Protein AF-A0A1Q9CPT0-F1 (afdb_monomer_lite)

pLDDT: mean 72.09, std 21.33, range [22.47, 97.44]

Structure (mmCIF, N/CA/C/O backbone):
data_AF-A0A1Q9CPT0-F1
#
_entry.id   AF-A0A1Q9CPT0-F1
#
loop_
_atom_site.group_PDB
_atom_site.id
_atom_site.type_symbol
_atom_site.label_atom_id
_atom_site.label_alt_id
_atom_site.label_comp_id
_atom_site.label_asym_id
_atom_site.label_entity_id
_atom_site.label_seq_id
_atom_site.pdbx_PDB_ins_code
_atom_site.Cartn_x
_atom_site.Cartn_y
_atom_site.Cartn_z
_atom_site.occupancy
_atom_site.B_iso_or_equiv
_atom_site.auth_seq_id
_atom_site.auth_comp_id
_atom_site.auth_asym_id
_atom_site.auth_atom_id
_atom_site.pdbx_PDB_model_num
ATOM 1 N N . MET A 1 1 ? -4.185 -35.567 -14.868 1.00 27.16 1 MET A N 1
ATOM 2 C CA . MET A 1 1 ? -4.113 -34.155 -14.440 1.00 27.16 1 MET A CA 1
ATOM 3 C C . MET A 1 1 ? -2.666 -33.713 -14.598 1.00 27.16 1 MET A C 1
ATOM 5 O O . MET A 1 1 ? -1.833 -34.245 -13.874 1.00 27.16 1 MET A O 1
ATOM 9 N N . PRO A 1 2 ? -2.328 -32.899 -15.611 1.00 28.52 2 PRO A N 1
ATOM 10 C CA . PRO A 1 2 ? -0.946 -32.533 -15.889 1.00 28.52 2 PRO A CA 1
ATOM 11 C C . PRO A 1 2 ? -0.516 -31.358 -15.002 1.00 28.52 2 PRO A C 1
ATOM 13 O O . PRO A 1 2 ? -1.177 -30.325 -14.951 1.00 28.52 2 PRO A O 1
ATOM 16 N N . THR A 1 3 ? 0.600 -31.542 -14.306 1.00 27.66 3 THR A N 1
ATOM 17 C CA . THR A 1 3 ? 1.335 -30.514 -13.568 1.00 27.66 3 THR A CA 1
ATOM 18 C C . THR A 1 3 ? 2.055 -29.577 -14.537 1.00 27.66 3 THR A C 1
ATOM 20 O O . THR A 1 3 ? 2.611 -30.021 -15.542 1.00 27.66 3 THR A O 1
ATOM 23 N N . SER A 1 4 ? 2.050 -28.283 -14.220 1.00 29.59 4 SER A N 1
ATOM 24 C CA . SER A 1 4 ? 2.656 -27.193 -14.988 1.00 29.59 4 SER A CA 1
ATOM 25 C C . SER A 1 4 ? 4.121 -27.468 -15.352 1.00 29.59 4 SER A C 1
ATOM 27 O O . SER A 1 4 ? 5.016 -27.388 -14.508 1.00 29.59 4 SER A O 1
ATOM 29 N N . GLY A 1 5 ? 4.372 -27.765 -16.625 1.00 26.81 5 GLY A N 1
ATOM 30 C CA . GLY A 1 5 ? 5.715 -27.867 -17.179 1.00 26.81 5 GLY A CA 1
ATOM 31 C C . GLY A 1 5 ? 6.321 -26.481 -17.368 1.00 26.81 5 GLY A C 1
ATOM 32 O O . GLY A 1 5 ? 6.001 -25.787 -18.329 1.00 26.81 5 GLY A O 1
ATOM 33 N N . LYS A 1 6 ? 7.235 -26.088 -16.477 1.00 31.56 6 LYS A N 1
ATOM 34 C CA . LYS A 1 6 ? 8.261 -25.101 -16.823 1.00 31.56 6 LYS A CA 1
ATOM 35 C C . LYS A 1 6 ? 9.221 -25.793 -17.790 1.00 31.56 6 LYS A C 1
ATOM 37 O O . LYS A 1 6 ? 9.979 -26.666 -17.383 1.00 31.56 6 LYS A O 1
ATOM 42 N N . PHE A 1 7 ? 9.169 -25.429 -19.068 1.00 25.88 7 PHE A N 1
ATOM 43 C CA . PHE A 1 7 ? 10.221 -25.766 -20.024 1.00 25.88 7 PHE A CA 1
ATOM 44 C C . PHE A 1 7 ? 11.470 -24.950 -19.664 1.00 25.88 7 PHE A C 1
ATOM 46 O O . PHE A 1 7 ? 11.696 -23.864 -20.191 1.00 25.88 7 PHE A O 1
ATOM 53 N N . THR A 1 8 ? 12.279 -25.445 -18.730 1.00 36.47 8 THR A N 1
ATOM 54 C CA . THR A 1 8 ? 13.684 -25.051 -18.657 1.00 36.47 8 THR A CA 1
ATOM 55 C C . THR A 1 8 ? 14.396 -25.755 -19.805 1.00 36.47 8 THR A C 1
ATOM 57 O O . THR A 1 8 ? 14.388 -26.982 -19.911 1.00 36.47 8 THR A O 1
ATOM 60 N N . ARG A 1 9 ? 14.973 -24.973 -20.723 1.00 35.19 9 ARG A N 1
ATOM 61 C CA . ARG A 1 9 ? 15.916 -25.495 -21.717 1.00 35.19 9 ARG A CA 1
ATOM 62 C C . ARG A 1 9 ? 16.984 -26.276 -20.931 1.00 35.19 9 ARG A C 1
ATOM 64 O O . ARG A 1 9 ? 17.459 -25.738 -19.930 1.00 35.19 9 ARG A O 1
ATOM 71 N N . PRO A 1 10 ? 17.343 -27.516 -21.300 1.00 41.50 10 PRO A N 1
ATOM 72 C CA . PRO A 1 10 ? 18.444 -28.187 -20.627 1.00 41.50 10 PRO A CA 1
ATOM 73 C C . PRO A 1 10 ? 19.688 -27.303 -20.796 1.00 41.50 10 PRO A C 1
ATOM 75 O O . PRO A 1 10 ? 20.105 -27.038 -21.922 1.00 41.50 10 PRO A O 1
ATOM 78 N N . GLU A 1 11 ? 20.232 -26.789 -19.685 1.00 54.81 11 GLU A N 1
ATOM 79 C CA . GLU A 1 11 ? 21.433 -25.930 -19.600 1.00 54.81 11 GLU A CA 1
ATOM 80 C C . GLU A 1 11 ? 22.717 -26.710 -19.988 1.00 54.81 11 GLU A C 1
ATOM 82 O O . GLU A 1 11 ? 23.755 -26.663 -19.321 1.00 54.81 11 GLU A O 1
ATOM 87 N N . THR A 1 12 ? 22.645 -27.549 -21.023 1.00 63.09 12 THR A N 1
ATOM 88 C CA . THR A 1 12 ? 23.663 -28.553 -21.349 1.00 63.09 12 THR A CA 1
ATOM 89 C C . THR A 1 12 ? 24.504 -28.225 -22.570 1.00 63.09 12 THR A C 1
ATOM 91 O O . THR A 1 12 ? 25.543 -28.854 -22.739 1.00 63.09 12 THR A O 1
ATOM 94 N N . CYS A 1 13 ? 24.114 -27.250 -23.392 1.00 81.88 13 CYS A N 1
ATOM 95 C CA . CYS A 1 13 ? 24.814 -26.946 -24.638 1.00 81.88 13 CYS A CA 1
ATOM 96 C C . CYS A 1 13 ? 25.164 -25.460 -24.723 1.00 81.88 13 CYS A C 1
ATOM 98 O O . CYS A 1 13 ? 24.288 -24.614 -24.561 1.00 81.88 13 CYS A O 1
ATOM 100 N N . LEU A 1 14 ? 26.444 -25.189 -24.974 1.00 92.50 14 LEU A N 1
ATOM 101 C CA . LEU A 1 14 ? 26.967 -23.885 -25.367 1.00 92.50 14 LEU A CA 1
ATOM 102 C C . LEU A 1 14 ? 26.504 -23.577 -26.804 1.00 92.50 14 LEU A C 1
ATOM 104 O O . LEU A 1 14 ? 26.480 -24.498 -27.627 1.00 92.50 14 LEU A O 1
ATOM 108 N N . SER A 1 15 ? 26.134 -22.331 -27.110 1.00 92.56 15 SER A N 1
ATOM 109 C CA . SER A 1 15 ? 25.840 -21.916 -28.491 1.00 92.56 15 SER A CA 1
ATOM 110 C C . SER A 1 15 ? 27.042 -22.134 -29.429 1.00 92.56 15 SER A C 1
ATOM 112 O O . SER A 1 15 ? 28.196 -22.234 -28.995 1.00 92.56 15 SER A O 1
ATOM 114 N N . GLU A 1 16 ? 26.788 -22.287 -30.735 1.00 91.00 16 GLU A N 1
ATOM 115 C CA . GLU A 1 16 ? 27.861 -22.572 -31.702 1.00 91.00 16 GLU A CA 1
ATOM 116 C C . GLU A 1 16 ? 28.850 -21.405 -31.848 1.00 91.00 16 GLU A C 1
ATOM 118 O O . GLU A 1 16 ? 30.031 -21.620 -32.135 1.00 91.00 16 GLU A O 1
ATOM 123 N N . ASP A 1 17 ? 28.365 -20.195 -31.598 1.00 93.81 17 ASP A N 1
ATOM 124 C CA . ASP A 1 17 ? 29.035 -18.909 -31.731 1.00 93.81 17 ASP A CA 1
ATOM 125 C C . ASP A 1 17 ? 29.450 -18.286 -30.388 1.00 93.81 17 ASP A C 1
ATOM 127 O O . ASP A 1 17 ? 30.008 -17.190 -30.382 1.00 93.81 17 ASP A O 1
ATOM 131 N N . ALA A 1 18 ? 29.256 -18.979 -29.259 1.00 95.38 18 ALA A N 1
ATOM 132 C CA . ALA A 1 18 ? 29.684 -18.477 -27.957 1.00 95.38 18 ALA A CA 1
ATOM 133 C C . ALA A 1 18 ? 31.189 -18.193 -27.924 1.00 95.38 18 ALA A C 1
ATOM 135 O O . ALA A 1 18 ? 32.018 -19.078 -28.155 1.00 95.38 18 ALA A O 1
ATOM 136 N N . THR A 1 19 ? 31.549 -16.988 -27.502 1.00 97.12 19 THR A N 1
ATOM 137 C CA . THR A 1 19 ? 32.931 -16.586 -27.230 1.00 97.12 19 THR A CA 1
ATOM 138 C C . THR A 1 19 ? 33.157 -16.234 -25.766 1.00 97.12 19 THR A C 1
ATOM 140 O O . THR A 1 19 ? 34.298 -16.062 -25.363 1.00 97.12 19 THR A O 1
ATOM 143 N N . THR A 1 20 ? 32.115 -16.124 -24.941 1.00 97.44 20 THR A N 1
ATOM 144 C CA . THR A 1 20 ? 32.230 -15.647 -23.559 1.00 97.44 20 THR A CA 1
ATOM 145 C C . THR A 1 20 ? 31.647 -16.638 -22.559 1.00 97.44 20 THR A C 1
ATOM 147 O O . THR A 1 20 ? 30.478 -17.032 -22.649 1.00 97.44 20 THR A O 1
ATOM 150 N N . LEU A 1 21 ? 32.453 -16.983 -21.550 1.00 97.00 21 LEU A N 1
ATOM 151 C CA . LEU A 1 21 ? 32.067 -17.854 -20.441 1.00 97.00 21 LEU A CA 1
ATOM 152 C C . LEU A 1 21 ? 32.048 -17.111 -19.106 1.00 97.00 21 LEU A C 1
ATOM 154 O O . LEU A 1 21 ? 32.857 -16.219 -18.844 1.00 97.00 21 LEU A O 1
ATOM 158 N N . LEU A 1 22 ? 31.141 -17.552 -18.241 1.00 95.75 22 LEU A N 1
ATOM 159 C CA . LEU A 1 22 ? 30.986 -17.134 -16.859 1.00 95.75 22 LEU A CA 1
ATOM 160 C C . LEU A 1 22 ? 31.341 -18.304 -15.938 1.00 95.75 22 LEU A C 1
ATOM 162 O O . LEU A 1 22 ? 30.733 -19.372 -16.005 1.00 95.75 22 LEU A O 1
ATOM 166 N N . PHE A 1 23 ? 32.318 -18.089 -15.062 1.00 95.06 23 PHE A N 1
ATOM 167 C CA . PHE A 1 23 ? 32.838 -19.074 -14.120 1.00 95.06 23 PHE A CA 1
ATOM 168 C C . PHE A 1 23 ? 32.430 -18.710 -12.699 1.00 95.06 23 PHE A C 1
ATOM 170 O O . PHE A 1 23 ? 32.749 -17.623 -12.212 1.00 95.06 23 PHE A O 1
ATOM 177 N N . LYS A 1 24 ? 31.784 -19.644 -12.004 1.00 93.12 24 LYS A N 1
ATOM 178 C CA . LYS A 1 24 ? 31.477 -19.526 -10.579 1.00 93.12 24 LYS A CA 1
ATOM 179 C C . LYS A 1 24 ? 32.579 -20.203 -9.770 1.00 93.12 24 LYS A C 1
ATOM 181 O O . LYS A 1 24 ? 32.852 -21.389 -9.960 1.00 93.12 24 LYS A O 1
ATOM 186 N N . LEU A 1 25 ? 33.194 -19.477 -8.845 1.00 93.25 25 LEU A N 1
ATOM 187 C CA . LEU A 1 25 ? 34.338 -19.952 -8.063 1.00 93.25 25 LEU A CA 1
ATOM 188 C C . LEU A 1 25 ? 33.903 -20.382 -6.654 1.00 93.25 25 LEU A C 1
ATOM 190 O O . LEU A 1 25 ? 33.003 -19.790 -6.056 1.00 93.25 25 LEU A O 1
ATOM 194 N N . THR A 1 26 ? 34.538 -21.414 -6.099 1.00 89.19 26 THR A N 1
ATOM 195 C CA . THR A 1 26 ? 34.273 -21.864 -4.717 1.00 89.19 26 THR A CA 1
ATOM 196 C C . THR A 1 26 ? 35.011 -21.015 -3.687 1.00 89.19 26 THR A C 1
ATOM 198 O O . THR A 1 26 ? 34.505 -20.782 -2.585 1.00 89.19 26 THR A O 1
ATOM 201 N N . GLU A 1 27 ? 36.191 -20.524 -4.060 1.00 89.50 27 GLU A N 1
ATOM 202 C CA . GLU A 1 27 ? 37.119 -19.760 -3.228 1.00 89.50 27 GLU A CA 1
ATOM 203 C C . GLU A 1 27 ? 37.471 -18.419 -3.880 1.00 89.50 27 GLU A C 1
ATOM 205 O O . GLU A 1 27 ? 37.218 -18.208 -5.066 1.00 89.50 27 GLU A O 1
ATOM 210 N N . LYS A 1 28 ? 38.047 -17.505 -3.092 1.00 87.94 28 LYS A N 1
ATOM 211 C CA . LYS A 1 28 ? 38.556 -16.240 -3.624 1.00 87.94 28 LYS A CA 1
ATOM 212 C C . LYS A 1 28 ? 39.856 -16.527 -4.364 1.00 87.94 28 LYS A C 1
ATOM 214 O O . LYS A 1 28 ? 40.831 -16.921 -3.731 1.00 87.94 28 LYS A O 1
ATOM 219 N N . LEU A 1 29 ? 39.863 -16.336 -5.678 1.00 87.44 29 LEU A N 1
ATOM 220 C CA . LEU A 1 29 ? 41.064 -16.473 -6.497 1.00 87.44 29 LEU A CA 1
ATOM 221 C C . LEU A 1 29 ? 41.546 -15.097 -6.934 1.00 87.44 29 LEU A C 1
ATOM 223 O O . LEU A 1 29 ? 40.738 -14.249 -7.315 1.00 87.44 29 LEU A O 1
ATOM 227 N N . SER A 1 30 ? 42.863 -14.887 -6.893 1.00 87.62 30 SER A N 1
ATOM 228 C CA . SER A 1 30 ? 43.447 -13.783 -7.644 1.00 87.62 30 SER A CA 1
ATOM 229 C C . SER A 1 30 ? 43.279 -14.056 -9.139 1.00 87.62 30 SER A C 1
ATOM 231 O O . SER A 1 30 ? 43.151 -15.207 -9.564 1.00 87.62 30 SER A O 1
ATOM 233 N N . GLU A 1 31 ? 43.299 -13.007 -9.951 1.00 84.06 31 GLU A N 1
ATOM 234 C CA . GLU A 1 31 ? 43.251 -13.153 -11.405 1.00 84.06 31 GLU A CA 1
ATOM 235 C C . GLU A 1 31 ? 44.376 -14.058 -11.917 1.00 84.06 31 GLU A C 1
ATOM 237 O O . GLU A 1 31 ? 44.130 -14.976 -12.695 1.00 84.06 31 GLU A O 1
ATOM 242 N N . HIS A 1 32 ? 45.600 -13.857 -11.421 1.00 87.31 32 HIS A N 1
ATOM 243 C CA . HIS A 1 32 ? 46.746 -14.676 -11.800 1.00 87.31 32 HIS A CA 1
ATOM 244 C C . HIS A 1 32 ? 46.518 -16.159 -11.473 1.00 87.31 32 HIS A C 1
ATOM 246 O O . HIS A 1 32 ? 46.779 -17.025 -12.310 1.00 87.31 32 HIS A O 1
ATOM 252 N N . ASP A 1 33 ? 45.975 -16.459 -10.291 1.00 90.25 33 ASP A N 1
ATOM 253 C CA . ASP A 1 33 ? 45.676 -17.834 -9.885 1.00 90.25 33 ASP A CA 1
ATOM 254 C C . ASP A 1 33 ? 44.553 -18.444 -10.725 1.00 90.25 33 ASP A C 1
ATOM 256 O O . ASP A 1 33 ? 44.635 -19.608 -11.118 1.00 90.25 33 ASP A O 1
ATOM 260 N N . PHE A 1 34 ? 43.519 -17.662 -11.035 1.00 92.12 34 PHE A N 1
ATOM 261 C CA . PHE A 1 34 ? 42.418 -18.089 -11.891 1.00 92.12 34 PHE A CA 1
ATOM 262 C C . PHE A 1 34 ? 42.893 -18.402 -13.318 1.00 92.12 34 PHE A C 1
ATOM 264 O O . PHE A 1 34 ? 42.584 -19.472 -13.848 1.00 92.12 34 PHE A O 1
ATOM 271 N N . LEU A 1 35 ? 43.704 -17.527 -13.920 1.00 90.19 35 LEU A N 1
ATOM 272 C CA . LEU A 1 35 ? 44.246 -17.730 -15.265 1.00 90.19 35 LEU A CA 1
ATOM 273 C C . LEU A 1 35 ? 45.215 -18.910 -15.324 1.00 90.19 35 LEU A C 1
ATOM 275 O O . LEU A 1 35 ? 45.109 -19.737 -16.231 1.00 90.19 35 LEU A O 1
ATOM 279 N N . ASN A 1 36 ? 46.100 -19.047 -14.333 1.00 90.00 36 ASN A N 1
ATOM 280 C CA . ASN A 1 36 ? 46.970 -20.217 -14.221 1.00 90.00 36 ASN A CA 1
ATOM 281 C C . ASN A 1 36 ? 46.149 -21.507 -14.139 1.00 90.00 36 ASN A C 1
ATOM 283 O O . ASN A 1 36 ? 46.484 -22.480 -14.813 1.00 90.00 36 ASN A O 1
ATOM 287 N N . LYS A 1 37 ? 45.053 -21.512 -13.366 1.00 91.38 37 LYS A N 1
ATOM 288 C CA . LYS A 1 37 ? 44.151 -22.665 -13.252 1.00 91.38 37 LYS A CA 1
ATOM 289 C C . LYS A 1 37 ? 43.483 -22.990 -14.586 1.00 91.38 37 LYS A C 1
ATOM 291 O O . LYS A 1 37 ? 43.570 -24.134 -15.018 1.00 91.38 37 LYS A O 1
ATOM 296 N N . ILE A 1 38 ? 42.878 -22.022 -15.279 1.00 93.12 38 ILE A N 1
ATOM 297 C CA . ILE A 1 38 ? 42.246 -22.280 -16.586 1.00 93.12 38 ILE A CA 1
ATOM 298 C C . ILE A 1 38 ? 43.262 -22.782 -17.617 1.00 93.12 38 ILE A C 1
ATOM 300 O O . ILE A 1 38 ? 42.965 -23.733 -18.341 1.00 93.12 38 ILE A O 1
ATOM 304 N N . GLN A 1 39 ? 44.468 -22.209 -17.656 1.00 92.12 39 GLN A N 1
ATOM 305 C CA . GLN A 1 39 ? 45.536 -22.678 -18.543 1.00 92.12 39 GLN A CA 1
ATOM 306 C C . GLN A 1 39 ? 45.923 -24.128 -18.252 1.00 92.12 39 GLN A C 1
ATOM 308 O O . GLN A 1 39 ? 46.028 -24.930 -19.181 1.00 92.12 39 GLN A O 1
ATOM 313 N N . GLN A 1 40 ? 46.099 -24.474 -16.972 1.00 91.56 40 GLN A N 1
ATOM 314 C CA . GLN A 1 40 ? 46.447 -25.830 -16.552 1.00 91.56 40 GLN A CA 1
ATOM 315 C C . GLN A 1 40 ? 45.345 -26.831 -16.897 1.00 91.56 40 GLN A C 1
ATOM 317 O O . GLN A 1 40 ? 45.643 -27.924 -17.370 1.00 91.56 40 GLN A O 1
ATOM 322 N N . LEU A 1 41 ? 44.084 -26.448 -16.679 1.00 91.25 41 LEU A N 1
ATOM 323 C CA . LEU A 1 41 ? 42.929 -27.299 -16.946 1.00 91.25 41 LEU A CA 1
ATOM 324 C C . LEU A 1 41 ? 42.746 -27.546 -18.445 1.00 91.25 41 LEU A C 1
ATOM 326 O O . LEU A 1 41 ? 42.576 -28.687 -18.861 1.00 91.25 41 LEU A O 1
ATOM 330 N N . CYS A 1 42 ? 42.817 -26.498 -19.265 1.00 92.69 42 CYS A N 1
ATOM 331 C CA . CYS A 1 42 ? 42.493 -26.590 -20.692 1.00 92.69 42 CYS A CA 1
ATOM 332 C C . CYS A 1 42 ? 43.696 -26.966 -21.576 1.00 92.69 42 CYS A C 1
ATOM 334 O O . CYS A 1 42 ? 43.535 -27.239 -22.772 1.00 92.69 42 CYS A O 1
ATOM 336 N N . GLY A 1 43 ? 44.902 -26.993 -20.999 1.00 92.62 43 GLY A N 1
ATOM 337 C CA . GLY A 1 43 ? 46.149 -27.245 -21.718 1.00 92.62 43 GLY A CA 1
ATOM 338 C C . GLY A 1 43 ? 46.526 -26.104 -22.663 1.00 92.62 43 GLY A C 1
ATOM 339 O O . GLY A 1 43 ? 47.056 -26.357 -23.744 1.00 92.62 43 GLY A O 1
ATOM 340 N N . PHE A 1 44 ? 46.213 -24.860 -22.292 1.00 91.62 44 PHE A N 1
ATOM 341 C CA . PHE A 1 44 ? 46.585 -23.689 -23.083 1.00 91.62 44 PHE A CA 1
ATOM 342 C C . PHE A 1 44 ? 48.076 -23.379 -22.916 1.00 91.62 44 PHE A C 1
ATOM 344 O O . PHE A 1 44 ? 48.631 -23.483 -21.820 1.00 91.62 44 PHE A O 1
ATOM 351 N N . SER A 1 45 ? 48.743 -23.004 -24.010 1.00 87.31 45 SER A N 1
ATOM 352 C CA . SER A 1 45 ? 50.162 -22.650 -23.962 1.00 87.31 45 SER A CA 1
ATOM 353 C C . SER A 1 45 ? 50.355 -21.293 -23.288 1.00 87.31 45 SER A C 1
ATOM 355 O O . SER A 1 45 ? 49.637 -20.339 -23.577 1.00 87.31 45 SER A O 1
ATOM 357 N N . ARG A 1 46 ? 51.406 -21.159 -22.471 1.00 79.62 46 ARG A N 1
ATOM 358 C CA . ARG A 1 46 ? 51.798 -19.863 -21.885 1.00 79.62 46 ARG A CA 1
ATOM 359 C C . ARG A 1 46 ? 52.158 -18.810 -22.935 1.00 79.62 46 ARG A C 1
ATOM 361 O O . ARG A 1 46 ? 52.107 -17.626 -22.635 1.00 79.62 46 ARG A O 1
ATOM 368 N N . SER A 1 47 ? 52.547 -19.236 -24.138 1.00 80.50 47 SER A N 1
ATOM 369 C CA . SER A 1 47 ? 52.940 -18.336 -25.227 1.00 80.50 47 SER A CA 1
ATOM 370 C C . SER A 1 47 ? 51.763 -17.771 -26.022 1.00 80.50 47 SER A C 1
ATOM 372 O O . SER A 1 47 ? 51.954 -16.823 -26.768 1.00 80.50 47 SER A O 1
ATOM 374 N N . THR A 1 48 ? 50.572 -18.366 -25.915 1.00 81.44 48 THR A N 1
ATOM 375 C CA . THR A 1 48 ? 49.391 -17.990 -26.708 1.00 81.44 48 THR A CA 1
ATOM 376 C C . THR A 1 48 ? 48.149 -18.146 -25.844 1.00 81.44 48 THR A C 1
ATOM 378 O O . THR A 1 48 ? 47.591 -19.231 -25.702 1.00 81.44 48 THR A O 1
ATOM 381 N N . LEU A 1 49 ? 47.732 -17.047 -25.217 1.00 85.00 49 LEU A N 1
ATOM 382 C CA . LEU A 1 49 ? 46.499 -17.031 -24.436 1.00 85.00 49 LEU A CA 1
ATOM 383 C C . LEU A 1 49 ? 45.302 -17.022 -25.399 1.00 85.00 49 LEU A C 1
ATOM 385 O O . LEU A 1 49 ? 45.272 -16.186 -26.300 1.00 85.00 49 LEU A O 1
ATOM 389 N N . PRO A 1 50 ? 44.313 -17.912 -25.257 1.00 90.00 50 PRO A N 1
ATOM 390 C CA . PRO A 1 50 ? 43.171 -17.956 -26.171 1.00 90.00 50 PRO A CA 1
ATOM 391 C C . PRO A 1 50 ? 42.062 -16.961 -25.800 1.00 90.00 50 PRO A C 1
ATOM 393 O O . PRO A 1 50 ? 40.948 -17.069 -26.305 1.00 90.00 50 PRO A O 1
ATOM 396 N N . TYR A 1 51 ? 42.332 -16.005 -24.910 1.00 91.62 51 TYR A N 1
ATOM 397 C CA . TYR A 1 51 ? 41.372 -15.021 -24.416 1.00 91.62 51 TYR A CA 1
ATOM 398 C C . TYR A 1 51 ? 41.916 -13.597 -24.532 1.00 91.62 51 TYR A C 1
ATOM 400 O O . TYR A 1 51 ? 43.125 -13.369 -24.444 1.00 91.62 51 TYR A O 1
ATOM 408 N N . ASP A 1 52 ? 41.010 -12.650 -24.758 1.00 88.62 52 ASP A N 1
ATOM 409 C CA . ASP A 1 52 ? 41.297 -11.229 -24.973 1.00 88.62 52 ASP A CA 1
ATOM 410 C C . ASP A 1 52 ? 40.643 -10.312 -23.930 1.00 88.62 52 ASP A C 1
ATOM 412 O O . ASP A 1 52 ? 40.983 -9.133 -23.874 1.00 88.62 52 ASP A O 1
ATOM 416 N N . PHE A 1 53 ? 39.777 -10.840 -23.061 1.00 89.75 53 PHE A N 1
ATOM 417 C CA . PHE A 1 53 ? 39.199 -10.101 -21.941 1.00 89.75 53 PHE A CA 1
ATOM 418 C C . PHE A 1 53 ? 38.957 -10.998 -20.733 1.00 89.75 53 PHE A C 1
ATOM 420 O O . PHE A 1 53 ? 38.419 -12.101 -20.858 1.00 89.75 53 PHE A O 1
ATOM 427 N N . VAL A 1 54 ? 39.340 -10.501 -19.557 1.00 88.56 54 VAL A N 1
ATOM 428 C CA . VAL A 1 54 ? 39.159 -11.177 -18.270 1.00 88.56 54 VAL A CA 1
ATOM 429 C C . VAL A 1 54 ? 38.665 -10.157 -17.251 1.00 88.56 54 VAL A C 1
ATOM 431 O O . VAL A 1 54 ? 39.285 -9.111 -17.046 1.00 88.56 54 VAL A O 1
ATOM 434 N N . HIS A 1 55 ? 37.553 -10.471 -16.590 1.00 87.94 55 HIS A N 1
ATOM 435 C CA . HIS A 1 55 ? 36.974 -9.623 -15.555 1.00 87.94 55 HIS A CA 1
ATOM 436 C C . HIS A 1 55 ? 36.515 -10.450 -14.356 1.00 87.94 55 HIS A C 1
ATOM 438 O O . HIS A 1 55 ? 35.773 -11.418 -14.514 1.00 87.94 55 HIS A O 1
ATOM 444 N N . LEU A 1 56 ? 36.939 -10.067 -13.149 1.00 87.12 56 LEU A N 1
ATOM 445 C CA . LEU A 1 56 ? 36.530 -10.700 -11.894 1.00 87.12 56 LEU A CA 1
ATOM 446 C C . LEU A 1 56 ? 35.659 -9.712 -11.098 1.00 87.12 56 LEU A C 1
ATOM 448 O O . LEU A 1 56 ? 36.135 -9.124 -10.122 1.00 87.12 56 LEU A O 1
ATOM 452 N N . PRO A 1 57 ? 34.392 -9.489 -11.507 1.00 77.12 57 PRO A N 1
ATOM 453 C CA . PRO A 1 57 ? 33.537 -8.462 -10.902 1.00 77.12 57 PRO A CA 1
ATOM 454 C C . PRO A 1 57 ? 33.320 -8.700 -9.405 1.00 77.12 57 PRO A C 1
ATOM 456 O O . PRO A 1 57 ? 33.149 -7.758 -8.634 1.00 77.12 57 PRO A O 1
ATOM 459 N N . TRP A 1 58 ? 33.352 -9.970 -8.988 1.00 79.25 58 TRP A N 1
ATOM 460 C CA . TRP A 1 58 ? 33.162 -10.399 -7.610 1.00 79.25 58 TRP A CA 1
ATOM 461 C C . TRP A 1 58 ? 34.197 -11.448 -7.227 1.00 79.25 58 TRP A C 1
ATOM 463 O O . TRP A 1 58 ? 34.714 -12.181 -8.064 1.00 79.25 58 TRP A O 1
ATOM 473 N N . GLN A 1 59 ? 34.420 -11.609 -5.924 1.00 77.19 59 GLN A N 1
ATOM 474 C CA . GLN A 1 59 ? 35.409 -12.548 -5.381 1.00 77.19 59 GLN A CA 1
ATOM 475 C C . GLN A 1 59 ? 35.156 -14.023 -5.747 1.00 77.19 59 GLN A C 1
ATOM 477 O O . GLN A 1 59 ? 36.022 -14.858 -5.508 1.00 77.19 59 GLN A O 1
ATOM 482 N N . LYS A 1 60 ? 33.976 -14.357 -6.285 1.00 88.12 60 LYS A N 1
ATOM 483 C CA . LYS A 1 60 ? 33.587 -15.717 -6.682 1.00 88.12 60 LYS A CA 1
ATOM 484 C C . LYS A 1 60 ? 33.016 -15.809 -8.101 1.00 88.12 60 LYS A C 1
ATOM 486 O O . LYS A 1 60 ? 32.336 -16.784 -8.419 1.00 88.12 60 LYS A O 1
ATOM 491 N N . LEU A 1 61 ? 33.263 -14.804 -8.940 1.00 91.00 61 LEU A N 1
ATOM 492 C CA . LEU A 1 61 ? 32.799 -14.787 -10.323 1.00 91.00 61 LEU A CA 1
ATOM 493 C C . LEU A 1 61 ? 33.910 -14.307 -11.253 1.00 91.00 61 LEU A C 1
ATOM 495 O O . LEU A 1 61 ? 34.523 -13.279 -10.981 1.00 91.00 61 LEU A O 1
ATOM 499 N N . ALA A 1 62 ? 34.114 -15.012 -12.361 1.00 92.81 62 ALA A N 1
ATOM 500 C CA . ALA A 1 62 ? 34.975 -14.563 -13.447 1.00 92.81 62 ALA A CA 1
ATOM 501 C C . ALA A 1 62 ? 34.231 -14.612 -14.787 1.00 92.81 62 ALA A C 1
ATOM 503 O O . ALA A 1 62 ? 33.484 -15.551 -15.055 1.00 92.81 62 ALA A O 1
ATOM 504 N N . VAL A 1 63 ? 34.452 -13.606 -15.624 1.00 94.00 63 VAL A N 1
ATOM 505 C CA . VAL A 1 63 ? 33.961 -13.510 -17.001 1.00 94.00 63 VAL A CA 1
ATOM 506 C C . VAL A 1 63 ? 35.175 -13.516 -17.920 1.00 94.00 63 VAL A C 1
ATOM 508 O O . VAL A 1 63 ? 36.102 -12.732 -17.714 1.00 94.00 63 VAL A O 1
ATOM 511 N N . VAL A 1 64 ? 35.185 -14.407 -18.909 1.00 95.75 64 VAL A N 1
ATOM 512 C CA . VAL A 1 64 ? 36.303 -14.560 -19.850 1.00 95.75 64 VAL A CA 1
ATOM 513 C C . VAL A 1 64 ? 35.767 -14.547 -21.272 1.00 95.75 64 VAL A C 1
ATOM 515 O O . VAL A 1 64 ? 34.923 -15.379 -21.607 1.00 95.75 64 VAL A O 1
ATOM 518 N N . ASN A 1 65 ? 36.274 -13.636 -22.104 1.00 96.00 65 ASN A N 1
ATOM 519 C CA . ASN A 1 65 ? 36.050 -13.672 -23.546 1.00 96.00 65 ASN A CA 1
ATOM 520 C C . ASN A 1 65 ? 37.236 -14.348 -24.241 1.00 96.00 65 ASN A C 1
ATOM 522 O O . ASN A 1 65 ? 38.390 -13.950 -24.076 1.00 96.00 65 ASN A O 1
ATOM 526 N N . PHE A 1 66 ? 36.931 -15.382 -25.011 1.00 96.06 66 PHE A N 1
ATOM 527 C CA . PHE A 1 66 ? 37.853 -16.127 -25.845 1.00 96.06 66 PHE A CA 1
ATOM 528 C C . PHE A 1 66 ? 37.943 -15.491 -27.233 1.00 96.06 66 PHE A C 1
ATOM 530 O O . PHE A 1 66 ? 36.968 -14.969 -27.768 1.00 96.06 66 PHE A O 1
ATOM 537 N N . THR A 1 67 ? 39.123 -15.591 -27.837 1.00 93.62 67 THR A N 1
ATOM 538 C CA . THR A 1 67 ? 39.389 -15.113 -29.203 1.00 93.62 67 THR A CA 1
ATOM 539 C C . THR A 1 67 ? 38.752 -15.978 -30.289 1.00 93.62 67 THR A C 1
ATOM 541 O O . THR A 1 67 ? 38.623 -15.534 -31.428 1.00 93.62 67 THR A O 1
ATOM 544 N N . SER A 1 68 ? 38.340 -17.204 -29.951 1.00 95.50 68 SER A N 1
ATOM 545 C CA . SER A 1 68 ? 37.648 -18.123 -30.850 1.00 95.50 68 SER A CA 1
ATOM 546 C C . SER A 1 68 ? 36.546 -18.886 -30.106 1.00 95.50 68 SER A C 1
ATOM 548 O O . SER A 1 68 ? 36.673 -19.194 -28.916 1.00 95.50 68 SER A O 1
ATOM 550 N N . SER A 1 69 ? 35.459 -19.221 -30.808 1.00 94.94 69 SER A N 1
ATOM 551 C CA . SER A 1 69 ? 34.393 -20.068 -30.255 1.00 94.94 69 SER A CA 1
ATOM 552 C C . SER A 1 69 ? 34.851 -21.514 -30.030 1.00 94.94 69 SER A C 1
ATOM 554 O O . SER A 1 69 ? 34.324 -22.207 -29.159 1.00 94.94 69 SER A O 1
ATOM 556 N N . GLU A 1 70 ? 35.877 -21.966 -30.757 1.00 95.56 70 GLU A N 1
ATOM 557 C CA . GLU A 1 70 ? 36.500 -23.278 -30.572 1.00 95.56 70 GLU A CA 1
ATOM 558 C C . GLU A 1 70 ? 37.204 -23.380 -29.210 1.00 95.56 70 GLU A C 1
ATOM 560 O O . GLU A 1 70 ? 36.951 -24.322 -28.455 1.00 95.56 70 GLU A O 1
ATOM 565 N N . ASP A 1 71 ? 38.014 -22.381 -28.844 1.00 95.31 71 ASP A N 1
ATOM 566 C CA . ASP A 1 71 ? 38.689 -22.340 -27.541 1.00 95.31 71 ASP A CA 1
ATOM 567 C C . ASP A 1 71 ? 37.698 -22.171 -26.385 1.00 95.31 71 ASP A C 1
ATOM 569 O O . ASP A 1 71 ? 37.850 -22.807 -25.336 1.00 95.31 71 ASP A O 1
ATOM 573 N N . CYS A 1 72 ? 36.656 -21.358 -26.595 1.00 96.62 72 CYS A N 1
ATOM 574 C CA . CYS A 1 72 ? 35.540 -21.194 -25.666 1.00 96.62 72 CYS A CA 1
ATOM 575 C C . CYS A 1 72 ? 34.869 -22.545 -25.375 1.00 96.62 72 CYS A C 1
ATOM 577 O O . CYS A 1 72 ? 34.778 -22.974 -24.221 1.00 96.62 72 CYS A O 1
ATOM 579 N N . ARG A 1 73 ? 34.474 -23.275 -26.427 1.00 96.31 73 ARG A N 1
ATOM 580 C CA . ARG A 1 73 ? 33.838 -24.594 -26.316 1.00 96.31 73 ARG A CA 1
ATOM 581 C C . ARG A 1 73 ? 34.748 -25.612 -25.647 1.00 96.31 73 ARG A C 1
ATOM 583 O O . ARG A 1 73 ? 34.316 -26.299 -24.723 1.00 96.31 73 ARG A O 1
ATOM 590 N N . ARG A 1 74 ? 36.018 -25.662 -26.050 1.00 95.50 74 ARG A N 1
ATOM 591 C CA . ARG A 1 74 ? 37.017 -26.543 -25.439 1.00 95.50 74 ARG A CA 1
ATOM 592 C C . ARG A 1 74 ? 37.158 -26.273 -23.941 1.00 95.50 74 ARG A C 1
ATOM 594 O O . ARG A 1 74 ? 37.189 -27.218 -23.154 1.00 95.50 74 ARG A O 1
ATOM 601 N N . CYS A 1 75 ? 37.220 -25.006 -23.530 1.00 95.88 75 CYS A N 1
ATOM 602 C CA . CYS A 1 75 ? 37.283 -24.640 -22.116 1.00 95.88 75 CYS A CA 1
ATOM 603 C C . CYS A 1 75 ? 36.027 -25.092 -21.355 1.00 95.88 75 CYS A C 1
ATOM 605 O O . CYS A 1 75 ? 36.135 -25.722 -20.300 1.00 95.88 75 CYS A O 1
ATOM 607 N N . PHE A 1 76 ? 34.844 -24.826 -21.916 1.00 95.94 76 PHE A N 1
ATOM 608 C CA . PHE A 1 76 ? 33.562 -25.215 -21.333 1.00 95.94 76 PHE A CA 1
ATOM 609 C C . PHE A 1 76 ? 33.464 -26.729 -21.101 1.00 95.94 76 PHE A C 1
ATOM 611 O O . PHE A 1 76 ? 33.121 -27.167 -20.002 1.00 95.94 76 PHE A O 1
ATOM 618 N N . GLU A 1 77 ? 33.809 -27.533 -22.109 1.00 94.88 77 GLU A N 1
ATOM 619 C CA . GLU A 1 77 ? 33.763 -28.998 -22.040 1.00 94.88 77 GLU A CA 1
ATOM 620 C C . GLU A 1 77 ? 34.716 -29.553 -20.978 1.00 94.88 77 GLU A C 1
ATOM 622 O O . GLU A 1 77 ? 34.316 -30.382 -20.155 1.00 94.88 77 GLU A O 1
ATOM 627 N N . VAL A 1 78 ? 35.955 -29.054 -20.944 1.00 94.12 78 VAL A N 1
ATOM 628 C CA . VAL A 1 78 ? 36.958 -29.462 -19.955 1.00 94.12 78 VAL A CA 1
ATOM 629 C C . VAL A 1 78 ? 36.473 -29.156 -18.541 1.00 94.12 78 VAL A C 1
ATOM 631 O O . VAL A 1 78 ? 36.408 -30.057 -17.704 1.00 94.12 78 VAL A O 1
ATOM 634 N N . VAL A 1 79 ? 36.072 -27.913 -18.270 1.00 93.19 79 VAL A N 1
ATOM 635 C CA . VAL A 1 79 ? 35.664 -27.489 -16.922 1.00 93.19 79 VAL A CA 1
ATOM 636 C C . VAL A 1 79 ? 34.400 -28.223 -16.464 1.00 93.19 79 VAL A C 1
ATOM 638 O O . VAL A 1 79 ? 34.315 -28.657 -15.313 1.00 93.19 79 VAL A O 1
ATOM 641 N N . ARG A 1 80 ? 33.446 -28.458 -17.370 1.00 92.12 80 ARG A N 1
ATOM 642 C CA . ARG A 1 80 ? 32.218 -29.207 -17.071 1.00 92.12 80 ARG A CA 1
ATOM 643 C C . ARG A 1 80 ? 32.474 -30.695 -16.814 1.00 92.12 80 ARG A C 1
ATOM 645 O O . ARG A 1 80 ? 31.860 -31.278 -15.913 1.00 92.12 80 ARG A O 1
ATOM 652 N N . SER A 1 81 ? 33.377 -31.313 -17.578 1.00 90.44 81 SER A N 1
ATOM 653 C CA . SER A 1 81 ? 33.750 -32.721 -17.384 1.00 90.44 81 SER A CA 1
ATOM 654 C C . SER A 1 81 ? 34.360 -32.957 -15.998 1.00 90.44 81 SER A C 1
ATOM 656 O O . SER A 1 81 ? 34.032 -33.942 -15.338 1.00 90.44 81 SER A O 1
ATOM 658 N N . LEU A 1 82 ? 35.146 -31.995 -15.505 1.00 86.06 82 LEU A N 1
ATOM 659 C CA . LEU A 1 82 ? 35.744 -32.029 -14.172 1.00 86.06 82 LEU A CA 1
ATOM 660 C C . LEU A 1 82 ? 34.691 -31.866 -13.071 1.00 86.06 82 LEU A C 1
ATOM 662 O O . LEU A 1 82 ? 34.687 -32.646 -12.119 1.00 86.06 82 LEU A O 1
ATOM 666 N N . GLY A 1 83 ? 33.746 -30.932 -13.228 1.00 82.12 83 GLY A N 1
ATOM 667 C CA . GLY A 1 83 ? 32.655 -30.727 -12.263 1.00 82.12 83 GLY A CA 1
ATOM 668 C C . GLY A 1 83 ? 31.750 -31.953 -12.082 1.00 82.12 83 GLY A C 1
ATOM 669 O O . GLY A 1 83 ? 31.242 -32.201 -10.990 1.00 82.12 83 GLY A O 1
ATOM 670 N N . SER A 1 84 ? 31.610 -32.780 -13.122 1.00 81.50 84 SER A N 1
ATOM 671 C CA . SER A 1 84 ? 30.788 -33.999 -13.080 1.00 81.50 84 SER A CA 1
ATOM 672 C C . SER A 1 84 ? 31.420 -35.134 -12.260 1.00 81.50 84 SER A C 1
ATOM 674 O O . SER A 1 84 ? 30.725 -36.067 -11.866 1.00 81.50 84 SER A O 1
ATOM 676 N N . THR A 1 85 ? 32.723 -35.060 -11.966 1.00 78.25 85 THR A N 1
ATOM 677 C CA . THR A 1 85 ? 33.449 -36.100 -11.209 1.00 78.25 85 THR A CA 1
ATOM 678 C C . THR A 1 85 ? 33.394 -35.928 -9.685 1.00 78.25 85 THR A C 1
ATOM 680 O O . THR A 1 85 ? 34.025 -36.689 -8.957 1.00 78.25 85 THR A O 1
ATOM 683 N N . GLY A 1 86 ? 32.612 -34.966 -9.176 1.00 65.31 86 GLY A N 1
ATOM 684 C CA . GLY A 1 86 ? 32.333 -34.812 -7.740 1.00 65.31 86 GLY A CA 1
ATOM 685 C C . GLY A 1 86 ? 33.496 -34.272 -6.897 1.00 65.31 86 GLY A C 1
ATOM 686 O O . GLY A 1 86 ? 33.373 -34.180 -5.677 1.00 65.31 86 GLY A O 1
ATOM 687 N N . GLY A 1 87 ? 34.614 -33.891 -7.520 1.00 61.75 87 GLY A N 1
ATOM 688 C CA . GLY A 1 87 ? 35.740 -33.242 -6.856 1.00 61.75 87 GLY A CA 1
ATOM 689 C C . GLY A 1 87 ? 35.716 -31.731 -7.062 1.00 61.75 87 GLY A C 1
ATOM 690 O O . GLY A 1 87 ? 36.055 -31.248 -8.138 1.00 61.75 87 GLY A O 1
ATOM 691 N N . SER A 1 88 ? 35.413 -30.957 -6.018 1.00 60.91 88 SER A N 1
ATOM 692 C CA . SER A 1 88 ? 35.549 -29.485 -5.997 1.00 60.91 88 SER A CA 1
ATOM 693 C C . SER A 1 88 ? 37.017 -29.008 -6.019 1.00 60.91 88 SER A C 1
ATOM 695 O O . SER A 1 88 ? 37.344 -27.942 -5.500 1.00 60.91 88 SER A O 1
ATOM 697 N N . THR A 1 89 ? 37.940 -29.803 -6.561 1.00 56.22 89 THR A N 1
ATOM 698 C CA . THR A 1 89 ? 39.387 -29.715 -6.309 1.00 56.22 89 THR A CA 1
ATOM 699 C C . THR A 1 89 ? 40.090 -28.563 -7.023 1.00 56.22 89 THR A C 1
ATOM 701 O O . THR A 1 89 ? 41.272 -28.338 -6.778 1.00 56.22 89 THR A O 1
ATOM 704 N N . HIS A 1 90 ? 39.398 -27.804 -7.878 1.00 75.50 90 HIS A N 1
ATOM 705 C CA . HIS A 1 90 ? 40.036 -26.788 -8.725 1.00 75.50 90 HIS A CA 1
ATOM 706 C C . HIS A 1 90 ? 39.564 -25.351 -8.492 1.00 75.50 90 HIS A C 1
ATOM 708 O O . HIS A 1 90 ? 40.019 -24.447 -9.188 1.00 75.50 90 HIS A O 1
ATOM 714 N N . GLY A 1 91 ? 38.723 -25.091 -7.490 1.00 86.50 91 GLY A N 1
ATOM 715 C CA . GLY A 1 91 ? 38.293 -23.724 -7.174 1.00 86.50 91 GLY A CA 1
ATOM 716 C C . GLY A 1 91 ? 37.185 -23.170 -8.083 1.00 86.50 91 GLY A C 1
ATOM 717 O O . GLY A 1 91 ? 36.733 -22.051 -7.862 1.00 86.50 91 GLY A O 1
ATOM 718 N N . ILE A 1 92 ? 36.732 -23.938 -9.082 1.00 91.62 92 ILE A N 1
ATOM 719 C CA . ILE A 1 92 ? 35.639 -23.608 -10.011 1.00 91.62 92 ILE A CA 1
ATOM 720 C C . ILE A 1 92 ? 34.502 -24.604 -9.755 1.00 91.62 92 ILE A C 1
ATOM 722 O O . ILE A 1 92 ? 34.731 -25.810 -9.804 1.00 91.62 92 ILE A O 1
ATOM 726 N N . CYS A 1 93 ? 33.297 -24.115 -9.457 1.00 89.19 93 CYS A N 1
ATOM 727 C CA . CYS A 1 93 ? 32.120 -24.958 -9.200 1.00 89.19 93 CYS A CA 1
ATOM 728 C C . CYS A 1 93 ? 31.138 -25.032 -10.363 1.00 89.19 93 CYS A C 1
ATOM 730 O O . CYS A 1 93 ? 30.399 -26.007 -10.450 1.00 89.19 93 CYS A O 1
ATOM 732 N N . ASP A 1 94 ? 31.101 -24.017 -11.224 1.00 91.56 94 ASP A N 1
ATOM 733 C CA . ASP A 1 94 ? 30.178 -23.985 -12.355 1.00 91.56 94 ASP A CA 1
ATOM 734 C C . ASP A 1 94 ? 30.756 -23.142 -13.494 1.00 91.56 94 ASP A C 1
ATOM 736 O O . ASP A 1 94 ? 31.530 -22.207 -13.254 1.00 91.56 94 ASP A O 1
ATOM 740 N N . VAL A 1 95 ? 30.367 -23.470 -14.722 1.00 94.69 95 VAL A N 1
ATOM 741 C CA . VAL A 1 95 ? 30.711 -22.721 -15.933 1.00 94.69 95 VAL A CA 1
ATOM 742 C C . VAL A 1 95 ? 29.488 -22.637 -16.838 1.00 94.69 95 VAL A C 1
ATOM 744 O O . VAL A 1 95 ? 28.814 -23.637 -17.087 1.00 94.69 95 VAL A O 1
ATOM 747 N N . ARG A 1 96 ? 29.181 -21.434 -17.325 1.00 95.56 96 ARG A N 1
ATOM 748 C CA . ARG A 1 96 ? 28.014 -21.162 -18.174 1.00 95.56 96 ARG A CA 1
ATOM 749 C C . ARG A 1 96 ? 28.360 -20.194 -19.294 1.00 95.56 96 ARG A C 1
ATOM 751 O O . ARG A 1 96 ? 29.324 -19.442 -19.197 1.00 95.56 96 ARG A O 1
ATOM 758 N N . GLU A 1 97 ? 27.542 -20.200 -20.336 1.00 96.00 97 GLU A N 1
ATOM 759 C CA . GLU A 1 97 ? 27.549 -19.155 -21.357 1.00 96.00 97 GLU A CA 1
ATOM 760 C C . GLU A 1 97 ? 27.165 -17.805 -20.729 1.00 96.00 97 GLU A C 1
ATOM 762 O O . GLU A 1 97 ? 26.208 -17.732 -19.952 1.00 96.00 97 GLU A O 1
ATOM 767 N N . ALA A 1 98 ? 27.916 -16.741 -21.022 1.00 93.19 98 ALA A N 1
ATOM 768 C CA . ALA A 1 98 ? 27.563 -15.397 -20.570 1.00 93.19 98 ALA A CA 1
ATOM 769 C C . ALA A 1 98 ? 26.381 -14.825 -21.378 1.00 93.19 98 ALA A C 1
ATOM 771 O O . ALA A 1 98 ? 26.173 -15.172 -22.536 1.00 93.19 98 ALA A O 1
ATOM 772 N N . ALA A 1 99 ? 25.612 -13.904 -20.793 1.00 89.25 99 ALA A N 1
ATOM 773 C CA . ALA A 1 99 ? 24.520 -13.242 -21.517 1.00 89.25 99 ALA A CA 1
ATOM 774 C C . ALA A 1 99 ? 25.028 -12.296 -22.623 1.00 89.25 99 ALA A C 1
ATOM 776 O O . ALA A 1 99 ? 24.344 -12.099 -23.623 1.00 89.25 99 ALA A O 1
ATOM 777 N N . GLN A 1 100 ? 26.216 -11.713 -22.431 1.00 92.12 100 GLN A N 1
ATOM 778 C CA . GLN A 1 100 ? 26.899 -10.875 -23.414 1.00 92.12 100 GLN A CA 1
ATOM 779 C C . GLN A 1 100 ? 28.005 -11.695 -24.079 1.00 92.12 100 GLN A C 1
ATOM 781 O O . GLN A 1 100 ? 28.855 -12.259 -23.390 1.00 92.12 100 GLN A O 1
ATOM 786 N N . GLN A 1 101 ? 27.976 -11.767 -25.408 1.00 95.38 101 GLN A N 1
ATOM 787 C CA . GLN A 1 101 ? 28.937 -12.512 -26.220 1.00 95.38 101 GLN A CA 1
ATOM 788 C C . GLN A 1 101 ? 29.808 -11.540 -27.024 1.00 95.38 101 GLN A C 1
ATOM 790 O O . GLN A 1 101 ? 29.323 -10.527 -27.528 1.00 95.38 101 GLN A O 1
ATOM 795 N N . GLY A 1 102 ? 31.097 -11.850 -27.148 1.00 91.62 102 GLY A N 1
ATOM 796 C CA . GLY A 1 102 ? 32.075 -11.050 -27.886 1.00 91.62 102 GLY A CA 1
ATOM 797 C C . GLY A 1 102 ? 32.715 -9.921 -27.073 1.00 91.62 102 GLY A C 1
ATOM 798 O O . GLY A 1 102 ? 32.152 -9.401 -26.108 1.00 91.62 102 GLY A O 1
ATOM 799 N N . LEU A 1 103 ? 33.919 -9.514 -27.481 1.00 88.00 103 LEU A N 1
ATOM 800 C CA . LEU A 1 103 ? 34.727 -8.522 -26.767 1.00 88.00 103 LEU A CA 1
ATOM 801 C C . LEU A 1 103 ? 34.013 -7.167 -26.636 1.00 88.00 103 LEU A C 1
ATOM 803 O O . LEU A 1 103 ? 33.910 -6.630 -25.537 1.00 88.00 103 LEU A O 1
ATOM 807 N N . ALA A 1 104 ? 33.474 -6.633 -27.737 1.00 85.69 104 ALA A N 1
ATOM 808 C CA . ALA A 1 104 ? 32.848 -5.309 -27.755 1.00 85.69 104 ALA A CA 1
ATOM 809 C C . ALA A 1 104 ? 31.644 -5.206 -26.801 1.00 85.69 104 ALA A C 1
ATOM 811 O O . ALA A 1 104 ? 31.549 -4.246 -26.038 1.00 85.69 104 ALA A O 1
ATOM 812 N N . ALA A 1 105 ? 30.766 -6.216 -26.794 1.00 85.19 105 ALA A N 1
ATOM 813 C CA . ALA A 1 105 ? 29.591 -6.247 -25.922 1.00 85.19 105 ALA A CA 1
ATOM 814 C C . ALA A 1 105 ? 29.980 -6.334 -24.437 1.00 85.19 105 ALA A C 1
ATOM 816 O O . ALA A 1 105 ? 29.404 -5.641 -23.599 1.00 85.19 105 ALA A O 1
ATOM 817 N N . ASN A 1 106 ? 30.997 -7.139 -24.112 1.00 86.75 106 ASN A N 1
ATOM 818 C CA . ASN A 1 106 ? 31.497 -7.264 -22.743 1.00 86.75 106 ASN A CA 1
ATOM 819 C C . ASN A 1 106 ? 32.179 -5.982 -22.245 1.00 86.75 106 ASN A C 1
ATOM 821 O O . ASN A 1 106 ? 31.972 -5.593 -21.095 1.00 86.75 106 ASN A O 1
ATOM 825 N N . LEU A 1 107 ? 32.940 -5.294 -23.104 1.00 84.88 107 LEU A N 1
ATOM 826 C CA . LEU A 1 107 ? 33.512 -3.987 -22.777 1.00 84.88 107 LEU A CA 1
ATOM 827 C C . LEU A 1 107 ? 32.393 -2.959 -22.554 1.00 84.88 107 LEU A C 1
ATOM 829 O O . LEU A 1 107 ? 32.349 -2.337 -21.499 1.00 84.88 107 LEU A O 1
ATOM 833 N N . ALA A 1 108 ? 31.433 -2.829 -23.473 1.00 81.62 108 ALA A N 1
ATOM 834 C CA . ALA A 1 108 ? 30.317 -1.891 -23.314 1.00 81.62 108 ALA A CA 1
ATOM 835 C C . ALA A 1 108 ? 29.561 -2.107 -21.988 1.00 81.62 108 ALA A C 1
ATOM 837 O O . ALA A 1 108 ? 29.358 -1.161 -21.225 1.00 81.62 108 ALA A O 1
ATOM 838 N N . PHE A 1 109 ? 29.244 -3.365 -21.667 1.00 84.31 109 PHE A N 1
ATOM 839 C CA . PHE A 1 109 ? 28.606 -3.733 -20.404 1.00 84.31 109 PHE A CA 1
ATOM 840 C C . PHE A 1 109 ? 29.462 -3.358 -19.185 1.00 84.31 109 PHE A C 1
ATOM 842 O O . PHE A 1 109 ? 28.950 -2.814 -18.204 1.00 84.31 109 PHE A O 1
ATOM 849 N N . PHE A 1 110 ? 30.774 -3.606 -19.235 1.00 84.38 110 PHE A N 1
ATOM 850 C CA . PHE A 1 110 ? 31.685 -3.221 -18.160 1.00 84.38 110 PHE A CA 1
ATOM 851 C C . PHE A 1 110 ? 31.708 -1.701 -17.935 1.00 84.38 110 PHE A C 1
ATOM 853 O O . PHE A 1 110 ? 31.628 -1.261 -16.787 1.00 84.38 110 PHE A O 1
ATOM 860 N N . TRP A 1 111 ? 31.784 -0.886 -18.990 1.00 80.88 111 TRP A N 1
ATOM 861 C CA . TRP A 1 111 ? 31.801 0.578 -18.856 1.00 80.88 111 TRP A CA 1
ATOM 862 C C . TRP A 1 111 ? 30.486 1.133 -18.303 1.00 80.88 111 TRP A C 1
ATOM 864 O O . TRP A 1 111 ? 30.508 2.027 -17.451 1.00 80.88 111 TRP A O 1
ATOM 874 N N . GLU A 1 112 ? 29.350 0.575 -18.732 1.00 81.31 112 GLU A N 1
ATOM 875 C CA . GLU A 1 112 ? 28.031 0.932 -18.203 1.00 81.31 112 GLU A CA 1
ATOM 876 C C . GLU A 1 112 ? 27.960 0.679 -16.689 1.00 81.31 112 GLU A C 1
ATOM 878 O O . GLU A 1 112 ? 27.523 1.540 -15.924 1.00 81.31 112 GLU A O 1
ATOM 883 N N . LYS A 1 113 ? 28.450 -0.483 -16.236 1.00 79.25 113 LYS A N 1
ATOM 884 C CA . LYS A 1 113 ? 28.441 -0.863 -14.815 1.00 79.25 113 LYS A CA 1
ATOM 885 C C . LYS A 1 113 ? 29.469 -0.113 -13.977 1.00 79.25 113 LYS A C 1
ATOM 887 O O . LYS A 1 113 ? 29.178 0.251 -12.843 1.00 79.25 113 LYS A O 1
ATOM 892 N N . SER A 1 114 ? 30.638 0.178 -14.536 1.00 75.44 114 SER A N 1
ATOM 893 C CA . SER A 1 114 ? 31.716 0.896 -13.837 1.00 75.44 114 SER A CA 1
ATOM 894 C C . SER A 1 114 ? 31.404 2.369 -13.597 1.00 75.44 114 SER A C 1
ATOM 896 O O . SER A 1 114 ? 32.001 2.992 -12.724 1.00 75.44 114 SER A O 1
ATOM 898 N N . SER A 1 115 ? 30.461 2.926 -14.359 1.00 71.12 115 SER A N 1
ATOM 899 C CA . SER A 1 115 ? 29.985 4.302 -14.200 1.00 71.12 115 SER A CA 1
ATOM 900 C C . SER A 1 115 ? 29.004 4.464 -13.028 1.00 71.12 115 SER A C 1
ATOM 902 O O . SER A 1 115 ? 28.632 5.588 -12.692 1.00 71.12 115 SER A O 1
ATOM 904 N N . GLN A 1 116 ? 28.578 3.365 -12.389 1.00 73.44 116 GLN A N 1
ATOM 905 C CA . GLN A 1 116 ? 27.659 3.392 -11.250 1.00 73.44 116 GLN A CA 1
ATOM 906 C C . GLN A 1 116 ? 28.435 3.518 -9.920 1.00 73.44 116 GLN A C 1
ATOM 908 O O . GLN A 1 116 ? 29.353 2.733 -9.664 1.00 73.44 116 GLN A O 1
ATOM 913 N N . PRO A 1 117 ? 28.094 4.485 -9.042 1.00 64.50 117 PRO A N 1
ATOM 914 C CA . PRO A 1 117 ? 28.766 4.648 -7.754 1.00 64.50 117 PRO A CA 1
ATOM 915 C C . PRO A 1 117 ? 28.554 3.414 -6.860 1.00 64.50 117 PRO A C 1
ATOM 917 O O . PRO A 1 117 ? 27.432 2.941 -6.703 1.00 64.50 117 PRO A O 1
ATOM 920 N N . GLY A 1 118 ? 29.640 2.893 -6.274 1.00 66.25 118 GLY A N 1
ATOM 921 C CA . GLY A 1 118 ? 29.617 1.733 -5.366 1.00 66.25 118 GLY A CA 1
ATOM 922 C C . GLY A 1 118 ? 30.176 0.424 -5.940 1.00 66.25 118 GLY A C 1
ATOM 923 O O . GLY A 1 118 ? 30.244 -0.568 -5.222 1.00 66.25 118 GLY A O 1
ATOM 924 N N . HIS A 1 119 ? 30.616 0.395 -7.203 1.00 60.25 119 HIS A N 1
ATOM 925 C CA . HIS A 1 119 ? 31.327 -0.758 -7.769 1.00 60.25 119 HIS A CA 1
ATOM 926 C C . HIS A 1 119 ? 32.844 -0.685 -7.481 1.00 60.25 119 HIS A C 1
ATOM 928 O O . HIS A 1 119 ? 33.543 0.209 -7.946 1.00 60.25 119 HIS A O 1
ATOM 934 N N . SER A 1 120 ? 33.363 -1.644 -6.711 1.00 53.53 120 SER A N 1
ATOM 935 C CA . SER A 1 120 ? 34.794 -1.948 -6.509 1.00 53.53 120 SER A CA 1
ATOM 936 C C . SER A 1 120 ? 34.878 -3.463 -6.227 1.00 53.53 120 SER A C 1
ATOM 938 O O . SER A 1 120 ? 34.001 -3.983 -5.546 1.00 53.53 120 SER A O 1
ATOM 940 N N . ALA A 1 121 ? 35.810 -4.286 -6.728 1.00 54.69 121 ALA A N 1
ATOM 941 C CA . ALA A 1 121 ? 37.250 -4.075 -6.817 1.00 54.69 121 ALA A CA 1
ATOM 942 C C . ALA A 1 121 ? 37.947 -5.123 -7.731 1.00 54.69 121 ALA A C 1
ATOM 944 O O . ALA A 1 121 ? 38.542 -6.060 -7.212 1.00 54.69 121 ALA A O 1
ATOM 945 N N . THR A 1 122 ? 37.919 -4.990 -9.061 1.00 65.12 122 THR A N 1
ATOM 946 C CA . THR A 1 122 ? 39.050 -5.375 -9.939 1.00 65.12 122 THR A CA 1
ATOM 947 C C . THR A 1 122 ? 38.937 -4.620 -11.262 1.00 65.12 122 THR A C 1
ATOM 949 O O . THR A 1 122 ? 37.871 -4.550 -11.875 1.00 65.12 122 THR A O 1
ATOM 952 N N . THR A 1 123 ? 40.040 -4.025 -11.700 1.00 77.31 123 THR A N 1
ATOM 953 C CA . THR A 1 123 ? 40.154 -3.452 -13.040 1.00 77.31 123 THR A CA 1
ATOM 954 C C . THR A 1 123 ? 40.158 -4.616 -14.036 1.00 77.31 123 THR A C 1
ATOM 956 O O . THR A 1 123 ? 41.015 -5.482 -13.887 1.00 77.31 123 THR A O 1
ATOM 959 N N . PRO A 1 124 ? 39.228 -4.716 -15.006 1.00 81.06 124 PRO A N 1
ATOM 960 C CA . PRO A 1 124 ? 39.323 -5.750 -16.024 1.00 81.06 124 PRO A CA 1
ATOM 961 C C . PRO A 1 124 ? 40.572 -5.544 -16.855 1.00 81.06 124 PRO A C 1
ATOM 963 O O . PRO A 1 124 ? 41.059 -4.421 -17.010 1.00 81.06 124 PRO A O 1
ATOM 966 N N . PHE A 1 125 ? 41.031 -6.631 -17.449 1.00 78.94 125 PHE A N 1
ATOM 967 C CA . PHE A 1 125 ? 42.149 -6.602 -18.364 1.00 78.94 125 PHE A CA 1
ATOM 968 C C . PHE A 1 125 ? 41.666 -6.959 -19.758 1.00 78.94 125 PHE A C 1
ATOM 970 O O . PHE A 1 125 ? 40.879 -7.890 -19.946 1.00 78.94 125 PHE A O 1
ATOM 977 N N . VAL A 1 126 ? 42.165 -6.213 -20.735 1.00 87.88 126 VAL A N 1
ATOM 978 C CA . VAL A 1 126 ? 41.992 -6.503 -22.154 1.00 87.88 126 VAL A CA 1
ATOM 979 C C . VAL A 1 126 ? 43.354 -6.780 -22.761 1.00 87.88 126 VAL A C 1
ATOM 981 O O . VAL A 1 126 ? 44.341 -6.126 -22.420 1.00 87.88 126 VAL A O 1
ATOM 984 N N . ARG A 1 127 ? 43.430 -7.765 -23.648 1.00 78.88 127 ARG A N 1
ATOM 985 C CA . ARG A 1 127 ? 44.673 -8.087 -24.333 1.00 78.88 127 ARG A CA 1
ATOM 986 C C . ARG A 1 127 ? 44.872 -7.159 -25.524 1.00 78.88 127 ARG A C 1
ATOM 988 O O . ARG A 1 127 ? 44.050 -7.132 -26.436 1.00 78.88 127 ARG A O 1
ATOM 995 N N . ILE A 1 128 ? 45.991 -6.445 -25.540 1.00 75.62 128 ILE A N 1
ATOM 996 C CA . ILE A 1 128 ? 46.409 -5.561 -26.628 1.00 75.62 128 ILE A CA 1
ATOM 997 C C . ILE A 1 128 ? 47.837 -5.954 -27.013 1.00 75.62 128 ILE A C 1
ATOM 999 O O . ILE A 1 128 ? 48.735 -5.874 -26.184 1.00 75.62 128 ILE A O 1
ATOM 1003 N N . ASN A 1 129 ? 48.056 -6.386 -28.260 1.00 73.69 129 ASN A N 1
ATOM 1004 C CA . ASN A 1 129 ? 49.364 -6.845 -28.767 1.00 73.69 129 ASN A CA 1
ATOM 1005 C C . ASN A 1 129 ? 50.059 -7.877 -27.854 1.00 73.69 129 ASN A C 1
ATOM 1007 O O . ASN A 1 129 ? 51.219 -7.706 -27.494 1.00 73.69 129 ASN A O 1
ATOM 1011 N N . ASP A 1 130 ? 49.333 -8.926 -27.461 1.00 72.75 130 ASP A N 1
ATOM 1012 C CA . ASP A 1 130 ? 49.800 -9.997 -26.563 1.00 72.75 130 ASP A CA 1
ATOM 1013 C C . ASP A 1 130 ? 50.127 -9.584 -25.114 1.00 72.75 130 ASP A C 1
ATOM 1015 O O . ASP A 1 130 ? 50.511 -10.432 -24.309 1.00 72.75 130 ASP A O 1
ATOM 1019 N N . GLU A 1 131 ? 49.873 -8.331 -24.731 1.00 74.38 131 GLU A N 1
ATOM 1020 C CA . GLU A 1 131 ? 49.987 -7.857 -23.350 1.00 74.38 131 GLU A CA 1
ATOM 1021 C C . GLU A 1 131 ? 48.605 -7.639 -22.721 1.00 74.38 131 GLU A C 1
ATOM 1023 O O . GLU A 1 131 ? 47.692 -7.106 -23.352 1.00 74.38 131 GLU A O 1
ATOM 1028 N N . MET A 1 132 ? 48.431 -8.053 -21.462 1.00 76.12 132 MET A N 1
ATOM 1029 C CA . MET A 1 132 ? 47.208 -7.778 -20.698 1.00 76.12 132 MET A CA 1
ATOM 1030 C C . MET A 1 132 ? 47.280 -6.361 -20.128 1.00 76.12 132 MET A C 1
ATOM 1032 O O . MET A 1 132 ? 48.118 -6.071 -19.274 1.00 76.12 132 MET A O 1
ATOM 1036 N N . VAL A 1 133 ? 46.390 -5.485 -20.586 1.00 80.38 133 VAL A N 1
ATOM 1037 C CA . VAL A 1 133 ? 46.343 -4.075 -20.191 1.00 80.38 133 VAL A CA 1
ATOM 1038 C C . VAL A 1 133 ? 45.140 -3.836 -19.272 1.00 80.38 133 VAL A C 1
ATOM 1040 O O . VAL A 1 133 ? 44.014 -4.155 -19.663 1.00 80.38 133 VAL A O 1
ATOM 1043 N N . PRO A 1 134 ? 45.334 -3.270 -18.064 1.00 81.75 134 PRO A N 1
ATOM 1044 C CA . PRO A 1 134 ? 44.230 -2.921 -17.176 1.00 81.75 134 PRO A CA 1
ATOM 1045 C C . PRO A 1 134 ? 43.410 -1.759 -17.750 1.00 81.75 134 PRO A C 1
ATOM 1047 O O . PRO A 1 134 ? 43.948 -0.711 -18.109 1.00 81.75 134 PRO A O 1
ATOM 1050 N N . LEU A 1 135 ? 42.090 -1.913 -17.782 1.00 81.94 135 LEU A N 1
ATOM 1051 C CA . LEU A 1 135 ? 41.141 -0.897 -18.228 1.00 81.94 135 LEU A CA 1
ATOM 1052 C C . LEU A 1 135 ? 40.782 0.061 -17.093 1.00 81.94 135 LEU A C 1
ATOM 1054 O O . LEU A 1 135 ? 39.883 -0.217 -16.306 1.00 81.94 135 LEU A O 1
ATOM 1058 N N . ASN A 1 136 ? 41.471 1.198 -16.996 1.00 77.19 136 ASN A N 1
ATOM 1059 C CA . ASN A 1 136 ? 41.184 2.193 -15.963 1.00 77.19 136 ASN A CA 1
ATOM 1060 C C . ASN A 1 136 ? 40.008 3.112 -16.370 1.00 77.19 136 ASN A C 1
ATOM 1062 O O . ASN A 1 136 ? 40.194 3.954 -17.253 1.00 77.19 136 ASN A O 1
ATOM 1066 N N . PRO A 1 137 ? 38.832 3.033 -15.712 1.00 65.44 137 PRO A N 1
ATOM 1067 C CA . PRO A 1 137 ? 37.684 3.880 -16.041 1.00 65.44 137 PRO A CA 1
ATOM 1068 C C . PRO A 1 137 ? 37.898 5.369 -15.702 1.00 65.44 137 PRO A C 1
ATOM 1070 O O . PRO A 1 137 ? 37.139 6.208 -16.174 1.00 65.44 137 PRO A O 1
ATOM 1073 N N . ALA A 1 138 ? 38.929 5.720 -14.919 1.00 54.53 138 ALA A N 1
ATOM 1074 C CA . ALA A 1 138 ? 39.239 7.100 -14.528 1.00 54.53 138 ALA A CA 1
ATOM 1075 C C . ALA A 1 138 ? 40.241 7.823 -15.459 1.00 54.53 138 ALA A C 1
ATOM 1077 O O . ALA A 1 138 ? 40.611 8.968 -15.189 1.00 54.53 138 ALA A O 1
ATOM 1078 N N . GLY A 1 139 ? 40.722 7.177 -16.529 1.00 50.06 139 GLY A N 1
ATOM 1079 C CA . GLY A 1 139 ? 41.621 7.804 -17.506 1.00 50.06 139 GLY A CA 1
ATOM 1080 C C . GLY A 1 139 ? 40.879 8.722 -18.493 1.00 50.06 139 GLY A C 1
ATOM 1081 O O . GLY A 1 139 ? 39.733 8.435 -18.838 1.00 50.06 139 GLY A O 1
ATOM 1082 N N . PRO A 1 140 ? 41.492 9.819 -18.982 1.00 37.09 140 PRO A N 1
ATOM 1083 C CA . PRO A 1 140 ? 40.859 10.678 -19.979 1.00 37.09 140 PRO A CA 1
ATOM 1084 C C . PRO A 1 140 ? 40.631 9.910 -21.291 1.00 37.09 140 PRO A C 1
ATOM 1086 O O . PRO A 1 140 ? 41.582 9.440 -21.914 1.00 37.09 140 PRO A O 1
ATOM 1089 N N . LEU A 1 141 ? 39.372 9.825 -21.731 1.00 34.91 141 LEU A N 1
ATOM 1090 C CA . LEU A 1 141 ? 39.007 9.432 -23.095 1.00 34.91 141 LEU A CA 1
ATOM 1091 C C . LEU A 1 141 ? 39.592 10.464 -24.076 1.00 34.91 141 LEU A C 1
ATOM 1093 O O . LEU A 1 141 ? 39.052 11.559 -24.227 1.00 34.91 141 LEU A O 1
ATOM 1097 N N . GLN A 1 142 ? 40.706 10.145 -24.739 1.00 33.12 142 GLN A N 1
ATOM 1098 C CA . GLN A 1 142 ? 41.189 10.941 -25.870 1.00 33.12 142 GLN A CA 1
ATOM 1099 C C . GLN A 1 142 ? 40.393 10.569 -27.123 1.00 33.12 142 GLN A C 1
ATOM 1101 O O . GLN A 1 142 ? 40.715 9.619 -27.833 1.00 33.12 142 GLN A O 1
ATOM 1106 N N . VAL A 1 143 ? 39.332 11.330 -27.383 1.00 32.12 143 VAL A N 1
ATOM 1107 C CA . VAL A 1 143 ? 38.584 11.278 -28.643 1.00 32.12 143 VAL A CA 1
ATOM 1108 C C . VAL A 1 143 ? 39.344 12.119 -29.672 1.00 32.12 143 VAL A C 1
ATOM 1110 O O . VAL A 1 143 ? 39.447 13.336 -29.521 1.00 32.12 143 VAL A O 1
ATOM 1113 N N . TYR A 1 144 ? 39.901 11.490 -30.708 1.00 30.25 144 TYR A N 1
ATOM 1114 C CA . TYR A 1 144 ? 40.520 12.208 -31.824 1.00 30.25 144 TYR A CA 1
ATOM 1115 C C . TYR A 1 144 ? 39.475 12.483 -32.914 1.00 30.25 144 TYR A C 1
ATOM 1117 O O . TYR A 1 144 ? 38.916 11.529 -33.459 1.00 30.25 144 TYR A O 1
ATOM 1125 N N . PRO A 1 145 ? 39.213 13.748 -33.285 1.00 31.42 145 PRO A N 1
ATOM 1126 C CA . PRO A 1 145 ? 38.441 14.041 -34.481 1.00 31.42 145 PRO A CA 1
ATOM 1127 C C . PRO A 1 145 ? 39.257 13.653 -35.720 1.00 31.42 145 PRO A C 1
ATOM 1129 O O . PRO A 1 145 ? 40.451 13.944 -35.821 1.00 31.42 145 PRO A O 1
ATOM 1132 N N . HIS A 1 146 ? 38.605 12.972 -36.660 1.00 29.00 146 HIS A N 1
ATOM 1133 C CA . HIS A 1 146 ? 39.190 12.562 -37.932 1.00 29.00 146 HIS A CA 1
ATOM 1134 C C . HIS A 1 146 ? 39.732 13.794 -38.680 1.00 29.00 146 HIS A C 1
ATOM 1136 O O . HIS A 1 146 ? 38.966 14.671 -39.074 1.00 29.00 146 HIS A O 1
ATOM 1142 N N . MET A 1 147 ? 41.048 13.861 -38.903 1.00 29.50 147 MET A N 1
ATOM 1143 C CA . MET A 1 147 ? 41.620 14.773 -39.892 1.00 29.50 147 MET A CA 1
ATOM 1144 C C . MET A 1 147 ? 41.291 14.233 -41.283 1.00 29.50 147 MET A C 1
ATOM 1146 O O . MET A 1 147 ? 41.909 13.278 -41.751 1.00 29.50 147 MET A O 1
ATOM 1150 N N . ALA A 1 148 ? 40.300 14.832 -41.930 1.00 33.16 148 ALA A N 1
ATOM 1151 C CA . ALA A 1 148 ? 40.200 14.831 -43.377 1.00 33.16 148 ALA A CA 1
ATOM 1152 C C . ALA A 1 148 ? 40.791 16.158 -43.854 1.00 33.16 148 ALA A C 1
ATOM 1154 O O . ALA A 1 148 ? 40.224 17.200 -43.559 1.00 33.16 148 ALA A O 1
ATOM 1155 N N . ASP A 1 149 ? 41.942 16.120 -44.526 1.00 31.28 149 ASP A N 1
ATOM 1156 C CA . ASP A 1 149 ? 42.169 16.994 -45.676 1.00 31.28 149 ASP A CA 1
ATOM 1157 C C . ASP A 1 149 ? 43.410 16.585 -46.471 1.00 31.28 149 ASP A C 1
ATOM 1159 O O . ASP A 1 149 ? 44.546 16.593 -45.994 1.00 31.28 149 ASP A O 1
ATOM 1163 N N . GLY A 1 150 ? 43.156 16.270 -47.738 1.00 29.52 150 GLY A N 1
ATOM 1164 C CA . GLY A 1 150 ? 44.132 16.197 -48.809 1.00 29.52 150 GLY A CA 1
ATOM 1165 C C . GLY A 1 150 ? 43.628 16.988 -50.017 1.00 29.52 150 GLY A C 1
ATOM 1166 O O . GLY A 1 150 ? 43.089 16.368 -50.917 1.00 29.52 150 GLY A O 1
ATOM 1167 N N . ALA A 1 151 ? 43.839 18.317 -49.990 1.00 25.64 151 ALA A N 1
ATOM 1168 C CA . ALA A 1 151 ? 44.137 19.285 -51.080 1.00 25.64 151 ALA A CA 1
ATOM 1169 C C . ALA A 1 151 ? 43.271 19.336 -52.386 1.00 25.64 151 ALA A C 1
ATOM 1171 O O . ALA A 1 151 ? 42.597 18.364 -52.702 1.00 25.64 151 ALA A O 1
ATOM 1172 N N . PRO A 1 152 ? 43.341 20.398 -53.249 1.00 41.16 152 PRO A N 1
ATOM 1173 C CA . PRO A 1 152 ? 44.116 21.654 -53.176 1.00 41.16 152 PRO A CA 1
ATOM 1174 C C . PRO A 1 152 ? 43.369 22.993 -53.495 1.00 41.16 152 PRO A C 1
ATOM 1176 O O . PRO A 1 152 ? 42.409 23.048 -54.252 1.00 41.16 152 PRO A O 1
ATOM 1179 N N . ALA A 1 153 ? 43.945 24.084 -52.959 1.00 29.62 153 ALA A N 1
ATOM 1180 C CA . ALA A 1 153 ? 44.129 25.470 -53.455 1.00 29.62 153 ALA A CA 1
ATOM 1181 C C . ALA A 1 153 ? 43.063 26.238 -54.291 1.00 29.62 153 ALA A C 1
ATOM 1183 O O . ALA A 1 153 ? 42.841 25.910 -55.451 1.00 29.62 153 ALA A O 1
ATOM 1184 N N . ALA A 1 154 ? 42.660 27.433 -53.800 1.00 27.73 154 ALA A N 1
ATOM 1185 C CA . ALA A 1 154 ? 42.710 28.713 -54.547 1.00 27.73 154 ALA A CA 1
ATOM 1186 C C . ALA A 1 154 ? 42.488 29.988 -53.675 1.00 27.73 154 ALA A C 1
ATOM 1188 O O . ALA A 1 154 ? 41.502 30.111 -52.962 1.00 27.73 154 ALA A O 1
ATOM 1189 N N . SER A 1 155 ? 43.428 30.937 -53.822 1.00 28.83 155 SER A N 1
ATOM 1190 C CA . SER A 1 155 ? 43.359 32.422 -53.777 1.00 28.83 155 SER A CA 1
ATOM 1191 C C . SER A 1 155 ? 42.747 33.241 -52.610 1.00 28.83 155 SER A C 1
ATOM 1193 O O . SER A 1 155 ? 41.539 33.379 -52.494 1.00 28.83 155 SER A O 1
ATOM 1195 N N . GLN A 1 156 ? 43.662 33.965 -51.937 1.00 29.80 156 GLN A N 1
ATOM 1196 C CA . GLN A 1 156 ? 43.720 35.423 -51.653 1.00 29.80 156 GLN A CA 1
ATOM 1197 C C . GLN A 1 156 ? 42.594 36.166 -50.897 1.00 29.80 156 GLN A C 1
ATOM 1199 O O . GLN A 1 156 ? 41.464 36.265 -51.357 1.00 29.80 156 GLN A O 1
ATOM 1204 N N . GLY A 1 157 ? 42.999 36.897 -49.845 1.00 26.41 157 GLY A N 1
ATOM 1205 C CA . GLY A 1 157 ? 42.253 38.043 -49.305 1.00 26.41 157 GLY A CA 1
ATOM 1206 C C . GLY A 1 157 ? 42.744 38.533 -47.936 1.00 26.41 157 GLY A C 1
ATOM 1207 O O . GLY A 1 157 ? 42.381 37.980 -46.912 1.00 26.41 157 GLY A O 1
ATOM 1208 N N . SER A 1 158 ? 43.588 39.561 -47.931 1.00 28.97 158 SER A N 1
ATOM 1209 C CA . SER A 1 158 ? 44.274 40.219 -46.805 1.00 28.97 158 SER A CA 1
ATOM 1210 C C . SER A 1 158 ? 43.396 41.086 -45.883 1.00 28.97 158 SER A C 1
ATOM 1212 O O . SER A 1 158 ? 42.447 41.681 -46.374 1.00 28.97 158 SER A O 1
ATOM 1214 N N . HIS A 1 159 ? 43.796 41.263 -44.607 1.00 29.17 159 HIS A N 1
ATOM 1215 C CA . HIS A 1 159 ? 44.048 42.553 -43.897 1.00 29.17 159 HIS A CA 1
ATOM 1216 C C . HIS A 1 159 ? 44.176 42.329 -42.366 1.00 29.17 159 HIS A C 1
ATOM 1218 O O . HIS A 1 159 ? 43.268 41.823 -41.728 1.00 29.17 159 HIS A O 1
ATOM 1224 N N . GLN A 1 160 ? 45.387 42.464 -41.807 1.00 24.86 160 GLN A N 1
ATOM 1225 C CA . GLN A 1 160 ? 45.906 43.588 -40.988 1.00 24.86 160 GLN A CA 1
ATOM 1226 C C . GLN A 1 160 ? 45.692 43.491 -39.452 1.00 24.86 160 GLN A C 1
ATOM 1228 O O . GLN A 1 160 ? 44.603 43.663 -38.924 1.00 24.86 160 GLN A O 1
ATOM 1233 N N . TYR A 1 161 ? 46.828 43.275 -38.773 1.00 26.11 161 TYR A N 1
ATOM 1234 C CA . TYR A 1 161 ? 47.204 43.524 -37.363 1.00 26.11 161 TYR A CA 1
ATOM 1235 C C . TYR A 1 161 ? 47.065 45.025 -36.958 1.00 26.11 161 TYR A C 1
ATOM 1237 O O . TYR A 1 161 ? 46.972 45.835 -37.883 1.00 26.11 161 TYR A O 1
ATOM 1245 N N . PRO A 1 162 ? 47.158 45.463 -35.664 1.00 43.31 162 PRO A N 1
ATOM 1246 C CA . PRO A 1 162 ? 48.146 44.965 -34.692 1.00 43.31 162 PRO A CA 1
ATOM 1247 C C . PRO A 1 162 ? 47.823 44.936 -33.180 1.00 43.31 162 PRO A C 1
ATOM 1249 O O . PRO A 1 162 ? 46.888 45.530 -32.657 1.00 43.31 162 PRO A O 1
ATOM 1252 N N . LEU A 1 163 ? 48.732 44.231 -32.502 1.00 31.03 163 LEU A N 1
ATOM 1253 C CA . LEU A 1 163 ? 48.986 44.111 -31.065 1.00 31.03 163 LEU A CA 1
ATOM 1254 C C . LEU A 1 163 ? 49.294 45.453 -30.369 1.00 31.03 163 LEU A C 1
ATOM 1256 O O . LEU A 1 163 ? 49.988 46.288 -30.953 1.00 31.03 163 LEU A O 1
ATOM 1260 N N . ARG A 1 164 ? 48.990 45.556 -29.061 1.00 27.72 164 ARG A N 1
ATOM 1261 C CA . ARG A 1 164 ? 49.964 46.012 -28.041 1.00 27.72 164 ARG A CA 1
ATOM 1262 C C . ARG A 1 164 ? 49.617 45.562 -26.596 1.00 27.72 164 ARG A C 1
ATOM 1264 O O . ARG A 1 164 ? 48.433 45.408 -26.313 1.00 27.72 164 ARG A O 1
ATOM 1271 N N . PRO A 1 165 ? 50.624 45.362 -25.708 1.00 30.56 165 PRO A N 1
ATOM 1272 C CA . PRO A 1 165 ? 50.495 44.801 -24.348 1.00 30.56 165 PRO A CA 1
ATOM 1273 C C . PRO A 1 165 ? 50.873 45.774 -23.192 1.00 30.56 165 PRO A C 1
ATOM 1275 O O . PRO A 1 165 ? 51.516 46.791 -23.444 1.00 30.56 165 PRO A O 1
ATOM 1278 N N . GLY A 1 166 ? 50.569 45.388 -21.937 1.00 30.08 166 GLY A N 1
ATOM 1279 C CA . GLY A 1 166 ? 50.985 46.027 -20.656 1.00 30.08 166 GLY A CA 1
ATOM 1280 C C . GLY A 1 166 ? 49.829 46.780 -19.973 1.00 30.08 166 GLY A C 1
ATOM 1281 O O . GLY A 1 166 ? 49.124 47.503 -20.660 1.00 30.08 166 GLY A O 1
ATOM 1282 N N . ASP A 1 167 ? 49.475 46.609 -18.691 1.00 26.12 167 ASP A N 1
ATOM 1283 C CA . ASP A 1 167 ? 50.316 46.621 -17.483 1.00 26.12 167 ASP A CA 1
ATOM 1284 C C . ASP A 1 167 ? 49.751 45.801 -16.290 1.00 26.12 167 ASP A C 1
ATOM 1286 O O . ASP A 1 167 ? 48.612 45.337 -16.279 1.00 26.12 167 ASP A O 1
ATOM 1290 N N . LEU A 1 168 ? 50.618 45.628 -15.286 1.00 30.36 168 LEU A N 1
ATOM 1291 C CA . LEU A 1 168 ? 50.564 44.798 -14.074 1.00 30.36 168 LEU A CA 1
ATOM 1292 C C . LEU A 1 168 ? 49.679 45.342 -12.917 1.00 30.36 168 LEU A C 1
ATOM 1294 O O . LEU A 1 168 ? 49.850 46.493 -12.540 1.00 30.36 168 LEU A O 1
ATOM 1298 N N . ASN A 1 169 ? 48.877 44.438 -12.308 1.00 28.94 169 ASN A N 1
ATOM 1299 C CA . ASN A 1 169 ? 48.582 44.152 -10.868 1.00 28.94 169 ASN A CA 1
ATOM 1300 C C . ASN A 1 169 ? 48.307 45.276 -9.822 1.00 28.94 169 ASN A C 1
ATOM 1302 O O . ASN A 1 169 ? 48.812 46.382 -9.952 1.00 28.94 169 ASN A O 1
ATOM 1306 N N . PRO A 1 170 ? 47.768 44.957 -8.614 1.00 47.31 170 PRO A N 1
ATOM 1307 C CA . PRO A 1 170 ? 46.765 43.956 -8.193 1.00 47.31 170 PRO A CA 1
ATOM 1308 C C . PRO A 1 170 ? 45.692 44.571 -7.240 1.00 47.31 170 PRO A C 1
ATOM 1310 O O . PRO A 1 170 ? 45.855 45.698 -6.788 1.00 47.31 170 PRO A O 1
ATOM 1313 N N . LEU A 1 171 ? 44.633 43.822 -6.884 1.00 25.47 171 LEU A N 1
ATOM 1314 C CA . LEU A 1 171 ? 44.080 43.652 -5.514 1.00 25.47 171 LEU A CA 1
ATOM 1315 C C . LEU A 1 171 ? 42.588 43.249 -5.501 1.00 25.47 171 LEU A C 1
ATOM 1317 O O . LEU A 1 171 ? 41.734 43.899 -6.090 1.00 25.47 171 LEU A O 1
ATOM 1321 N N . THR A 1 172 ? 42.331 42.219 -4.685 1.00 28.81 172 THR A N 1
ATOM 1322 C CA . THR A 1 172 ? 41.122 41.928 -3.887 1.00 28.81 172 THR A CA 1
ATOM 1323 C C . THR A 1 172 ? 39.802 41.587 -4.581 1.00 28.81 172 THR A C 1
ATOM 1325 O O . THR A 1 172 ? 39.160 42.443 -5.173 1.00 28.81 172 THR A O 1
ATOM 1328 N N . GLY A 1 173 ? 39.304 40.375 -4.300 1.00 25.70 173 GLY A N 1
ATOM 1329 C CA . GLY A 1 173 ? 37.863 40.137 -4.168 1.00 25.70 173 GLY A CA 1
ATOM 1330 C C . GLY A 1 173 ? 37.349 38.839 -4.787 1.00 25.70 173 GLY A C 1
ATOM 1331 O O . GLY A 1 173 ? 37.279 38.734 -5.998 1.00 25.70 173 GLY A O 1
ATOM 1332 N N . GLY A 1 174 ? 36.979 37.894 -3.914 1.00 28.03 174 GLY A N 1
ATOM 1333 C CA . GLY A 1 174 ? 35.810 37.002 -3.983 1.00 28.03 174 GLY A CA 1
ATOM 1334 C C . GLY A 1 174 ? 35.349 36.382 -5.311 1.00 28.03 174 GLY A C 1
ATOM 1335 O O . GLY A 1 174 ? 34.987 37.079 -6.248 1.00 28.03 174 GLY A O 1
ATOM 1336 N N . GLY A 1 175 ? 35.163 35.058 -5.298 1.00 27.78 175 GLY A N 1
ATOM 1337 C CA . GLY A 1 175 ? 34.245 34.377 -6.216 1.00 27.78 175 GLY A CA 1
ATOM 1338 C C . GLY A 1 175 ? 34.701 32.974 -6.588 1.00 27.78 175 GLY A C 1
ATOM 1339 O O . GLY A 1 175 ? 35.510 32.804 -7.493 1.00 27.78 175 GLY A O 1
ATOM 1340 N N . GLN A 1 176 ? 34.175 31.964 -5.893 1.00 28.73 176 GLN A N 1
ATOM 1341 C CA . GLN A 1 176 ? 34.230 30.576 -6.347 1.00 28.73 176 GLN A CA 1
ATOM 1342 C C . GLN A 1 176 ? 33.421 30.467 -7.649 1.00 28.73 176 GLN A C 1
ATOM 1344 O O . GLN A 1 176 ? 32.226 30.753 -7.660 1.00 28.73 176 GLN A O 1
ATOM 1349 N N . SER A 1 177 ? 34.093 30.104 -8.742 1.00 27.11 177 SER A N 1
ATOM 1350 C CA . SER A 1 177 ? 33.477 29.807 -10.035 1.00 27.11 177 SER A CA 1
ATOM 1351 C C . SER A 1 177 ? 32.878 28.407 -9.993 1.00 27.11 177 SER A C 1
ATOM 1353 O O . SER A 1 177 ? 33.568 27.443 -9.671 1.00 27.11 177 SER A O 1
ATOM 1355 N N . SER A 1 178 ? 31.600 28.322 -10.335 1.00 29.22 178 SER A N 1
ATOM 1356 C CA . SER A 1 178 ? 30.852 27.100 -10.582 1.00 29.22 178 SER A CA 1
ATOM 1357 C C . SER A 1 178 ? 31.343 26.389 -11.845 1.00 29.22 178 SER A C 1
ATOM 1359 O O . SER A 1 178 ? 31.638 27.013 -12.866 1.00 29.22 178 SER A O 1
ATOM 1361 N N . ASP A 1 179 ? 31.406 25.063 -11.745 1.00 28.67 179 ASP A N 1
ATOM 1362 C CA . ASP A 1 179 ? 31.614 24.120 -12.836 1.00 28.67 179 ASP A CA 1
ATOM 1363 C C . ASP A 1 179 ? 30.460 24.189 -13.850 1.00 28.67 179 ASP A C 1
ATOM 1365 O O . ASP A 1 179 ? 29.299 23.960 -13.511 1.00 28.67 179 ASP A O 1
ATOM 1369 N N . LEU A 1 180 ? 30.787 24.437 -15.119 1.00 26.78 180 LEU A N 1
ATOM 1370 C CA . LEU A 1 180 ? 29.918 24.140 -16.257 1.00 26.78 180 LEU A CA 1
ATOM 1371 C C . LEU A 1 180 ? 30.330 22.775 -16.822 1.00 26.78 180 LEU A C 1
ATOM 1373 O O . LEU A 1 180 ? 31.227 22.686 -17.660 1.00 26.78 180 LEU A O 1
ATOM 1377 N N . ARG A 1 181 ? 29.678 21.698 -16.369 1.00 29.52 181 ARG A N 1
ATOM 1378 C CA . ARG A 1 181 ? 29.651 20.422 -17.101 1.00 29.52 181 ARG A CA 1
ATOM 1379 C C . ARG A 1 181 ? 28.371 20.376 -17.929 1.00 29.52 181 ARG A C 1
ATOM 1381 O O . ARG A 1 181 ? 27.283 20.270 -17.375 1.00 29.52 181 ARG A O 1
ATOM 1388 N N . GLY A 1 182 ? 28.513 20.490 -19.248 1.00 28.08 182 GLY A N 1
ATOM 1389 C CA . GLY A 1 182 ? 27.440 20.174 -20.193 1.00 28.08 182 GLY A CA 1
ATOM 1390 C C . GLY A 1 182 ? 27.162 18.661 -20.252 1.00 28.08 182 GLY A C 1
ATOM 1391 O O . GLY A 1 182 ? 27.982 17.873 -19.772 1.00 28.08 182 GLY A O 1
ATOM 1392 N N . PRO A 1 183 ? 26.015 18.246 -20.817 1.00 29.09 183 PRO A N 1
ATOM 1393 C CA . PRO A 1 183 ? 25.610 16.845 -20.871 1.00 29.09 183 PRO A CA 1
ATOM 1394 C C . PRO A 1 183 ? 26.526 16.014 -21.782 1.00 29.09 183 PRO A C 1
ATOM 1396 O O . PRO A 1 183 ? 26.970 16.462 -22.839 1.00 29.09 183 PRO A O 1
ATOM 1399 N N . VAL A 1 184 ? 26.800 14.785 -21.344 1.00 30.78 184 VAL A N 1
ATOM 1400 C CA . VAL A 1 184 ? 27.566 13.761 -22.070 1.00 30.78 184 VAL A CA 1
ATOM 1401 C C . VAL A 1 184 ? 26.673 13.145 -23.169 1.00 30.78 184 VAL A C 1
ATOM 1403 O O . VAL A 1 184 ? 25.508 12.870 -22.878 1.00 30.78 184 VAL A O 1
ATOM 1406 N N . PRO A 1 185 ? 27.151 12.911 -24.411 1.00 30.08 185 PRO A N 1
ATOM 1407 C CA . PRO A 1 185 ? 26.333 12.333 -25.486 1.00 30.08 185 PRO A CA 1
ATOM 1408 C C . PRO A 1 185 ? 26.043 10.829 -25.305 1.00 30.08 185 PRO A C 1
ATOM 1410 O O . PRO A 1 185 ? 26.790 10.117 -24.636 1.00 30.08 185 PRO A O 1
ATOM 1413 N N . ASN A 1 186 ? 24.978 10.345 -25.960 1.00 31.67 186 ASN A N 1
ATOM 1414 C CA . ASN A 1 186 ? 24.533 8.943 -25.983 1.00 31.67 186 ASN A CA 1
ATOM 1415 C C . ASN A 1 186 ? 25.571 7.974 -26.597 1.00 31.67 186 ASN A C 1
ATOM 1417 O O . ASN A 1 186 ? 26.186 8.265 -27.617 1.00 31.67 186 ASN A O 1
ATOM 1421 N N . LEU A 1 187 ? 25.706 6.792 -25.981 1.00 34.16 187 LEU A N 1
ATOM 1422 C CA . LEU A 1 187 ? 26.803 5.818 -26.147 1.00 34.16 187 LEU A CA 1
ATOM 1423 C C . LEU A 1 187 ? 26.561 4.692 -27.181 1.00 34.16 187 LEU A C 1
ATOM 1425 O O . LEU A 1 187 ? 27.328 3.733 -27.221 1.00 34.16 187 LEU A O 1
ATOM 1429 N N . TRP A 1 188 ? 25.507 4.769 -27.997 1.00 30.08 188 TRP A N 1
ATOM 1430 C CA . TRP A 1 188 ? 25.073 3.640 -28.841 1.00 30.08 188 TRP A CA 1
ATOM 1431 C C . TRP A 1 188 ? 25.878 3.444 -30.140 1.00 30.08 188 TRP A C 1
ATOM 1433 O O . TRP A 1 188 ? 25.797 2.369 -30.725 1.00 30.08 188 TRP A O 1
ATOM 1443 N N . ASP A 1 189 ? 26.720 4.409 -30.527 1.00 32.50 189 ASP A N 1
ATOM 1444 C CA . ASP A 1 189 ? 27.530 4.370 -31.758 1.00 32.50 189 ASP A CA 1
ATOM 1445 C C . ASP A 1 189 ? 29.040 4.395 -31.463 1.00 32.50 189 ASP A C 1
ATOM 1447 O O . ASP A 1 189 ? 29.791 5.219 -31.993 1.00 32.50 189 ASP A O 1
ATOM 1451 N N . LEU A 1 190 ? 29.493 3.518 -30.562 1.00 35.53 190 LEU A N 1
ATOM 1452 C CA . LEU A 1 190 ? 30.902 3.404 -30.187 1.00 35.53 190 LEU A CA 1
ATOM 1453 C C . LEU A 1 190 ? 31.630 2.429 -31.129 1.00 35.53 190 LEU A C 1
ATOM 1455 O O . LEU A 1 190 ? 31.491 1.212 -31.006 1.00 35.53 190 LEU A O 1
ATOM 1459 N N . VAL A 1 191 ? 32.446 2.947 -32.049 1.00 39.75 191 VAL A N 1
ATOM 1460 C CA . VAL A 1 191 ? 33.400 2.113 -32.800 1.00 39.75 191 VAL A CA 1
ATOM 1461 C C . VAL A 1 191 ? 34.682 2.009 -31.980 1.00 39.75 191 VAL A C 1
ATOM 1463 O O . VAL A 1 191 ? 35.326 3.020 -31.693 1.00 39.75 191 VAL A O 1
ATOM 1466 N N . VAL A 1 192 ? 35.034 0.786 -31.581 1.00 39.78 192 VAL A N 1
ATOM 1467 C CA . VAL A 1 192 ? 36.257 0.486 -30.825 1.00 39.78 192 VAL A CA 1
ATOM 1468 C C . VAL A 1 192 ? 37.331 0.021 -31.802 1.00 39.78 192 VAL A C 1
ATOM 1470 O O . VAL A 1 192 ? 37.233 -1.071 -32.358 1.00 39.78 192 VAL A O 1
ATOM 1473 N N . GLU A 1 193 ? 38.360 0.837 -32.012 1.00 41.34 193 GLU A N 1
ATOM 1474 C CA . GLU A 1 193 ? 39.510 0.487 -32.847 1.00 41.34 193 GLU A CA 1
ATOM 1475 C C . GLU A 1 193 ? 40.767 0.364 -31.978 1.00 41.34 193 GLU A C 1
ATOM 1477 O O . GLU A 1 193 ? 41.154 1.299 -31.277 1.00 41.34 193 GLU A O 1
ATOM 1482 N N . VAL A 1 194 ? 41.430 -0.792 -32.020 1.00 41.25 194 VAL A N 1
ATOM 1483 C CA . VAL A 1 194 ? 42.711 -1.000 -31.331 1.00 41.25 194 VAL A CA 1
ATOM 1484 C C . VAL A 1 194 ? 43.843 -0.626 -32.287 1.00 41.25 194 VAL A C 1
ATOM 1486 O O . VAL A 1 194 ? 44.056 -1.298 -33.295 1.00 41.25 194 VAL A O 1
ATOM 1489 N N . ARG A 1 195 ? 44.584 0.444 -31.976 1.00 38.50 195 ARG A N 1
ATOM 1490 C CA . ARG A 1 195 ? 45.755 0.896 -32.744 1.00 38.50 195 ARG A CA 1
ATOM 1491 C C . ARG A 1 195 ? 47.001 0.881 -31.869 1.00 38.50 195 ARG A C 1
ATOM 1493 O O . ARG A 1 195 ? 47.203 1.766 -31.040 1.00 38.50 195 ARG A O 1
ATOM 1500 N N . GLY A 1 196 ? 47.872 -0.107 -32.070 1.00 52.28 196 GLY A N 1
ATOM 1501 C CA . GLY A 1 196 ? 49.067 -0.253 -31.236 1.00 52.28 196 GLY A CA 1
ATOM 1502 C C . GLY A 1 196 ? 48.672 -0.456 -29.771 1.00 52.28 196 GLY A C 1
ATOM 1503 O O . GLY A 1 196 ? 47.843 -1.313 -29.493 1.00 52.28 196 GLY A O 1
ATOM 1504 N N . SER A 1 197 ? 49.238 0.311 -28.837 1.00 34.62 197 SER A N 1
ATOM 1505 C CA . SER A 1 197 ? 48.911 0.255 -27.400 1.00 34.62 197 SER A CA 1
ATOM 1506 C C . SER A 1 197 ? 47.702 1.116 -26.996 1.00 34.62 197 SER A C 1
ATOM 1508 O O . SER A 1 197 ? 47.481 1.349 -25.810 1.00 34.62 197 SER A O 1
ATOM 1510 N N . THR A 1 198 ? 46.934 1.642 -27.956 1.00 35.69 198 THR A N 1
ATOM 1511 C CA . THR A 1 198 ? 45.829 2.579 -27.705 1.00 35.69 198 THR A CA 1
ATOM 1512 C C . THR A 1 198 ? 44.499 2.004 -28.188 1.00 35.69 198 THR A C 1
ATOM 1514 O O . THR A 1 198 ? 44.380 1.573 -29.334 1.00 35.69 198 THR A O 1
ATOM 1517 N N . ILE A 1 199 ? 43.488 2.028 -27.316 1.00 41.94 199 ILE A N 1
ATOM 1518 C CA . ILE A 1 199 ? 42.092 1.770 -27.681 1.00 41.94 199 ILE A CA 1
ATOM 1519 C C . ILE A 1 199 ? 41.457 3.115 -28.024 1.00 41.94 199 ILE A C 1
ATOM 1521 O O . ILE A 1 199 ? 41.368 3.996 -27.169 1.00 41.94 199 ILE A O 1
ATOM 1525 N N . VAL A 1 200 ? 41.046 3.283 -29.275 1.00 41.53 200 VAL A N 1
ATOM 1526 C CA . VAL A 1 200 ? 40.370 4.485 -29.755 1.00 41.53 200 VAL A CA 1
ATOM 1527 C C . VAL A 1 200 ? 38.872 4.215 -29.776 1.00 41.53 200 VAL A C 1
ATOM 1529 O O . VAL A 1 200 ? 38.413 3.263 -30.404 1.00 41.53 200 VAL A O 1
ATOM 1532 N N . PHE A 1 201 ? 38.117 5.071 -29.093 1.00 41.06 201 PHE A N 1
ATOM 1533 C CA . PHE A 1 201 ? 36.660 5.075 -29.109 1.00 41.06 201 PHE A CA 1
ATOM 1534 C C . PHE A 1 201 ? 36.198 6.240 -29.985 1.00 41.06 201 PHE A C 1
ATOM 1536 O O . PHE A 1 201 ? 36.397 7.402 -29.624 1.00 41.06 201 PHE A O 1
ATOM 1543 N N . ALA A 1 202 ? 35.628 5.944 -31.151 1.00 36.00 202 ALA A N 1
ATOM 1544 C CA . ALA A 1 202 ? 35.075 6.962 -32.039 1.00 36.00 202 ALA A CA 1
ATOM 1545 C C . ALA A 1 202 ? 33.552 7.051 -31.857 1.00 36.00 202 ALA A C 1
ATOM 1547 O O . ALA A 1 202 ? 32.867 6.032 -31.909 1.00 36.00 202 ALA A O 1
ATOM 1548 N N . LEU A 1 203 ? 33.044 8.274 -31.655 1.00 33.78 203 LEU A N 1
ATOM 1549 C CA . LEU A 1 203 ? 31.616 8.604 -31.683 1.00 33.78 203 LEU A CA 1
ATOM 1550 C C . LEU A 1 203 ? 31.245 9.035 -33.106 1.00 33.78 203 LEU A C 1
ATOM 1552 O O . LEU A 1 203 ? 31.781 10.022 -33.616 1.00 33.78 203 LEU A O 1
ATOM 1556 N N . GLY A 1 204 ? 30.335 8.307 -33.748 1.00 31.95 204 GLY A N 1
ATOM 1557 C CA . GLY A 1 204 ? 29.794 8.691 -35.050 1.00 31.95 204 GLY A CA 1
ATOM 1558 C C . GLY A 1 204 ? 28.832 9.875 -34.927 1.00 31.95 204 GLY A C 1
ATOM 1559 O O . GLY A 1 204 ? 27.666 9.684 -34.611 1.00 31.95 204 GLY A O 1
ATOM 1560 N N . ILE A 1 205 ? 29.288 11.102 -35.192 1.00 30.41 205 ILE A N 1
ATOM 1561 C CA . ILE A 1 205 ? 28.401 12.266 -35.363 1.00 30.41 205 ILE A CA 1
ATOM 1562 C C . ILE A 1 205 ? 28.255 12.510 -36.868 1.00 30.41 205 ILE A C 1
ATOM 1564 O O . ILE A 1 205 ? 29.183 12.984 -37.521 1.00 30.41 205 ILE A O 1
ATOM 1568 N N . GLY A 1 206 ? 27.114 12.116 -37.435 1.00 28.30 206 GLY A N 1
ATOM 1569 C CA . GLY A 1 206 ? 26.832 12.240 -38.866 1.00 28.30 206 GLY A CA 1
ATOM 1570 C C . GLY A 1 206 ? 26.260 13.603 -39.265 1.00 28.30 206 GLY A C 1
ATOM 1571 O O . GLY A 1 206 ? 25.602 14.270 -38.471 1.00 28.30 206 GLY A O 1
ATOM 1572 N N . CYS A 1 207 ? 26.447 13.979 -40.534 1.00 23.48 207 CYS A N 1
ATOM 1573 C CA . CYS A 1 207 ? 25.552 14.910 -41.220 1.00 23.48 207 CYS A CA 1
ATOM 1574 C C . CYS A 1 207 ? 25.564 14.651 -42.737 1.00 23.48 207 CYS A C 1
ATOM 1576 O O . CYS A 1 207 ? 26.441 15.134 -43.447 1.00 23.48 207 CYS A O 1
ATOM 1578 N N . ALA A 1 208 ? 24.601 13.854 -43.210 1.00 22.47 208 ALA A N 1
ATOM 1579 C CA . ALA A 1 208 ? 23.973 13.961 -44.529 1.00 22.47 208 ALA A CA 1
ATOM 1580 C C . ALA A 1 208 ? 22.755 13.021 -44.566 1.00 22.47 208 ALA A C 1
ATOM 1582 O O . ALA A 1 208 ? 22.896 11.808 -44.421 1.00 22.47 208 ALA A O 1
ATOM 1583 N N . GLU A 1 209 ? 21.564 13.592 -44.749 1.00 32.09 209 GLU A N 1
ATOM 1584 C CA . GLU A 1 209 ? 20.333 12.864 -45.056 1.00 32.09 209 GLU A CA 1
ATOM 1585 C C . GLU A 1 209 ? 20.512 12.011 -46.318 1.00 32.09 209 GLU A C 1
ATOM 1587 O O . GLU A 1 209 ? 20.550 12.536 -47.428 1.00 32.09 209 GLU A O 1
ATOM 1592 N N . ILE A 1 210 ? 20.552 10.691 -46.152 1.00 23.48 210 ILE A N 1
ATOM 1593 C CA . ILE A 1 210 ? 20.059 9.727 -47.137 1.00 23.48 210 ILE A CA 1
ATOM 1594 C C . ILE A 1 210 ? 19.369 8.628 -46.333 1.00 23.48 210 ILE A C 1
ATOM 1596 O O . ILE A 1 210 ? 19.943 8.076 -45.398 1.00 23.48 210 ILE A O 1
ATOM 1600 N N . SER A 1 211 ? 18.121 8.316 -46.681 1.00 31.89 211 SER A N 1
ATOM 1601 C CA . SER A 1 211 ? 17.402 7.182 -46.112 1.00 31.89 211 SER A CA 1
ATOM 1602 C C . SER A 1 211 ? 18.168 5.887 -46.405 1.00 31.89 211 SER A C 1
ATOM 1604 O O . SER A 1 211 ? 18.099 5.352 -47.512 1.00 31.89 211 SER A O 1
ATOM 1606 N N . THR A 1 212 ? 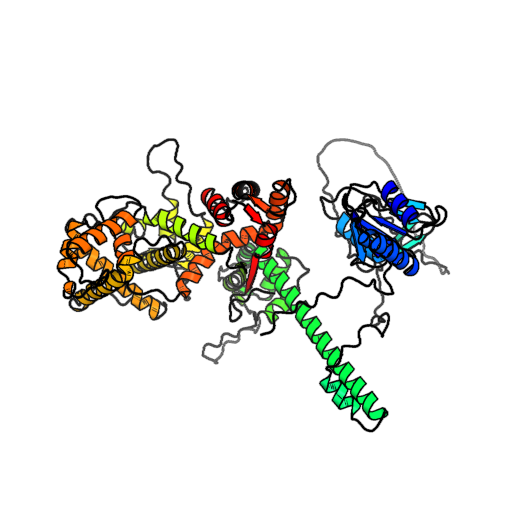18.885 5.362 -45.421 1.00 25.31 212 THR A N 1
ATOM 1607 C CA . THR A 1 212 ? 19.431 4.006 -45.472 1.00 25.31 212 THR A CA 1
ATOM 1608 C C . THR A 1 212 ? 18.862 3.214 -44.311 1.00 25.31 212 THR A C 1
ATOM 1610 O O . THR A 1 212 ? 19.217 3.409 -43.152 1.00 25.31 212 THR A O 1
ATOM 1613 N N . ILE A 1 213 ? 17.927 2.333 -44.663 1.00 29.73 213 ILE A N 1
ATOM 1614 C CA . ILE A 1 213 ? 17.462 1.212 -43.848 1.00 29.73 213 ILE A CA 1
ATOM 1615 C C . ILE A 1 213 ? 18.709 0.467 -43.338 1.00 29.73 213 ILE A C 1
ATOM 1617 O O . ILE A 1 213 ? 19.567 0.153 -44.165 1.00 29.73 213 ILE A O 1
ATOM 1621 N N . PRO A 1 214 ? 18.842 0.169 -42.034 1.00 32.69 214 PRO A N 1
ATOM 1622 C CA . PRO A 1 214 ? 20.004 -0.559 -41.544 1.00 32.69 214 PRO A CA 1
ATOM 1623 C C . PRO A 1 214 ? 20.010 -1.967 -42.148 1.00 32.69 214 PRO A C 1
ATOM 1625 O O . PRO A 1 214 ? 19.035 -2.720 -42.028 1.00 32.69 214 PRO A O 1
ATOM 1628 N N . GLU A 1 215 ? 21.105 -2.316 -42.823 1.00 31.67 215 GLU A N 1
ATOM 1629 C CA . GLU A 1 215 ? 21.353 -3.677 -43.285 1.00 31.67 215 GLU A CA 1
ATOM 1630 C C . GLU A 1 215 ? 21.395 -4.610 -42.069 1.00 31.67 215 GLU A C 1
ATOM 1632 O O . GLU A 1 215 ? 22.223 -4.475 -41.169 1.00 31.67 215 GLU A O 1
ATOM 1637 N N . ARG A 1 216 ? 20.441 -5.546 -42.023 1.00 33.62 216 ARG A N 1
ATOM 1638 C CA . ARG A 1 216 ? 20.356 -6.566 -40.976 1.00 33.62 216 ARG A CA 1
ATOM 1639 C C . ARG A 1 216 ? 21.548 -7.525 -41.100 1.00 33.62 216 ARG A C 1
ATOM 1641 O O . ARG A 1 216 ? 21.712 -8.106 -42.177 1.00 33.62 216 ARG A O 1
ATOM 1648 N N . PRO A 1 217 ? 22.307 -7.791 -40.026 1.00 32.34 217 PRO A N 1
ATOM 1649 C CA . PRO A 1 217 ? 23.237 -8.910 -40.014 1.00 32.34 217 PRO A CA 1
ATOM 1650 C C . PRO A 1 217 ? 22.445 -10.230 -40.048 1.00 32.34 217 PRO A C 1
ATOM 1652 O O . PRO A 1 217 ? 21.487 -10.401 -39.301 1.00 32.34 217 PRO A O 1
ATOM 1655 N N . GLY A 1 218 ? 22.831 -11.144 -40.946 1.00 32.97 218 GLY A N 1
ATOM 1656 C CA . GLY A 1 218 ? 22.474 -12.572 -40.929 1.00 32.97 218 GLY A CA 1
ATOM 1657 C C . GLY A 1 218 ? 20.978 -12.923 -40.962 1.00 32.97 218 GLY A C 1
ATOM 1658 O O . GLY A 1 218 ? 20.330 -13.085 -39.934 1.00 32.97 218 GLY A O 1
ATOM 1659 N N . LYS A 1 219 ? 20.434 -13.160 -42.158 1.00 39.03 219 LYS A N 1
ATOM 1660 C CA . LYS A 1 219 ? 19.022 -13.510 -42.421 1.00 39.03 219 LYS A CA 1
ATOM 1661 C C . LYS A 1 219 ? 18.549 -14.898 -41.932 1.00 39.03 219 LYS A C 1
ATOM 1663 O O . LYS A 1 219 ? 17.445 -15.286 -42.299 1.00 39.03 219 LYS A O 1
ATOM 1668 N N . GLU A 1 220 ? 19.309 -15.648 -41.130 1.00 37.91 220 GLU A N 1
ATOM 1669 C CA . GLU A 1 220 ? 19.025 -17.085 -40.922 1.00 37.91 220 GLU A CA 1
ATOM 1670 C C . GLU A 1 220 ? 18.565 -17.516 -39.514 1.00 37.91 220 GLU A C 1
ATOM 1672 O O . GLU A 1 220 ? 18.049 -18.623 -39.384 1.00 37.91 220 GLU A O 1
ATOM 1677 N N . HIS A 1 221 ? 18.617 -16.676 -38.469 1.00 40.03 221 HIS A N 1
ATOM 1678 C CA . HIS A 1 221 ? 18.348 -17.154 -37.091 1.00 40.03 221 HIS A CA 1
ATOM 1679 C C . HIS A 1 221 ? 17.002 -16.775 -36.453 1.00 40.03 221 HIS A C 1
ATOM 1681 O O . HIS A 1 221 ? 16.735 -17.158 -35.318 1.00 40.03 221 HIS A O 1
ATOM 1687 N N . TYR A 1 222 ? 16.102 -16.119 -37.186 1.00 45.69 222 TYR A N 1
ATOM 1688 C CA . TYR A 1 222 ? 14.720 -15.891 -36.742 1.00 45.69 222 TYR A CA 1
ATOM 1689 C C . TYR A 1 222 ? 13.733 -16.296 -37.838 1.00 45.69 222 TYR A C 1
ATOM 1691 O O . TYR A 1 222 ? 12.986 -15.471 -38.355 1.00 45.69 222 TYR A O 1
ATOM 1699 N N . ALA A 1 223 ? 13.730 -17.574 -38.219 1.00 48.41 223 ALA A N 1
ATOM 1700 C CA . ALA A 1 223 ? 12.572 -18.133 -38.904 1.00 48.41 223 ALA A CA 1
ATOM 1701 C C . ALA A 1 223 ? 11.490 -18.368 -37.834 1.00 48.41 223 ALA A C 1
ATOM 1703 O O . ALA A 1 223 ? 11.664 -19.260 -36.998 1.00 48.41 223 ALA A O 1
ATOM 1704 N N . PRO A 1 224 ? 10.413 -17.563 -37.779 1.00 55.75 224 PRO A N 1
ATOM 1705 C CA . PRO A 1 224 ? 9.360 -17.789 -36.804 1.00 55.75 224 PRO A CA 1
ATOM 1706 C C . PRO A 1 224 ? 8.797 -19.198 -37.000 1.00 55.75 224 PRO A C 1
ATOM 1708 O O . PRO A 1 224 ? 8.452 -19.595 -38.115 1.00 55.75 224 PRO A O 1
ATOM 1711 N N . ALA A 1 225 ? 8.745 -19.979 -35.919 1.00 62.84 225 ALA A N 1
ATOM 1712 C CA . ALA A 1 225 ? 8.227 -21.337 -35.973 1.00 62.84 225 ALA A CA 1
ATOM 1713 C C . ALA A 1 225 ? 6.748 -21.293 -36.382 1.00 62.84 225 ALA A C 1
ATOM 1715 O O . ALA A 1 225 ? 5.892 -20.837 -35.622 1.00 62.84 225 ALA A O 1
ATOM 1716 N N . LEU A 1 226 ? 6.455 -21.740 -37.604 1.00 72.19 226 LEU A N 1
ATOM 1717 C CA . LEU A 1 226 ? 5.087 -21.898 -38.083 1.00 72.19 226 LEU A CA 1
ATOM 1718 C C . LEU A 1 226 ? 4.390 -22.984 -37.258 1.00 72.19 226 LEU A C 1
ATOM 1720 O O . LEU A 1 226 ? 4.978 -24.022 -36.946 1.00 72.19 226 LEU A O 1
ATOM 1724 N N . GLU A 1 227 ? 3.123 -22.760 -36.914 1.00 81.00 227 GLU A N 1
ATOM 1725 C CA . GLU A 1 227 ? 2.332 -23.770 -36.217 1.00 81.00 227 GLU A CA 1
ATOM 1726 C C . GLU A 1 227 ? 2.276 -25.069 -37.031 1.00 81.00 227 GLU A C 1
ATOM 1728 O O . GLU A 1 227 ? 2.124 -25.056 -38.258 1.00 81.00 227 GLU A O 1
ATOM 1733 N N . GLN A 1 228 ? 2.358 -26.209 -36.338 1.00 77.75 228 GLN A N 1
ATOM 1734 C CA . GLN A 1 228 ? 2.378 -27.531 -36.974 1.00 77.75 228 GLN A CA 1
ATOM 1735 C C . GLN A 1 228 ? 1.162 -27.768 -37.889 1.00 77.75 228 GLN A C 1
ATOM 1737 O O . GLN A 1 228 ? 1.283 -28.477 -38.887 1.00 77.75 228 GLN A O 1
ATOM 1742 N N . GLY A 1 229 ? 0.013 -27.145 -37.593 1.00 81.25 229 GLY A N 1
ATOM 1743 C CA . GLY A 1 229 ? -1.184 -27.174 -38.442 1.00 81.25 229 GLY A CA 1
ATOM 1744 C C . GLY A 1 229 ? -0.967 -26.519 -39.809 1.00 81.25 229 GLY A C 1
ATOM 1745 O O . GLY A 1 229 ? -1.152 -27.174 -40.833 1.00 81.25 229 GLY A O 1
ATOM 1746 N N . LYS A 1 230 ? -0.469 -25.275 -39.838 1.00 84.50 230 LYS A N 1
ATOM 1747 C CA . LYS A 1 230 ? -0.164 -24.544 -41.081 1.00 84.50 230 LYS A CA 1
ATOM 1748 C C . LYS A 1 230 ? 0.915 -25.232 -41.913 1.00 84.50 230 LYS A C 1
ATOM 1750 O O . LYS A 1 230 ? 0.789 -25.321 -43.128 1.00 84.50 230 LYS A O 1
ATOM 1755 N N . LEU A 1 231 ? 1.956 -25.775 -41.277 1.00 85.69 231 LEU A N 1
ATOM 1756 C CA . LEU A 1 231 ? 2.981 -26.551 -41.987 1.00 85.69 231 LEU A CA 1
ATOM 1757 C C . LEU A 1 231 ? 2.392 -27.804 -42.647 1.00 85.69 231 LEU A C 1
ATOM 1759 O O . LEU A 1 231 ? 2.766 -28.146 -43.769 1.00 85.69 231 LEU A O 1
ATOM 1763 N N . LYS A 1 232 ? 1.439 -28.468 -41.982 1.00 88.06 232 LYS A N 1
ATOM 1764 C CA . LYS A 1 232 ? 0.747 -29.642 -42.520 1.00 88.06 232 LYS A CA 1
ATOM 1765 C C . LYS A 1 232 ? -0.150 -29.280 -43.706 1.00 88.06 232 LYS A C 1
ATOM 1767 O O . LYS A 1 232 ? -0.149 -30.017 -44.688 1.00 88.06 232 LYS A O 1
ATOM 1772 N N . GLU A 1 233 ? -0.861 -28.159 -43.648 1.00 88.81 233 GLU A N 1
ATOM 1773 C CA . GLU A 1 233 ? -1.659 -27.629 -44.765 1.00 88.81 233 GLU A CA 1
ATOM 1774 C C . GLU A 1 233 ? -0.781 -27.267 -45.969 1.00 88.81 233 GLU A C 1
ATOM 1776 O O . GLU A 1 233 ? -1.031 -27.732 -47.080 1.00 88.81 233 GLU A O 1
ATOM 1781 N N . ILE A 1 234 ? 0.318 -26.539 -45.738 1.00 90.00 234 ILE A N 1
ATOM 1782 C CA . ILE A 1 234 ? 1.284 -26.183 -46.786 1.00 90.00 234 ILE A CA 1
ATOM 1783 C C . ILE A 1 234 ? 1.897 -27.452 -47.398 1.00 90.00 234 ILE A C 1
ATOM 1785 O O . ILE A 1 234 ? 2.038 -27.541 -48.615 1.00 90.00 234 ILE A O 1
ATOM 1789 N N . SER A 1 235 ? 2.193 -28.483 -46.596 1.00 89.88 235 SER A N 1
ATOM 1790 C CA . SER A 1 235 ? 2.768 -29.747 -47.086 1.00 89.88 235 SER A CA 1
ATOM 1791 C C . SER A 1 235 ? 1.851 -30.532 -48.038 1.00 89.88 235 SER A C 1
ATOM 1793 O O . SER A 1 235 ? 2.344 -31.324 -48.843 1.00 89.88 235 SER A O 1
ATOM 1795 N N . GLN A 1 236 ? 0.532 -30.304 -47.971 1.00 94.06 236 GLN A N 1
ATOM 1796 C CA . GLN A 1 236 ? -0.470 -30.981 -48.803 1.00 94.06 236 GLN A CA 1
ATOM 1797 C C . GLN A 1 236 ? -0.655 -30.333 -50.180 1.00 94.06 236 GLN A C 1
ATOM 1799 O O . GLN A 1 236 ? -1.288 -30.933 -51.048 1.00 94.06 236 GLN A O 1
ATOM 1804 N N . LEU A 1 237 ? -0.093 -29.143 -50.418 1.00 94.06 237 LEU A N 1
ATOM 1805 C CA . LEU A 1 237 ? -0.179 -28.494 -51.726 1.00 94.06 237 LEU A CA 1
ATOM 1806 C C . LEU A 1 237 ? 0.550 -29.343 -52.787 1.00 94.06 237 LEU A C 1
ATOM 1808 O O . LEU A 1 237 ? 1.635 -29.857 -52.512 1.00 94.06 237 LEU A O 1
ATOM 1812 N N . PRO A 1 238 ? -0.007 -29.538 -53.991 1.00 86.06 238 PRO A N 1
ATOM 1813 C CA . PRO A 1 238 ? 0.535 -30.491 -54.965 1.00 86.06 238 PRO A CA 1
ATOM 1814 C C . PRO A 1 238 ? 1.797 -29.992 -55.684 1.00 86.06 238 PRO A C 1
ATOM 1816 O O . PRO A 1 238 ? 2.591 -30.802 -56.153 1.00 86.06 238 PRO A O 1
ATOM 1819 N N . ASP A 1 239 ? 1.991 -28.675 -55.759 1.00 93.69 239 ASP A N 1
ATOM 1820 C CA . ASP A 1 239 ? 3.062 -28.037 -56.524 1.00 93.69 239 ASP A CA 1
ATOM 1821 C C . ASP A 1 239 ? 4.136 -27.413 -55.615 1.00 93.69 239 ASP A C 1
ATOM 1823 O O . ASP A 1 239 ? 3.827 -26.794 -54.595 1.00 93.69 239 ASP A O 1
ATOM 1827 N N . ILE A 1 240 ? 5.411 -27.553 -55.996 1.00 90.62 240 ILE A N 1
ATOM 1828 C CA . ILE A 1 240 ? 6.557 -27.017 -55.241 1.00 90.62 240 ILE A CA 1
ATOM 1829 C C . ILE A 1 240 ? 6.531 -25.482 -55.237 1.00 90.62 240 ILE A C 1
ATOM 1831 O O . ILE A 1 240 ? 6.848 -24.871 -54.215 1.00 90.62 240 ILE A O 1
ATOM 1835 N N . GLY A 1 241 ? 6.118 -24.861 -56.347 1.00 92.31 241 GLY A N 1
ATOM 1836 C CA . GLY A 1 241 ? 5.940 -23.413 -56.440 1.00 92.31 241 GLY A CA 1
ATOM 1837 C C . GLY A 1 241 ? 4.854 -22.913 -55.488 1.00 92.31 241 GLY A C 1
ATOM 1838 O O . GLY A 1 241 ? 5.095 -21.982 -54.721 1.00 92.31 241 GLY A O 1
ATOM 1839 N N . ALA A 1 242 ? 3.704 -23.589 -55.454 1.00 88.56 242 ALA A N 1
ATOM 1840 C CA . ALA A 1 242 ? 2.606 -23.283 -54.535 1.00 88.56 242 ALA A CA 1
ATOM 1841 C C . ALA A 1 242 ? 3.006 -23.444 -53.057 1.00 88.56 242 ALA A C 1
ATOM 1843 O O . ALA A 1 242 ? 2.684 -22.585 -52.238 1.00 88.56 242 ALA A O 1
ATOM 1844 N N . ARG A 1 243 ? 3.756 -24.502 -52.711 1.00 89.81 243 ARG A N 1
ATOM 1845 C CA . ARG A 1 243 ? 4.301 -24.688 -51.351 1.00 89.81 243 ARG A CA 1
ATOM 1846 C C . ARG A 1 243 ? 5.223 -23.549 -50.948 1.00 89.81 243 ARG A C 1
ATOM 1848 O O . ARG A 1 243 ? 5.120 -23.054 -49.831 1.00 89.81 243 ARG A O 1
ATOM 1855 N N . ARG A 1 244 ? 6.122 -23.143 -51.848 1.00 87.88 244 ARG A N 1
ATOM 1856 C CA . ARG A 1 244 ? 7.072 -22.057 -51.601 1.00 87.88 244 ARG A CA 1
ATOM 1857 C C . ARG A 1 244 ? 6.355 -20.723 -51.401 1.00 87.88 244 ARG A C 1
ATOM 1859 O O . ARG A 1 244 ? 6.629 -20.057 -50.411 1.00 87.88 244 ARG A O 1
ATOM 1866 N N . ALA A 1 245 ? 5.411 -20.381 -52.276 1.00 89.12 245 ALA A N 1
ATOM 1867 C CA . ALA A 1 245 ? 4.616 -19.160 -52.154 1.00 89.12 245 ALA A 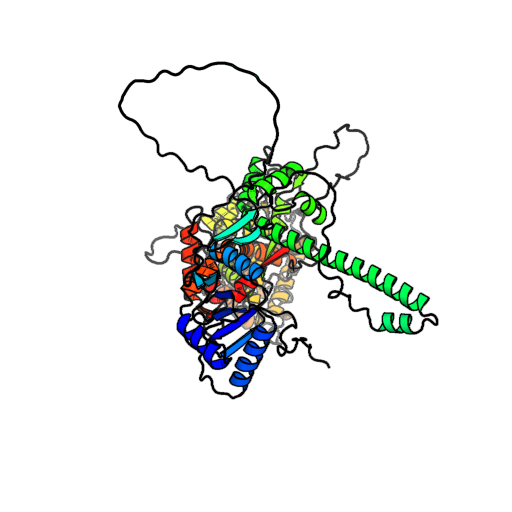CA 1
ATOM 1868 C C . ALA A 1 245 ? 3.812 -19.126 -50.842 1.00 89.12 245 ALA A C 1
ATOM 1870 O O . ALA A 1 245 ? 3.848 -18.129 -50.126 1.00 89.12 245 ALA A O 1
ATOM 1871 N N . ALA A 1 246 ? 3.165 -20.237 -50.471 1.00 88.06 246 ALA A N 1
ATOM 1872 C CA . ALA A 1 246 ? 2.414 -20.332 -49.220 1.00 88.06 246 ALA A CA 1
ATOM 1873 C C . ALA A 1 246 ? 3.317 -20.245 -47.973 1.00 88.06 246 ALA A C 1
ATOM 1875 O O . ALA A 1 246 ? 2.916 -19.683 -46.955 1.00 88.06 246 ALA A O 1
ATOM 1876 N N . LEU A 1 247 ? 4.545 -20.774 -48.041 1.00 85.12 247 LEU A N 1
ATOM 1877 C CA . LEU A 1 247 ? 5.532 -20.649 -46.967 1.00 85.12 247 LEU A CA 1
ATOM 1878 C C . LEU A 1 247 ? 6.041 -19.204 -46.828 1.00 85.12 247 LEU A C 1
ATOM 1880 O O . LEU A 1 247 ? 6.178 -18.714 -45.709 1.00 85.12 247 LEU A O 1
ATOM 1884 N N . GLU A 1 248 ? 6.298 -18.522 -47.948 1.00 86.56 248 GLU A N 1
ATOM 1885 C CA . GLU A 1 248 ? 6.717 -17.114 -47.982 1.00 86.56 248 GLU A CA 1
ATOM 1886 C C . GLU A 1 248 ? 5.615 -16.193 -47.429 1.00 86.56 248 GLU A C 1
ATOM 1888 O O . GLU A 1 248 ? 5.893 -15.353 -46.572 1.00 86.56 248 GLU A O 1
ATOM 1893 N N . GLU A 1 249 ? 4.356 -16.403 -47.826 1.00 89.12 249 GLU A N 1
ATOM 1894 C CA . GLU A 1 249 ? 3.198 -15.662 -47.310 1.00 89.12 249 GLU A CA 1
ATOM 1895 C C . GLU A 1 249 ? 2.978 -15.912 -45.810 1.00 89.12 249 GLU A C 1
ATOM 1897 O O . GLU A 1 249 ? 2.833 -14.968 -45.030 1.00 89.12 249 GLU A O 1
ATOM 1902 N N . ALA A 1 250 ? 3.015 -17.176 -45.372 1.00 85.31 250 ALA A N 1
ATOM 1903 C CA . ALA A 1 250 ? 2.858 -17.522 -43.963 1.00 85.31 250 ALA A CA 1
ATOM 1904 C C . ALA A 1 250 ? 4.004 -16.967 -43.098 1.00 85.31 250 ALA A C 1
ATOM 1906 O O . ALA A 1 250 ? 3.761 -16.505 -41.979 1.00 85.31 250 ALA A O 1
ATOM 1907 N N . GLY A 1 251 ? 5.235 -16.977 -43.619 1.00 80.50 251 GLY A N 1
ATOM 1908 C CA . GLY A 1 251 ? 6.401 -16.377 -42.976 1.00 80.50 251 GLY A CA 1
ATOM 1909 C C . GLY A 1 251 ? 6.283 -14.856 -42.855 1.00 80.50 251 GLY A C 1
ATOM 1910 O O . GLY A 1 251 ? 6.530 -14.314 -41.780 1.00 80.50 251 GLY A O 1
ATOM 1911 N N . ALA A 1 252 ? 5.842 -14.170 -43.914 1.00 83.44 252 ALA A N 1
ATOM 1912 C CA . ALA A 1 252 ? 5.628 -12.723 -43.907 1.00 83.44 252 ALA A CA 1
ATOM 1913 C C . ALA A 1 252 ? 4.508 -12.305 -42.939 1.00 83.44 252 ALA A C 1
ATOM 1915 O O . ALA A 1 252 ? 4.694 -11.384 -42.141 1.00 83.44 252 ALA A O 1
ATOM 1916 N N . ALA A 1 253 ? 3.377 -13.019 -42.949 1.00 83.12 253 ALA A N 1
ATOM 1917 C CA . ALA A 1 253 ? 2.268 -12.773 -42.030 1.00 83.12 253 ALA A CA 1
ATOM 1918 C C . ALA A 1 253 ? 2.697 -12.949 -40.566 1.00 83.12 253 ALA A C 1
ATOM 1920 O O . ALA A 1 253 ? 2.372 -12.116 -39.720 1.00 83.12 253 ALA A O 1
ATOM 1921 N N . ARG A 1 254 ? 3.480 -13.994 -40.263 1.00 79.31 254 ARG A N 1
ATOM 1922 C CA . ARG A 1 254 ? 3.966 -14.228 -38.901 1.00 79.31 254 ARG A CA 1
ATOM 1923 C C . ARG A 1 254 ? 5.023 -13.218 -38.471 1.00 79.31 254 ARG A C 1
ATOM 1925 O O . ARG A 1 254 ? 4.971 -12.746 -37.343 1.00 79.31 254 ARG A O 1
ATOM 1932 N N . ALA A 1 255 ? 5.937 -12.842 -39.362 1.00 77.31 255 ALA A N 1
ATOM 1933 C CA . ALA A 1 255 ? 6.891 -11.775 -39.084 1.00 77.31 255 ALA A CA 1
ATOM 1934 C C . ALA A 1 255 ? 6.172 -10.452 -38.769 1.00 77.31 255 ALA A C 1
ATOM 1936 O O . ALA A 1 255 ? 6.550 -9.766 -37.825 1.00 77.31 255 ALA A O 1
ATOM 1937 N N . SER A 1 256 ? 5.103 -10.121 -39.503 1.00 81.81 256 SER A N 1
ATOM 1938 C CA . SER A 1 256 ? 4.268 -8.948 -39.213 1.00 81.81 256 SER A CA 1
ATOM 1939 C C . SER A 1 256 ? 3.579 -9.049 -37.847 1.00 81.81 256 SER A C 1
ATOM 1941 O O . SER A 1 256 ? 3.564 -8.076 -37.097 1.00 81.81 256 SER A O 1
ATOM 1943 N N . GLU A 1 257 ? 3.034 -10.218 -37.503 1.00 83.31 257 GLU A N 1
ATOM 1944 C CA . GLU A 1 257 ? 2.409 -10.474 -36.199 1.00 83.31 257 GLU A CA 1
ATOM 1945 C C . GLU A 1 257 ? 3.422 -10.355 -35.047 1.00 83.31 257 GLU A C 1
ATOM 1947 O O . GLU A 1 257 ? 3.132 -9.744 -34.019 1.00 83.31 257 GLU A O 1
ATOM 1952 N N . ASP A 1 258 ? 4.627 -10.904 -35.213 1.00 77.94 258 ASP A N 1
ATOM 1953 C CA . ASP A 1 258 ? 5.686 -10.840 -34.208 1.00 77.94 258 ASP A CA 1
ATOM 1954 C C . ASP A 1 258 ? 6.215 -9.408 -34.047 1.00 77.94 258 ASP A C 1
ATOM 1956 O O . ASP A 1 258 ? 6.402 -8.963 -32.917 1.00 77.94 258 ASP A O 1
ATOM 1960 N N . ILE A 1 259 ? 6.370 -8.646 -35.137 1.00 80.00 259 ILE A N 1
ATOM 1961 C CA . ILE A 1 259 ? 6.701 -7.212 -35.081 1.00 80.00 259 ILE A CA 1
ATOM 1962 C C . ILE A 1 259 ? 5.627 -6.448 -34.300 1.00 80.00 259 ILE A C 1
ATOM 1964 O O . ILE A 1 259 ? 5.961 -5.670 -33.409 1.00 80.00 259 ILE A O 1
ATOM 1968 N N . GLN A 1 260 ? 4.344 -6.708 -34.571 1.00 82.56 260 GLN A N 1
ATOM 1969 C CA . GLN A 1 260 ? 3.240 -6.073 -33.851 1.00 82.56 260 GLN A CA 1
ATOM 1970 C C . GLN A 1 260 ? 3.249 -6.444 -32.360 1.00 82.56 260 GLN A C 1
ATOM 1972 O O . GLN A 1 260 ? 3.090 -5.577 -31.504 1.00 82.56 260 GLN A O 1
ATOM 1977 N N . LYS A 1 261 ? 3.497 -7.716 -32.026 1.00 80.19 261 LYS A N 1
ATOM 1978 C CA . LYS A 1 261 ? 3.613 -8.189 -30.637 1.00 80.19 261 LYS A CA 1
ATOM 1979 C C . LYS A 1 261 ? 4.810 -7.580 -29.910 1.00 80.19 261 LYS A C 1
ATOM 1981 O O . LYS A 1 261 ? 4.696 -7.249 -28.732 1.00 80.19 261 LYS A O 1
ATOM 1986 N N . VAL A 1 262 ? 5.955 -7.448 -30.578 1.00 78.88 262 VAL A N 1
ATOM 1987 C CA . VAL A 1 262 ? 7.148 -6.799 -30.017 1.00 78.88 262 VAL A CA 1
ATOM 1988 C C . VAL A 1 262 ? 6.882 -5.312 -29.790 1.00 78.88 262 VAL A C 1
ATOM 1990 O O . VAL A 1 262 ? 7.166 -4.832 -28.694 1.00 78.88 262 VAL A O 1
ATOM 1993 N N . GLY A 1 263 ? 6.259 -4.623 -30.752 1.00 82.69 263 GLY A N 1
ATOM 1994 C CA . GLY A 1 263 ? 5.830 -3.228 -30.607 1.00 82.69 263 GLY A CA 1
ATOM 1995 C C . GLY A 1 263 ? 4.909 -3.034 -29.401 1.00 82.69 263 GLY A C 1
ATOM 1996 O O . GLY A 1 263 ? 5.226 -2.260 -28.504 1.00 82.69 263 GLY A O 1
ATOM 1997 N N . GLN A 1 264 ? 3.856 -3.848 -29.280 1.00 83.56 264 GLN A N 1
ATOM 1998 C CA . GLN A 1 264 ? 2.937 -3.806 -28.133 1.00 83.56 264 GLN A CA 1
ATOM 1999 C C . GLN A 1 264 ? 3.633 -4.066 -26.787 1.00 83.56 264 GLN A C 1
ATOM 2001 O O . GLN A 1 264 ? 3.269 -3.472 -25.772 1.00 83.56 264 GLN A O 1
ATOM 2006 N N . ARG A 1 265 ? 4.631 -4.960 -26.739 1.00 81.00 265 ARG A N 1
ATOM 2007 C CA . ARG A 1 265 ? 5.418 -5.207 -25.516 1.00 81.00 265 ARG A CA 1
ATOM 2008 C C . ARG A 1 265 ? 6.284 -4.005 -25.152 1.00 81.00 265 ARG A C 1
ATOM 2010 O O . ARG A 1 265 ? 6.367 -3.663 -23.977 1.00 81.00 265 ARG A O 1
ATOM 2017 N N . GLN A 1 266 ? 6.912 -3.371 -26.140 1.00 82.06 266 GLN A N 1
ATOM 2018 C CA . GLN A 1 266 ? 7.712 -2.165 -25.928 1.00 82.06 266 GLN A CA 1
ATOM 2019 C C . GLN A 1 266 ? 6.842 -0.999 -25.453 1.00 82.06 266 GLN A C 1
ATOM 2021 O O . GLN A 1 266 ? 7.191 -0.356 -24.466 1.00 82.06 266 GLN A O 1
ATOM 2026 N N . GLU A 1 267 ? 5.686 -0.782 -26.082 1.00 85.62 267 GLU A N 1
ATOM 2027 C CA . GLU A 1 267 ? 4.704 0.227 -25.672 1.00 85.62 267 GLU A CA 1
ATOM 2028 C C . GLU A 1 267 ? 4.257 0.016 -24.222 1.00 85.62 267 GLU A C 1
ATOM 2030 O O . GLU A 1 267 ? 4.340 0.937 -23.411 1.00 85.62 267 GLU A O 1
ATOM 2035 N N . ARG A 1 268 ? 3.872 -1.214 -23.848 1.00 85.94 268 ARG A N 1
ATOM 2036 C CA . ARG A 1 268 ? 3.507 -1.542 -22.458 1.00 85.94 268 ARG A CA 1
ATOM 2037 C C . ARG A 1 268 ? 4.648 -1.277 -21.479 1.00 85.94 268 ARG A C 1
ATOM 2039 O O . ARG A 1 268 ? 4.419 -0.672 -20.436 1.00 85.94 268 ARG A O 1
ATOM 2046 N N . ALA A 1 269 ? 5.874 -1.670 -21.824 1.00 85.62 269 ALA A N 1
ATOM 2047 C CA . ALA A 1 269 ? 7.043 -1.433 -20.981 1.00 85.62 269 ALA A CA 1
ATOM 2048 C C . ALA A 1 269 ? 7.374 0.065 -20.831 1.00 85.62 269 ALA A C 1
ATOM 2050 O O . ALA A 1 269 ? 7.891 0.489 -19.796 1.00 85.62 269 ALA A O 1
ATOM 2051 N N . ILE A 1 270 ? 7.101 0.882 -21.852 1.00 88.88 270 ILE A N 1
ATOM 2052 C CA . ILE A 1 270 ? 7.238 2.342 -21.781 1.00 88.88 270 ILE A CA 1
ATOM 2053 C C . ILE A 1 270 ? 6.155 2.927 -20.871 1.00 88.88 270 ILE A C 1
ATOM 2055 O O . ILE A 1 270 ? 6.506 3.610 -19.913 1.00 88.88 270 ILE A O 1
ATOM 2059 N N . LEU A 1 271 ? 4.880 2.593 -21.095 1.00 90.00 271 LEU A N 1
ATOM 2060 C CA . LEU A 1 271 ? 3.765 3.062 -20.263 1.00 90.00 271 LEU A CA 1
ATOM 2061 C C . LEU A 1 271 ? 3.948 2.687 -18.789 1.00 90.00 271 LEU A C 1
ATOM 2063 O O . LEU A 1 271 ? 3.701 3.508 -17.910 1.00 90.00 271 LEU A O 1
ATOM 2067 N N . HIS A 1 272 ? 4.436 1.478 -18.508 1.00 88.19 272 HIS A N 1
ATOM 2068 C CA . HIS A 1 272 ? 4.727 1.047 -17.144 1.00 88.19 272 HIS A CA 1
ATOM 2069 C C . HIS A 1 272 ? 5.819 1.902 -16.487 1.00 88.19 272 HIS A C 1
ATOM 2071 O O . HIS A 1 272 ? 5.663 2.352 -15.353 1.00 88.19 272 HIS A O 1
ATOM 2077 N N . ARG A 1 273 ? 6.911 2.194 -17.207 1.00 90.00 273 ARG A N 1
ATOM 2078 C CA . ARG A 1 273 ? 7.970 3.083 -16.700 1.00 90.00 273 ARG A CA 1
ATOM 2079 C C . ARG A 1 273 ? 7.466 4.511 -16.482 1.00 90.00 273 ARG A C 1
ATOM 2081 O O . ARG A 1 273 ? 7.853 5.132 -15.497 1.00 90.00 273 ARG A O 1
ATOM 2088 N N . MET A 1 274 ? 6.597 5.002 -17.365 1.00 94.00 274 MET A N 1
ATOM 2089 C CA . MET A 1 274 ? 5.960 6.314 -17.233 1.00 94.00 274 MET A CA 1
ATOM 2090 C C . MET A 1 274 ? 5.068 6.377 -15.989 1.00 94.00 274 MET A C 1
ATOM 2092 O O . MET A 1 274 ? 5.250 7.269 -15.167 1.00 94.00 274 MET A O 1
ATOM 2096 N N . ALA A 1 275 ? 4.180 5.398 -15.790 1.00 92.69 275 ALA A N 1
ATOM 2097 C CA . ALA A 1 275 ? 3.338 5.301 -14.594 1.00 92.69 275 ALA A CA 1
ATOM 2098 C C . ALA A 1 275 ? 4.184 5.221 -13.310 1.00 92.69 275 ALA A C 1
ATOM 2100 O O . ALA A 1 275 ? 3.937 5.944 -12.347 1.00 92.69 275 ALA A O 1
ATOM 2101 N N . GLY A 1 276 ? 5.260 4.425 -13.329 1.00 90.94 276 GLY A N 1
ATOM 2102 C CA . GLY A 1 276 ? 6.229 4.367 -12.235 1.00 90.94 276 GLY A CA 1
ATOM 2103 C C . GLY A 1 276 ? 6.861 5.716 -11.901 1.00 90.94 276 GLY A C 1
ATOM 2104 O O . GLY A 1 276 ? 7.053 6.006 -10.723 1.00 90.94 276 GLY A O 1
ATOM 2105 N N . LYS A 1 277 ? 7.138 6.556 -12.904 1.00 93.00 277 LYS A N 1
ATOM 2106 C CA . LYS A 1 277 ? 7.660 7.910 -12.684 1.00 93.00 277 LYS A CA 1
ATOM 2107 C C . LYS A 1 277 ? 6.622 8.871 -12.123 1.00 93.00 277 LYS A C 1
ATOM 2109 O O . LYS A 1 277 ? 6.967 9.648 -11.237 1.00 93.00 277 LYS A O 1
ATOM 2114 N N . VAL A 1 278 ? 5.370 8.769 -12.570 1.00 92.75 278 VAL A N 1
ATOM 2115 C CA . VAL A 1 278 ? 4.260 9.564 -12.022 1.00 92.75 278 VAL A CA 1
ATOM 2116 C C . VAL A 1 278 ? 4.086 9.297 -10.528 1.00 92.75 278 VAL A C 1
ATOM 2118 O O . VAL A 1 278 ? 3.985 10.236 -9.746 1.00 92.75 278 VAL A O 1
ATOM 2121 N N . VAL A 1 279 ? 4.116 8.028 -10.120 1.00 90.31 279 VAL A N 1
ATOM 2122 C CA . VAL A 1 279 ? 4.028 7.636 -8.707 1.00 90.31 279 VAL A CA 1
ATOM 2123 C C . VAL A 1 279 ? 5.248 8.111 -7.911 1.00 90.31 279 VAL A C 1
ATOM 2125 O O . VAL A 1 279 ? 5.105 8.672 -6.827 1.00 90.31 279 VAL A O 1
ATOM 2128 N N . GLU A 1 280 ? 6.458 7.908 -8.443 1.00 88.81 280 GLU A N 1
ATOM 2129 C CA . GLU A 1 280 ? 7.716 8.265 -7.771 1.00 88.81 280 GLU A CA 1
ATOM 2130 C C . GLU A 1 280 ? 7.817 9.772 -7.485 1.00 88.81 280 GLU A C 1
ATOM 2132 O O . GLU A 1 280 ? 8.278 10.155 -6.411 1.00 88.81 280 GLU A O 1
ATOM 2137 N N . LEU A 1 281 ? 7.357 10.613 -8.416 1.00 89.50 281 LEU A N 1
ATOM 2138 C CA . LEU A 1 281 ? 7.478 12.077 -8.373 1.00 89.50 281 LEU A CA 1
ATOM 2139 C C . LEU A 1 281 ? 6.132 12.782 -8.156 1.00 89.50 281 LEU A C 1
ATOM 2141 O O . LEU A 1 281 ? 5.961 13.946 -8.519 1.00 89.50 281 LEU A O 1
ATOM 2145 N N . ARG A 1 282 ? 5.146 12.080 -7.584 1.00 89.00 282 ARG A N 1
ATOM 2146 C CA . ARG A 1 282 ? 3.790 12.613 -7.401 1.00 89.00 282 ARG A CA 1
ATOM 2147 C C . ARG A 1 282 ? 3.751 13.941 -6.625 1.00 89.00 282 ARG A C 1
ATOM 2149 O O . ARG A 1 282 ? 3.042 14.836 -7.084 1.00 89.00 282 ARG A O 1
ATOM 2156 N N . PRO A 1 283 ? 4.470 14.121 -5.495 1.00 83.19 283 PRO A N 1
ATOM 2157 C CA . PRO A 1 283 ? 4.477 15.397 -4.775 1.00 83.19 283 PRO A CA 1
ATOM 2158 C C . PRO A 1 283 ? 4.983 16.563 -5.633 1.00 83.19 283 PRO A C 1
ATOM 2160 O O . PRO A 1 283 ? 4.354 17.618 -5.671 1.00 83.19 283 PRO A O 1
ATOM 2163 N N . GLU A 1 284 ? 6.077 16.356 -6.366 1.00 89.62 284 GLU A N 1
ATOM 2164 C CA . GLU A 1 284 ? 6.672 17.352 -7.257 1.00 89.62 284 GLU A CA 1
ATOM 2165 C C . GLU A 1 284 ? 5.723 17.711 -8.405 1.00 89.62 284 GLU A C 1
ATOM 2167 O O . GLU A 1 284 ? 5.510 18.887 -8.702 1.00 89.62 284 GLU A O 1
ATOM 2172 N N . LEU A 1 285 ? 5.087 16.697 -8.999 1.00 91.38 285 LEU A N 1
ATOM 2173 C CA . LEU A 1 285 ? 4.066 16.887 -10.025 1.00 91.38 285 LEU A CA 1
ATOM 2174 C C . LEU A 1 285 ? 2.881 17.688 -9.487 1.00 91.38 285 LEU A C 1
ATOM 2176 O O . LEU A 1 285 ? 2.434 18.625 -10.142 1.00 91.38 285 LEU A O 1
ATOM 2180 N N . TRP A 1 286 ? 2.382 17.358 -8.294 1.00 89.12 286 TRP A N 1
ATOM 2181 C CA . TRP A 1 286 ? 1.266 18.071 -7.674 1.00 89.12 286 TRP A CA 1
ATOM 2182 C C . TRP A 1 286 ? 1.578 19.558 -7.470 1.00 89.12 286 TRP A C 1
ATOM 2184 O O . TRP A 1 286 ? 0.737 20.418 -7.747 1.00 89.12 286 TRP A O 1
ATOM 2194 N N . GLU A 1 287 ? 2.787 19.878 -7.004 1.00 86.44 287 GLU A N 1
ATOM 2195 C CA . GLU A 1 287 ? 3.232 21.261 -6.844 1.00 86.44 287 GLU A CA 1
ATOM 2196 C C . GLU A 1 287 ? 3.315 22.002 -8.180 1.00 86.44 287 GLU A C 1
ATOM 2198 O O . GLU A 1 287 ? 2.812 23.123 -8.280 1.00 86.44 287 GLU A O 1
ATOM 2203 N N . ASP A 1 288 ? 3.903 21.395 -9.209 1.00 93.75 288 ASP A N 1
ATOM 2204 C CA . ASP A 1 288 ? 4.067 22.041 -10.514 1.00 93.75 288 ASP A CA 1
ATOM 2205 C C . ASP A 1 288 ? 2.741 22.178 -11.274 1.00 93.75 288 ASP A C 1
ATOM 2207 O O . ASP A 1 288 ? 2.481 23.227 -11.871 1.00 93.75 288 ASP A O 1
ATOM 2211 N N . PHE A 1 289 ? 1.830 21.206 -11.151 1.00 93.38 289 PHE A N 1
ATOM 2212 C CA . PHE A 1 289 ? 0.449 21.357 -11.618 1.00 93.38 289 PHE A CA 1
ATOM 2213 C C . PHE A 1 289 ? -0.255 22.520 -10.922 1.00 93.38 289 PHE A C 1
ATOM 2215 O O . PHE A 1 289 ? -0.861 23.353 -11.594 1.00 93.38 289 PHE A O 1
ATOM 2222 N N . ARG A 1 290 ? -0.125 22.643 -9.594 1.00 88.56 290 ARG A N 1
ATOM 2223 C CA . ARG A 1 290 ? -0.706 23.769 -8.844 1.00 88.56 290 ARG A CA 1
ATOM 2224 C C . ARG A 1 290 ? -0.106 25.122 -9.213 1.00 88.56 290 ARG A C 1
ATOM 2226 O O . ARG A 1 290 ? -0.823 26.114 -9.143 1.00 88.56 290 ARG A O 1
ATOM 2233 N N . LYS A 1 291 ? 1.184 25.185 -9.554 1.00 92.00 291 LYS A N 1
ATOM 2234 C CA . LYS A 1 291 ? 1.829 26.422 -10.027 1.00 92.00 291 LYS A CA 1
ATOM 2235 C C . LYS A 1 291 ? 1.316 26.833 -11.406 1.00 92.00 291 LYS A C 1
ATOM 2237 O O . LYS A 1 291 ? 1.262 28.021 -11.686 1.00 92.00 291 LYS A O 1
ATOM 2242 N N . CYS A 1 292 ? 0.966 25.866 -12.253 1.00 91.94 292 CYS A N 1
ATOM 2243 C CA . CYS A 1 292 ? 0.441 26.114 -13.595 1.00 91.94 292 CYS A CA 1
ATOM 2244 C C . CYS A 1 292 ? -1.079 26.380 -13.609 1.00 91.94 292 CYS A C 1
ATOM 2246 O O . CYS A 1 292 ? -1.585 27.078 -14.486 1.00 91.94 292 CYS A O 1
ATOM 2248 N N . ASP A 1 293 ? -1.823 25.852 -12.634 1.00 89.69 293 ASP A N 1
ATOM 2249 C CA . ASP A 1 293 ? -3.256 26.096 -12.451 1.00 89.69 293 ASP A CA 1
ATOM 2250 C C . ASP A 1 293 ? -3.516 27.349 -11.596 1.00 89.69 293 ASP A C 1
ATOM 2252 O O . ASP A 1 293 ? -3.949 27.269 -10.444 1.00 89.69 293 ASP A O 1
ATOM 2256 N N . ASP A 1 294 ? -3.287 28.529 -12.185 1.00 82.81 294 ASP A N 1
ATOM 2257 C CA . ASP A 1 294 ? -3.471 29.841 -11.534 1.00 82.81 294 ASP A CA 1
ATOM 2258 C C . ASP A 1 294 ? -4.854 30.009 -10.882 1.00 82.81 294 ASP A C 1
ATOM 2260 O O . ASP A 1 294 ? -5.012 30.700 -9.873 1.00 82.81 294 ASP A O 1
ATOM 2264 N N . LYS A 1 295 ? -5.872 29.375 -11.473 1.00 81.06 295 LYS A N 1
ATOM 2265 C CA . LYS A 1 295 ? -7.267 29.451 -11.030 1.00 81.06 295 LYS A CA 1
ATOM 2266 C C . LYS A 1 295 ? -7.645 28.367 -10.019 1.00 81.06 295 LYS A C 1
ATOM 2268 O O . LYS A 1 295 ? -8.781 28.367 -9.565 1.00 81.06 295 LYS A O 1
ATOM 2273 N N . ARG A 1 296 ? -6.727 27.452 -9.678 1.00 82.19 296 ARG A N 1
ATOM 2274 C CA . ARG A 1 296 ? -6.940 26.310 -8.763 1.00 82.19 296 ARG A CA 1
ATOM 2275 C C . ARG A 1 296 ? -8.130 25.419 -9.120 1.00 82.19 296 ARG A C 1
ATOM 2277 O O . ARG A 1 296 ? -8.694 24.740 -8.266 1.00 82.19 296 ARG A O 1
ATOM 2284 N N . THR A 1 297 ? -8.475 25.386 -10.397 1.00 80.94 297 THR A N 1
ATOM 2285 C CA . THR A 1 297 ? -9.599 24.612 -10.934 1.00 80.94 297 THR A CA 1
ATOM 2286 C C . THR A 1 297 ? -9.402 23.096 -10.881 1.00 80.94 297 THR A C 1
ATOM 2288 O O . THR A 1 297 ? -10.315 22.361 -11.226 1.00 80.94 297 THR A O 1
ATOM 2291 N N . GLY A 1 298 ? -8.218 22.603 -10.511 1.00 81.75 298 GLY A N 1
ATOM 2292 C CA . GLY A 1 298 ? -7.893 21.178 -10.551 1.00 81.75 298 GLY A CA 1
ATOM 2293 C C . GLY A 1 298 ? -7.558 20.658 -11.946 1.00 81.75 298 GLY A C 1
ATOM 2294 O O . GLY A 1 298 ? -7.417 19.453 -12.123 1.00 81.75 298 GLY A O 1
ATOM 2295 N N . SER A 1 299 ? -7.409 21.537 -12.941 1.00 86.75 299 SER A N 1
ATOM 2296 C CA . SER A 1 299 ? -7.163 21.120 -14.320 1.00 86.75 299 SER A CA 1
ATOM 2297 C C . SER A 1 299 ? -6.179 22.019 -15.070 1.00 86.75 299 SER A C 1
ATOM 2299 O O . SER A 1 299 ? -6.098 23.226 -14.850 1.00 86.75 299 SER A O 1
ATOM 2301 N N . VAL A 1 300 ? -5.425 21.444 -16.005 1.00 91.50 300 VAL A N 1
ATOM 2302 C CA . VAL A 1 300 ? -4.424 22.150 -16.833 1.00 91.50 300 VAL A CA 1
ATOM 2303 C C . VAL A 1 300 ? -4.614 21.821 -18.307 1.00 91.50 300 VAL A C 1
ATOM 2305 O O . VAL A 1 300 ? -5.306 20.865 -18.630 1.00 91.50 300 VAL A O 1
ATOM 2308 N N . THR A 1 301 ? -4.041 22.590 -19.236 1.00 91.00 301 THR A N 1
ATOM 2309 C CA . THR A 1 301 ? -4.142 22.215 -20.660 1.00 91.00 301 THR A CA 1
ATOM 2310 C C . THR A 1 301 ? -3.343 20.945 -20.959 1.00 91.00 301 THR A C 1
ATOM 2312 O O . THR A 1 301 ? -2.356 20.681 -20.280 1.00 91.00 301 THR A O 1
ATOM 2315 N N . PHE A 1 302 ? -3.718 20.176 -21.987 1.00 90.44 302 PHE A N 1
ATOM 2316 C CA . PHE A 1 302 ? -2.964 18.967 -22.366 1.00 90.44 302 PHE A CA 1
ATOM 2317 C C . PHE A 1 302 ? -1.492 19.261 -22.718 1.00 90.44 302 PHE A C 1
ATOM 2319 O O . PHE A 1 302 ? -0.607 18.485 -22.366 1.00 90.44 302 PHE A O 1
ATOM 2326 N N . SER A 1 303 ? -1.217 20.413 -23.348 1.00 91.62 303 SER A N 1
ATOM 2327 C CA . SER A 1 303 ? 0.159 20.869 -23.603 1.00 91.62 303 SER A CA 1
ATOM 2328 C C . SER A 1 303 ? 0.897 21.107 -22.293 1.00 91.62 303 SER A C 1
ATOM 2330 O O . SER A 1 303 ? 1.938 20.506 -22.069 1.00 91.62 303 SER A O 1
ATOM 2332 N N . SER A 1 304 ? 0.307 21.895 -21.387 1.00 93.56 304 SER A N 1
ATOM 2333 C CA . SER A 1 304 ? 0.887 22.143 -20.063 1.00 93.56 304 SER A CA 1
ATOM 2334 C C . SER A 1 304 ? 1.100 20.846 -19.280 1.00 93.56 304 SER A C 1
ATOM 2336 O O . SER A 1 304 ? 2.100 20.710 -18.590 1.00 93.56 304 SER A O 1
ATOM 2338 N N . TRP A 1 305 ? 0.192 19.875 -19.404 1.00 94.81 305 TRP A N 1
ATOM 2339 C CA . TRP A 1 305 ? 0.326 18.556 -18.790 1.00 94.81 305 TRP A CA 1
ATOM 2340 C C . TRP A 1 305 ? 1.543 17.791 -19.326 1.00 94.81 305 TRP A C 1
ATOM 2342 O O . TRP A 1 305 ? 2.335 17.288 -18.528 1.00 94.81 305 TRP A O 1
ATOM 2352 N N . CYS A 1 306 ? 1.752 17.775 -20.648 1.00 94.38 306 CYS A N 1
ATOM 2353 C CA . CYS A 1 306 ? 2.951 17.189 -21.252 1.00 94.38 306 CYS A CA 1
ATOM 2354 C C . CYS A 1 306 ? 4.225 17.926 -20.815 1.00 94.38 306 CYS A C 1
ATOM 2356 O O . CYS A 1 306 ? 5.212 17.277 -20.470 1.00 94.38 306 CYS A O 1
ATOM 2358 N N . ASP A 1 307 ? 4.204 19.262 -20.804 1.00 95.38 307 ASP A N 1
ATOM 2359 C CA . ASP A 1 307 ? 5.358 20.098 -20.458 1.00 95.38 307 ASP A CA 1
ATOM 2360 C C . ASP A 1 307 ? 5.786 19.879 -18.998 1.00 95.38 307 ASP A C 1
ATOM 2362 O O . ASP A 1 307 ? 6.969 19.684 -18.718 1.00 95.38 307 ASP A O 1
ATOM 2366 N N . ILE A 1 308 ? 4.823 19.827 -18.070 1.00 96.81 308 ILE A N 1
ATOM 2367 C CA . ILE A 1 308 ? 5.070 19.556 -16.646 1.00 96.81 308 ILE A CA 1
ATOM 2368 C C . ILE A 1 308 ? 5.653 18.155 -16.460 1.00 96.81 308 ILE A C 1
ATOM 2370 O O . ILE A 1 308 ? 6.670 17.998 -15.786 1.00 96.81 308 ILE A O 1
ATOM 2374 N N . LEU A 1 309 ? 5.062 17.131 -17.082 1.00 96.12 309 LEU A N 1
ATOM 2375 C CA . LEU A 1 309 ? 5.569 15.761 -16.974 1.00 96.12 309 LEU A CA 1
ATOM 2376 C C . LEU A 1 309 ? 6.968 15.614 -17.575 1.00 96.12 309 LEU A C 1
ATOM 2378 O O . LEU A 1 309 ? 7.815 14.938 -16.996 1.00 96.12 309 LEU A O 1
ATOM 2382 N N . THR A 1 310 ? 7.238 16.283 -18.693 1.00 96.31 310 THR A N 1
ATOM 2383 C CA . THR A 1 310 ? 8.564 16.315 -19.323 1.00 96.31 310 THR A CA 1
ATOM 2384 C C . THR A 1 310 ? 9.584 16.992 -18.409 1.00 96.31 310 THR A C 1
ATOM 2386 O O . THR A 1 310 ? 10.669 16.457 -18.194 1.00 96.31 310 THR A O 1
ATOM 2389 N N . SER A 1 311 ? 9.215 18.129 -17.813 1.00 96.44 311 SER A N 1
ATOM 2390 C CA . SER A 1 311 ? 10.069 18.887 -16.897 1.00 96.44 311 SER A CA 1
ATOM 2391 C C . SER A 1 311 ? 10.388 18.111 -15.616 1.00 96.44 311 SER A C 1
ATOM 2393 O O . SER A 1 311 ? 11.538 18.074 -15.184 1.00 96.44 311 SER A O 1
ATOM 2395 N N . VAL A 1 312 ? 9.385 17.476 -15.002 1.00 95.25 312 VAL A N 1
ATOM 2396 C CA . VAL A 1 312 ? 9.533 16.807 -13.699 1.00 95.25 312 VAL A CA 1
ATOM 2397 C C . VAL A 1 312 ? 10.074 15.384 -13.846 1.00 95.25 312 VAL A C 1
ATOM 2399 O O . VAL A 1 312 ? 10.989 14.992 -13.126 1.00 95.25 312 VAL A O 1
ATOM 2402 N N . CYS A 1 313 ? 9.537 14.592 -14.778 1.00 93.94 313 CYS A N 1
ATOM 2403 C CA . CYS A 1 313 ? 9.896 13.177 -14.936 1.00 93.94 313 CYS A CA 1
ATOM 2404 C C . CYS A 1 313 ? 11.032 12.931 -15.946 1.00 93.94 313 CYS A C 1
ATOM 2406 O O . CYS A 1 313 ? 11.549 11.810 -16.016 1.00 93.94 313 CYS A O 1
ATOM 2408 N N . GLY A 1 314 ? 11.423 13.955 -16.709 1.00 90.81 314 GLY A N 1
ATOM 2409 C CA . GLY A 1 314 ? 12.497 13.929 -17.700 1.00 90.81 314 GLY A CA 1
ATOM 2410 C C . GLY A 1 314 ? 12.019 13.779 -19.150 1.00 90.81 314 GLY A C 1
ATOM 2411 O O . GLY A 1 314 ? 10.950 13.236 -19.434 1.00 90.81 314 GLY A O 1
ATOM 2412 N N . GLU A 1 315 ? 12.878 14.209 -20.079 1.00 88.81 315 GLU A N 1
ATOM 2413 C CA . GLU A 1 315 ? 12.622 14.271 -21.532 1.00 88.81 315 GLU A CA 1
ATOM 2414 C C . GLU A 1 315 ? 12.586 12.903 -22.235 1.00 88.81 315 GLU A C 1
ATOM 2416 O O . GLU A 1 315 ? 12.189 12.790 -23.391 1.00 88.81 315 GLU A O 1
ATOM 2421 N N . ASN A 1 316 ? 12.971 11.833 -21.538 1.00 88.69 316 ASN A N 1
ATOM 2422 C CA . ASN A 1 316 ? 13.112 10.493 -22.116 1.00 88.69 316 ASN A CA 1
ATOM 2423 C C . ASN A 1 316 ? 11.779 9.753 -22.328 1.00 88.69 316 ASN A C 1
ATOM 2425 O O . ASN A 1 316 ? 11.784 8.602 -22.771 1.00 88.69 316 ASN A O 1
ATOM 2429 N N . PHE A 1 317 ? 10.647 10.366 -21.977 1.00 91.44 317 PHE A N 1
ATOM 2430 C CA . PHE A 1 317 ? 9.336 9.727 -22.015 1.00 91.44 317 PHE A CA 1
ATOM 2431 C C . PHE A 1 317 ? 8.401 10.406 -23.024 1.00 91.44 317 PHE A C 1
ATOM 2433 O O . PHE A 1 317 ? 8.241 11.626 -22.992 1.00 91.44 317 PHE A O 1
ATOM 2440 N N . PRO A 1 318 ? 7.728 9.634 -23.897 1.00 93.38 318 PRO A N 1
ATOM 2441 C CA . PRO A 1 318 ? 6.795 10.180 -24.877 1.00 93.38 318 PRO A CA 1
ATOM 2442 C C . PRO A 1 318 ? 5.426 10.468 -24.230 1.00 93.38 318 PRO A C 1
ATOM 2444 O O . PRO A 1 318 ? 4.465 9.726 -24.432 1.00 93.38 318 PRO A O 1
ATOM 2447 N N . TRP A 1 319 ? 5.327 11.533 -23.426 1.00 93.19 319 TRP A N 1
ATOM 2448 C CA . TRP A 1 319 ? 4.115 11.866 -22.653 1.00 93.19 319 TRP A CA 1
ATOM 2449 C C . TRP A 1 319 ? 2.870 12.100 -23.510 1.00 93.19 319 TRP A C 1
ATOM 2451 O O . TRP A 1 319 ? 1.790 11.672 -23.114 1.00 93.19 319 TRP A O 1
ATOM 2461 N N . SER A 1 320 ? 3.018 12.682 -24.703 1.00 91.31 320 SER A N 1
ATOM 2462 C CA . SER A 1 320 ? 1.916 12.852 -25.660 1.00 91.31 320 SER A CA 1
ATOM 2463 C C . SER A 1 320 ? 1.293 11.508 -26.058 1.00 91.31 320 SER A C 1
ATOM 2465 O O . SER A 1 320 ? 0.094 11.305 -25.878 1.00 91.31 320 SER A O 1
ATOM 2467 N N . MET A 1 321 ? 2.127 10.557 -26.492 1.00 90.12 321 MET A N 1
ATOM 2468 C CA . MET A 1 321 ? 1.723 9.184 -26.816 1.00 90.12 321 MET A CA 1
ATOM 2469 C C . MET A 1 321 ? 1.131 8.470 -25.593 1.00 90.12 321 MET A C 1
ATOM 2471 O O . MET A 1 321 ? 0.146 7.746 -25.707 1.00 90.12 321 MET A O 1
ATOM 2475 N N . GLY A 1 322 ? 1.720 8.672 -24.409 1.00 89.38 322 GLY A N 1
ATOM 2476 C CA . GLY A 1 322 ? 1.202 8.110 -23.160 1.00 89.38 322 GLY A CA 1
ATOM 2477 C C . GLY A 1 322 ? -0.207 8.598 -22.839 1.00 89.38 322 GLY A C 1
ATOM 2478 O O . GLY A 1 322 ? -1.066 7.783 -22.519 1.00 89.38 322 GLY A O 1
ATOM 2479 N N . GLY A 1 323 ? -0.459 9.902 -22.984 1.00 88.75 323 GLY A N 1
ATOM 2480 C CA . GLY A 1 323 ? -1.781 10.499 -22.794 1.00 88.75 323 GLY A CA 1
ATOM 2481 C C . GLY A 1 323 ? -2.834 9.885 -23.716 1.00 88.75 323 GLY A C 1
ATOM 2482 O O . GLY A 1 323 ? -3.880 9.444 -23.240 1.00 88.75 323 GLY A O 1
ATOM 2483 N N . GLU A 1 324 ? -2.520 9.750 -25.007 1.00 87.06 324 GLU A N 1
ATOM 2484 C CA . GLU A 1 324 ? -3.399 9.100 -25.990 1.00 87.06 324 GLU A CA 1
ATOM 2485 C C . GLU A 1 324 ? -3.713 7.644 -25.609 1.00 87.06 324 GLU A C 1
ATOM 2487 O O . GLU A 1 324 ? -4.878 7.246 -25.556 1.00 87.06 324 GLU A O 1
ATOM 2492 N N . LEU A 1 325 ? -2.688 6.851 -25.278 1.00 86.12 325 LEU A N 1
ATOM 2493 C CA . LEU A 1 325 ? -2.836 5.433 -24.920 1.00 86.12 325 LEU A CA 1
ATOM 2494 C C . LEU A 1 325 ? -3.544 5.210 -23.579 1.00 86.12 325 LEU A C 1
ATOM 2496 O O . LEU A 1 325 ? -4.159 4.161 -23.361 1.00 86.12 325 LEU A O 1
ATOM 2500 N N . TRP A 1 326 ? -3.455 6.175 -22.668 1.00 88.06 326 TRP A N 1
ATOM 2501 C CA . TRP A 1 326 ? -4.197 6.168 -21.416 1.00 88.06 326 TRP A CA 1
ATOM 2502 C C . TRP A 1 326 ? -5.644 6.621 -21.580 1.00 88.06 326 TRP A C 1
ATOM 2504 O O . TRP A 1 326 ? -6.408 6.527 -20.623 1.00 88.06 326 TRP A O 1
ATOM 2514 N N . GLY A 1 327 ? -6.060 7.052 -22.771 1.00 84.81 327 GLY A N 1
ATOM 2515 C CA . GLY A 1 327 ? -7.400 7.594 -22.956 1.00 84.81 327 GLY A CA 1
ATOM 2516 C C . GLY A 1 327 ? -7.564 8.956 -22.286 1.00 84.81 327 GLY A C 1
ATOM 2517 O O . GLY A 1 327 ? -8.697 9.403 -22.118 1.00 84.81 327 GLY A O 1
ATOM 2518 N N . ILE A 1 328 ? -6.456 9.641 -21.963 1.00 81.56 328 ILE A N 1
ATOM 2519 C CA . ILE A 1 328 ? -6.425 11.081 -21.669 1.00 81.56 328 ILE A CA 1
ATOM 2520 C C . ILE A 1 328 ? -6.609 11.779 -23.014 1.00 81.56 328 ILE A C 1
ATOM 2522 O O . ILE A 1 328 ? -5.709 12.372 -23.605 1.00 81.56 328 ILE A O 1
ATOM 2526 N N . THR A 1 329 ? -7.795 11.555 -23.554 1.00 62.38 329 THR A N 1
ATOM 2527 C CA . THR A 1 329 ? -8.231 12.019 -24.849 1.00 62.38 329 THR A CA 1
ATOM 2528 C C . THR A 1 329 ? -9.073 13.255 -24.644 1.00 62.38 329 THR A C 1
ATOM 2530 O O . THR A 1 329 ? -9.533 13.585 -23.551 1.00 62.38 329 THR A O 1
ATOM 2533 N N . 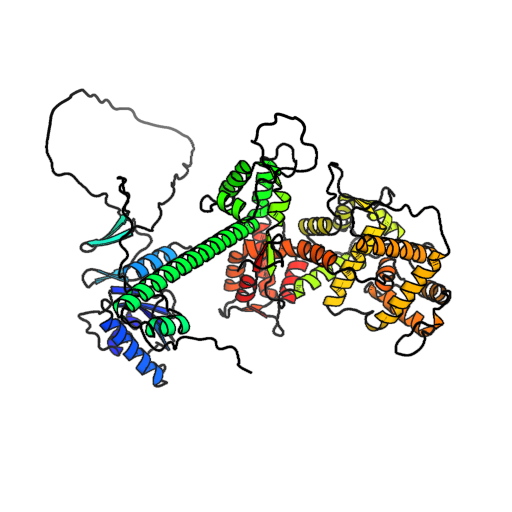GLU A 1 330 ? -9.213 13.973 -25.738 1.00 52.69 330 GLU A N 1
ATOM 2534 C CA . GLU A 1 330 ? -10.026 15.159 -25.889 1.00 52.69 330 GLU A CA 1
ATOM 2535 C C . GLU A 1 330 ? -11.500 14.783 -25.670 1.00 52.69 330 GLU A C 1
ATOM 2537 O O . GLU A 1 330 ? -12.222 14.526 -26.624 1.00 52.69 330 GLU A O 1
ATOM 2542 N N . ALA A 1 331 ? -11.958 14.662 -24.426 1.00 47.41 331 ALA A N 1
ATOM 2543 C CA . ALA A 1 331 ? -13.383 14.507 -24.185 1.00 47.41 331 ALA A CA 1
ATOM 2544 C C . ALA A 1 331 ? -14.044 15.878 -24.361 1.00 47.41 331 ALA A C 1
ATOM 2546 O O . ALA A 1 331 ? -13.906 16.768 -23.517 1.00 47.41 331 ALA A O 1
ATOM 2547 N N . ASP A 1 332 ? -14.718 16.037 -25.500 1.00 42.69 332 ASP A N 1
ATOM 2548 C CA . ASP A 1 332 ? -15.753 17.039 -25.706 1.00 42.69 332 ASP A CA 1
ATOM 2549 C C . ASP A 1 332 ? -16.791 16.895 -24.587 1.00 42.69 332 ASP A C 1
ATOM 2551 O O . ASP A 1 332 ? -17.344 15.820 -24.356 1.00 42.69 332 ASP A O 1
ATOM 2555 N N . SER A 1 333 ? -17.051 17.986 -23.875 1.00 40.66 333 SER A N 1
ATOM 2556 C CA . SER A 1 333 ? -18.206 18.097 -22.996 1.00 40.66 333 SER A CA 1
ATOM 2557 C C . SER A 1 333 ? -19.482 18.027 -23.844 1.00 40.66 333 SER A C 1
ATOM 2559 O O . SER A 1 333 ? -19.985 19.053 -24.302 1.00 40.66 333 SER A O 1
ATOM 2561 N N . GLU A 1 334 ? -20.003 16.826 -24.075 1.00 47.50 334 GLU A N 1
ATOM 2562 C CA . GLU A 1 334 ? -21.404 16.623 -24.434 1.00 47.50 334 GLU A CA 1
ATOM 2563 C C . GLU A 1 334 ? -22.233 16.480 -23.153 1.00 47.50 334 GLU A C 1
ATOM 2565 O O . GLU A 1 334 ? -22.563 15.382 -22.725 1.00 47.50 334 GLU A O 1
ATOM 2570 N N . GLU A 1 335 ? -22.645 17.613 -22.585 1.00 39.69 335 GLU A N 1
ATOM 2571 C CA . GLU A 1 335 ? -23.985 17.713 -22.004 1.00 39.69 335 GLU A CA 1
ATOM 2572 C C . GLU A 1 335 ? -24.734 18.871 -22.673 1.00 39.69 335 GLU A C 1
ATOM 2574 O O . GLU A 1 335 ? -24.641 20.037 -22.305 1.00 39.69 335 GLU A O 1
ATOM 2579 N N . GLY A 1 336 ? -25.458 18.512 -23.737 1.00 39.81 336 GLY A N 1
ATOM 2580 C CA . GLY A 1 336 ? -26.815 18.992 -23.988 1.00 39.81 336 GLY A CA 1
ATOM 2581 C C . GLY A 1 336 ? -27.060 20.500 -24.057 1.00 39.81 336 GLY A C 1
ATOM 2582 O O . GLY A 1 336 ? -27.816 21.022 -23.249 1.00 39.81 336 GLY A O 1
ATOM 2583 N N . ASN A 1 337 ? -26.538 21.176 -25.081 1.00 35.91 337 ASN A N 1
ATOM 2584 C CA . ASN A 1 337 ? -27.348 22.032 -25.962 1.00 35.91 337 ASN A CA 1
ATOM 2585 C C . ASN A 1 337 ? -26.470 22.591 -27.080 1.00 35.91 337 ASN A C 1
ATOM 2587 O O . ASN A 1 337 ? -25.731 23.561 -26.919 1.00 35.91 337 ASN A O 1
ATOM 2591 N N . ALA A 1 338 ? -26.582 21.958 -28.243 1.00 44.72 338 ALA A N 1
ATOM 2592 C CA . ALA A 1 338 ? -26.035 22.450 -29.490 1.00 44.72 338 ALA A CA 1
ATOM 2593 C C . ALA A 1 338 ? -26.836 23.673 -29.958 1.00 44.72 338 ALA A C 1
ATOM 2595 O O . ALA A 1 338 ? -27.664 23.564 -30.851 1.00 44.72 338 ALA A O 1
ATOM 2596 N N . GLU A 1 339 ? -26.588 24.835 -29.362 1.00 46.22 339 GLU A N 1
ATOM 2597 C CA . GLU A 1 339 ? -26.854 26.116 -30.009 1.00 46.22 339 GLU A CA 1
ATOM 2598 C C . GLU A 1 339 ? -25.871 27.176 -29.488 1.00 46.22 339 GLU A C 1
ATOM 2600 O O . GLU A 1 339 ? -26.024 27.771 -28.428 1.00 46.22 339 GLU A O 1
ATOM 2605 N N . GLN A 1 340 ? -24.844 27.406 -30.310 1.00 46.69 340 GLN A N 1
ATOM 2606 C CA . GLN A 1 340 ? -24.250 28.721 -30.526 1.00 46.69 340 GLN A CA 1
ATOM 2607 C C . GLN A 1 340 ? -23.447 29.340 -29.367 1.00 46.69 340 GLN A C 1
ATOM 2609 O O . GLN A 1 340 ? -23.853 30.326 -28.761 1.00 46.69 340 GLN A O 1
ATOM 2614 N N . THR A 1 341 ? -22.206 28.873 -29.180 1.00 39.84 341 THR A N 1
ATOM 2615 C CA . THR A 1 341 ? -21.113 29.753 -28.727 1.00 39.84 341 THR A CA 1
ATOM 2616 C C . THR A 1 341 ? -19.835 29.497 -29.536 1.00 39.84 341 THR A C 1
ATOM 2618 O O . THR A 1 341 ? -19.292 28.397 -29.556 1.00 39.84 341 THR A O 1
ATOM 2621 N N . ASP A 1 342 ? -19.361 30.536 -30.230 1.00 47.34 342 ASP A N 1
ATOM 2622 C CA . ASP A 1 342 ? -18.102 30.594 -30.987 1.00 47.34 342 ASP A CA 1
ATOM 2623 C C . ASP A 1 342 ? -16.874 30.595 -30.051 1.00 47.34 342 ASP A C 1
ATOM 2625 O O . ASP A 1 342 ? -16.099 31.555 -29.999 1.00 47.34 342 ASP A O 1
ATOM 2629 N N . LEU A 1 343 ? -16.683 29.533 -29.267 1.00 46.38 343 LEU A N 1
ATOM 2630 C CA . LEU A 1 343 ? -15.449 29.330 -28.507 1.00 46.38 343 LEU A CA 1
ATOM 2631 C C . LEU A 1 343 ? -14.439 28.542 -29.364 1.00 46.38 343 LEU A C 1
ATOM 2633 O O . LEU A 1 343 ? -14.774 27.495 -29.920 1.00 46.38 343 LEU A O 1
ATOM 2637 N N . PRO A 1 344 ? -13.191 29.028 -29.516 1.00 45.81 344 PRO A N 1
ATOM 2638 C CA . PRO A 1 344 ? -12.195 28.378 -30.360 1.00 45.81 344 PRO A CA 1
ATOM 2639 C C . PRO A 1 344 ? -11.838 26.989 -29.808 1.00 45.81 344 PRO A C 1
ATOM 2641 O O . PRO A 1 344 ? -11.681 26.831 -28.599 1.00 45.81 344 PRO A O 1
ATOM 2644 N N . LYS A 1 345 ? -11.649 26.013 -30.712 1.00 46.41 345 LYS A N 1
ATOM 2645 C CA . LYS A 1 345 ? -11.290 24.584 -30.510 1.00 46.41 345 LYS A CA 1
ATOM 2646 C C . LYS A 1 345 ? -9.961 24.316 -29.753 1.00 46.41 345 LYS A C 1
ATOM 2648 O O . LYS A 1 345 ? -9.238 23.380 -30.073 1.00 46.41 345 LYS A O 1
ATOM 2653 N N . GLY A 1 346 ? -9.576 25.150 -28.788 1.00 46.44 346 GLY A N 1
ATOM 2654 C CA . GLY A 1 346 ? -8.190 25.282 -28.331 1.00 46.44 346 GLY A CA 1
ATOM 2655 C C . GLY A 1 346 ? -7.915 25.161 -26.833 1.00 46.44 346 GLY A C 1
ATOM 2656 O O . GLY A 1 346 ? -6.787 25.444 -26.445 1.00 46.44 346 GLY A O 1
ATOM 2657 N N . LYS A 1 347 ? -8.857 24.779 -25.960 1.00 57.00 347 LYS A N 1
ATOM 2658 C CA . LYS A 1 347 ? -8.551 24.652 -24.516 1.00 57.00 347 LYS A CA 1
ATOM 2659 C C . LYS A 1 347 ? -9.105 23.375 -23.891 1.00 57.00 347 LYS A C 1
ATOM 2661 O O . LYS A 1 347 ? -9.933 23.413 -22.992 1.00 57.00 347 LYS A O 1
ATOM 2666 N N . ARG A 1 348 ? -8.587 22.245 -24.371 1.00 74.25 348 ARG A N 1
ATOM 2667 C CA . ARG A 1 348 ? -8.724 20.922 -23.741 1.00 74.25 348 ARG A CA 1
ATOM 2668 C C . ARG A 1 348 ? -8.045 20.954 -22.375 1.00 74.25 348 ARG A C 1
ATOM 2670 O O . ARG A 1 348 ? -6.909 21.432 -22.297 1.00 74.25 348 ARG A O 1
ATOM 2677 N N . ARG A 1 349 ? -8.708 20.469 -21.325 1.00 82.44 349 ARG A N 1
ATOM 2678 C CA . ARG A 1 349 ? -8.152 20.445 -19.967 1.00 82.44 349 ARG A CA 1
ATOM 2679 C C . ARG A 1 349 ? -8.071 19.015 -19.437 1.00 82.44 349 ARG A C 1
ATOM 2681 O O . ARG A 1 349 ? -8.974 18.226 -19.663 1.00 82.44 349 ARG A O 1
ATOM 2688 N N . VAL A 1 350 ? -6.980 18.704 -18.751 1.00 87.38 350 VAL A N 1
ATOM 2689 C CA . VAL A 1 350 ? -6.727 17.452 -18.040 1.00 87.38 350 VAL A CA 1
ATOM 2690 C C . VAL A 1 350 ? -6.949 17.723 -16.561 1.00 87.38 350 VAL A C 1
ATOM 2692 O O . VAL A 1 350 ? -6.308 18.623 -16.013 1.00 87.38 350 VAL A O 1
ATOM 2695 N N . ASP A 1 351 ? -7.839 16.963 -15.924 1.00 86.69 351 ASP A N 1
ATOM 2696 C CA . ASP A 1 351 ? -7.931 16.916 -14.465 1.00 86.69 351 ASP A CA 1
ATOM 2697 C C . ASP A 1 351 ? -6.688 16.201 -13.925 1.00 86.69 351 ASP A C 1
ATOM 2699 O O . ASP A 1 351 ? -6.537 14.979 -14.032 1.00 86.69 351 ASP A O 1
ATOM 2703 N N . TYR A 1 352 ? -5.758 16.985 -13.383 1.00 87.38 352 TYR A N 1
ATOM 2704 C CA . TYR A 1 352 ? -4.504 16.442 -12.881 1.00 87.38 352 TYR A CA 1
ATOM 2705 C C . TYR A 1 352 ? -4.688 15.734 -11.534 1.00 87.38 352 TYR A C 1
ATOM 2707 O O . TYR A 1 352 ? -3.854 14.905 -11.183 1.00 87.38 352 TYR A O 1
ATOM 2715 N N . ARG A 1 353 ? -5.765 16.012 -10.783 1.00 83.94 353 ARG A N 1
ATOM 2716 C CA . ARG A 1 353 ? -6.060 15.320 -9.520 1.00 83.94 353 ARG A CA 1
ATOM 2717 C C . ARG A 1 353 ? -6.429 13.879 -9.840 1.00 83.94 353 ARG A C 1
ATOM 2719 O O . ARG A 1 353 ? -5.762 12.957 -9.378 1.00 83.94 353 ARG A O 1
ATOM 2726 N N . ARG A 1 354 ? -7.407 13.699 -10.730 1.00 83.81 354 ARG A N 1
ATOM 2727 C CA . ARG A 1 354 ? -7.826 12.381 -11.215 1.00 83.81 354 ARG A CA 1
ATOM 2728 C C . ARG A 1 354 ? -6.665 11.617 -11.850 1.00 83.81 354 ARG A C 1
ATOM 2730 O O . ARG A 1 354 ? -6.455 10.451 -11.535 1.00 83.81 354 ARG A O 1
ATOM 2737 N N . PHE A 1 355 ? -5.864 12.282 -12.684 1.00 89.62 355 PHE A N 1
ATOM 2738 C CA . PHE A 1 355 ? -4.695 11.660 -13.308 1.00 89.62 355 PHE A CA 1
ATOM 2739 C C . PHE A 1 355 ? -3.649 11.176 -12.291 1.00 89.62 355 PHE A C 1
ATOM 2741 O O . PHE A 1 355 ? -3.142 10.065 -12.419 1.00 89.62 355 PHE A O 1
ATOM 2748 N N . LEU A 1 356 ? -3.309 11.978 -11.277 1.00 87.88 356 LEU A N 1
ATOM 2749 C CA . LEU A 1 356 ? -2.306 11.581 -10.283 1.00 87.88 356 LEU A CA 1
ATOM 2750 C C . LEU A 1 356 ? -2.793 10.449 -9.365 1.00 87.88 356 LEU A C 1
ATOM 2752 O O . LEU A 1 356 ? -1.966 9.663 -8.902 1.00 87.88 356 LEU A O 1
ATOM 2756 N N . HIS A 1 357 ? -4.108 10.342 -9.146 1.00 83.62 357 HIS A N 1
ATOM 2757 C CA . HIS A 1 357 ? -4.745 9.245 -8.405 1.00 83.62 357 HIS A CA 1
ATOM 2758 C C . HIS A 1 357 ? -5.026 7.998 -9.253 1.00 83.62 357 HIS A C 1
ATOM 2760 O O . HIS A 1 357 ? -5.370 6.949 -8.715 1.00 83.62 357 HIS A O 1
ATOM 2766 N N . ARG A 1 358 ? -4.847 8.075 -10.576 1.00 87.25 358 ARG A N 1
ATOM 2767 C CA . ARG A 1 358 ? -4.993 6.921 -11.468 1.00 87.25 358 ARG A CA 1
ATOM 2768 C C . ARG A 1 358 ? -3.968 5.823 -11.182 1.00 87.25 358 ARG A C 1
ATOM 2770 O O . ARG A 1 358 ? -4.269 4.643 -11.340 1.00 87.25 358 ARG A O 1
ATOM 2777 N N . PHE A 1 359 ? -2.745 6.217 -10.835 1.00 89.56 359 PHE A N 1
ATOM 2778 C CA . PHE A 1 359 ? -1.649 5.283 -10.610 1.00 89.56 359 PHE A CA 1
ATOM 2779 C C . PHE A 1 359 ? -1.330 5.194 -9.131 1.00 89.56 359 PHE A C 1
ATOM 2781 O O . PHE A 1 359 ? -0.817 6.159 -8.567 1.00 89.56 359 PHE A O 1
ATOM 2788 N N . ASP A 1 360 ? -1.571 4.039 -8.529 1.00 86.00 360 ASP A N 1
ATOM 2789 C CA . ASP A 1 360 ? -1.270 3.719 -7.137 1.00 86.00 360 ASP A CA 1
ATOM 2790 C C . ASP A 1 360 ? -0.212 2.609 -7.046 1.00 86.00 360 ASP A C 1
ATOM 2792 O O . ASP A 1 360 ? 0.061 1.879 -8.004 1.00 86.00 360 ASP A O 1
ATOM 2796 N N . VAL A 1 361 ? 0.431 2.488 -5.884 1.00 87.06 361 VAL A N 1
ATOM 2797 C CA . VAL A 1 361 ? 1.305 1.345 -5.595 1.00 87.06 361 VAL A CA 1
ATOM 2798 C C . VAL A 1 361 ? 0.492 0.306 -4.856 1.00 87.06 361 VAL A C 1
ATOM 2800 O O . VAL A 1 361 ? 0.006 0.558 -3.758 1.00 87.06 361 VAL A O 1
ATOM 2803 N N . GLY A 1 362 ? 0.418 -0.891 -5.423 1.00 84.94 362 GLY A N 1
ATOM 2804 C CA . GLY A 1 362 ? -0.110 -2.060 -4.743 1.00 84.94 362 GLY A CA 1
ATOM 2805 C C . GLY A 1 362 ? 0.966 -3.103 -4.473 1.00 84.94 362 GLY A C 1
ATOM 2806 O O . GLY A 1 362 ? 2.108 -3.008 -4.931 1.00 84.94 362 GLY A O 1
ATOM 2807 N N . VAL A 1 363 ? 0.560 -4.147 -3.756 1.00 83.00 363 VAL A N 1
ATOM 2808 C CA . VAL A 1 363 ? 1.382 -5.334 -3.535 1.00 83.00 363 VAL A CA 1
ATOM 2809 C C . VAL A 1 363 ? 0.762 -6.510 -4.278 1.00 83.00 363 VAL A C 1
ATOM 2811 O O . VAL A 1 363 ? -0.384 -6.866 -4.028 1.00 83.00 363 VAL A O 1
ATOM 2814 N N . ASN A 1 364 ? 1.516 -7.129 -5.184 1.00 80.12 364 ASN A N 1
ATOM 2815 C CA . ASN A 1 364 ? 1.018 -8.223 -6.027 1.00 80.12 364 ASN A CA 1
ATOM 2816 C C . ASN A 1 364 ? 0.983 -9.606 -5.342 1.00 80.12 364 ASN A C 1
ATOM 2818 O O . ASN A 1 364 ? 0.591 -10.590 -5.971 1.00 80.12 364 ASN A O 1
ATOM 2822 N N . LYS A 1 365 ? 1.417 -9.706 -4.080 1.00 75.69 365 LYS A N 1
ATOM 2823 C CA . LYS A 1 365 ? 1.428 -10.946 -3.291 1.00 75.69 365 LYS A CA 1
ATOM 2824 C C . LYS A 1 365 ? 0.620 -10.749 -2.010 1.00 75.69 365 LYS A C 1
ATOM 2826 O O . LYS A 1 365 ? 1.016 -9.957 -1.161 1.00 75.69 365 LYS A O 1
ATOM 2831 N N . GLU A 1 366 ? -0.434 -11.545 -1.831 1.00 72.31 366 GLU A N 1
ATOM 2832 C CA . GLU A 1 366 ? -1.327 -11.493 -0.657 1.00 72.31 366 GLU A CA 1
ATOM 2833 C C . GLU A 1 366 ? -0.586 -11.619 0.682 1.00 72.31 366 GLU A C 1
ATOM 2835 O O . GLU A 1 366 ? -0.959 -10.973 1.656 1.00 72.31 366 GLU A O 1
ATOM 2840 N N . LYS A 1 367 ? 0.525 -12.372 0.723 1.00 75.56 367 LYS A N 1
ATOM 2841 C CA . LYS A 1 367 ? 1.328 -12.541 1.947 1.00 75.56 367 LYS A CA 1
ATOM 2842 C C . LYS A 1 367 ? 1.869 -11.233 2.537 1.00 75.56 367 LYS A C 1
ATOM 2844 O O . LYS A 1 367 ? 2.191 -11.201 3.713 1.00 75.56 367 LYS A O 1
ATOM 2849 N N . TRP A 1 368 ? 1.974 -10.170 1.739 1.00 72.00 368 TRP A N 1
ATOM 2850 C CA . TRP A 1 368 ? 2.436 -8.857 2.195 1.00 72.00 368 TRP A CA 1
ATOM 2851 C C . TRP A 1 368 ? 1.292 -7.850 2.331 1.00 72.00 368 TRP A C 1
ATOM 2853 O O . TRP A 1 368 ? 1.542 -6.652 2.282 1.00 72.00 368 TRP A O 1
ATOM 2863 N N . VAL A 1 369 ? 0.038 -8.297 2.413 1.00 71.25 369 VAL A N 1
ATOM 2864 C CA . VAL A 1 369 ? -1.124 -7.405 2.562 1.00 71.25 369 VAL A CA 1
ATOM 2865 C C . VAL A 1 369 ? -1.554 -7.295 4.027 1.00 71.25 369 VAL A C 1
ATOM 2867 O O . VAL A 1 369 ? -2.031 -6.242 4.426 1.00 71.25 369 VAL A O 1
ATOM 2870 N N . GLY A 1 370 ? -1.300 -8.315 4.856 1.00 69.62 370 GLY A N 1
ATOM 2871 C CA . GLY A 1 370 ? -1.790 -8.372 6.244 1.00 69.62 370 GLY A CA 1
ATOM 2872 C C . GLY A 1 370 ? -1.344 -7.217 7.152 1.00 69.62 370 GLY A C 1
ATOM 2873 O O . GLY A 1 370 ? -2.061 -6.855 8.080 1.00 69.62 370 GLY A O 1
ATOM 2874 N N . TRP A 1 371 ? -0.209 -6.578 6.858 1.00 73.94 371 TRP A N 1
ATOM 2875 C CA . TRP A 1 371 ? 0.253 -5.406 7.609 1.00 73.94 371 TRP A CA 1
ATOM 2876 C C . TRP A 1 371 ? -0.662 -4.190 7.459 1.00 73.94 371 TRP A C 1
ATOM 2878 O O . TRP A 1 371 ? -0.769 -3.393 8.389 1.00 73.94 371 TRP A O 1
ATOM 2888 N N . LYS A 1 372 ? -1.340 -4.054 6.310 1.00 75.38 372 LYS A N 1
ATOM 2889 C CA . LYS A 1 372 ? -2.296 -2.970 6.063 1.00 75.38 372 LYS A CA 1
ATOM 2890 C C . LYS A 1 372 ? -3.401 -3.012 7.100 1.00 75.38 372 LYS A C 1
ATOM 2892 O O . LYS A 1 372 ? -3.672 -2.027 7.773 1.00 75.38 372 LYS A O 1
ATOM 2897 N N . THR A 1 373 ? -3.966 -4.198 7.284 1.00 70.62 373 THR A N 1
ATOM 2898 C CA . THR A 1 373 ? -5.035 -4.455 8.234 1.00 70.62 373 THR A CA 1
ATOM 2899 C C . THR A 1 373 ? -4.612 -4.171 9.674 1.00 70.62 373 THR A C 1
ATOM 2901 O O . THR A 1 373 ? -5.391 -3.586 10.421 1.00 70.62 373 THR A O 1
ATOM 2904 N N . ILE A 1 374 ? -3.387 -4.543 10.058 1.00 71.12 374 ILE A N 1
ATOM 2905 C CA . ILE A 1 374 ? -2.858 -4.292 11.407 1.00 71.12 374 ILE A CA 1
ATOM 2906 C C . ILE A 1 374 ? -2.716 -2.787 11.651 1.00 71.12 374 ILE A C 1
ATOM 2908 O O . ILE A 1 374 ? -3.258 -2.275 12.622 1.00 71.12 374 ILE A O 1
ATOM 2912 N N . LEU A 1 375 ? -2.091 -2.050 10.727 1.00 69.19 375 LEU A N 1
ATOM 2913 C CA . LEU A 1 375 ? -1.952 -0.596 10.867 1.00 69.19 375 LEU A CA 1
ATOM 2914 C C . LEU A 1 375 ? -3.301 0.130 10.858 1.00 69.19 375 LEU A C 1
ATOM 2916 O O . LEU A 1 375 ? -3.471 1.110 11.580 1.00 69.19 375 LEU A O 1
ATOM 2920 N N . MET A 1 376 ? -4.258 -0.342 10.053 1.00 69.62 376 MET A N 1
ATOM 2921 C CA . MET A 1 376 ? -5.633 0.152 10.091 1.00 69.62 376 MET A CA 1
ATOM 2922 C C . MET A 1 376 ? -6.222 -0.101 11.480 1.00 69.62 376 MET A C 1
ATOM 2924 O O . MET A 1 376 ? -6.637 0.848 12.134 1.00 69.62 376 MET A O 1
ATOM 2928 N N . LYS A 1 377 ? -6.208 -1.346 11.965 1.00 73.88 377 LYS A N 1
ATOM 2929 C CA . LYS A 1 377 ? -6.717 -1.698 13.294 1.00 73.88 377 LYS A CA 1
ATOM 2930 C C . LYS A 1 377 ? -6.124 -0.784 14.366 1.00 73.88 377 LYS A C 1
ATOM 2932 O O . LYS A 1 377 ? -6.899 -0.123 15.040 1.00 73.88 377 LYS A O 1
ATOM 2937 N N . ASP A 1 378 ? -4.803 -0.661 14.451 1.00 69.56 378 ASP A N 1
ATOM 2938 C CA . ASP A 1 378 ? -4.131 0.155 15.471 1.00 69.56 378 ASP A CA 1
ATOM 2939 C C . ASP A 1 378 ? -4.533 1.636 15.384 1.00 69.56 378 ASP A C 1
ATOM 2941 O O . ASP A 1 378 ? -4.754 2.305 16.397 1.00 69.56 378 ASP A O 1
ATOM 2945 N N . ALA A 1 379 ? -4.660 2.166 14.164 1.00 65.94 379 ALA A N 1
ATOM 2946 C CA . ALA A 1 379 ? -5.091 3.540 13.936 1.00 65.94 379 ALA A CA 1
ATOM 2947 C C . ALA A 1 379 ? -6.542 3.776 14.366 1.00 65.94 379 ALA A C 1
ATOM 2949 O O . ALA A 1 379 ? -6.851 4.828 14.923 1.00 65.94 379 ALA A O 1
ATOM 2950 N N . TYR A 1 380 ? -7.424 2.809 14.120 1.00 69.50 380 TYR A N 1
ATOM 2951 C CA . TYR A 1 380 ? -8.814 2.873 14.552 1.00 69.50 380 TYR A CA 1
ATOM 2952 C C . TYR A 1 380 ? -8.955 2.610 16.057 1.00 69.50 380 TYR A C 1
ATOM 2954 O O . TYR A 1 380 ? -9.728 3.310 16.702 1.00 69.50 380 TYR A O 1
ATOM 2962 N N . GLU A 1 381 ? -8.180 1.697 16.649 1.00 70.69 381 GLU A N 1
ATOM 2963 C CA . GLU A 1 381 ? -8.143 1.445 18.096 1.00 70.69 381 GLU A CA 1
ATOM 2964 C C . GLU A 1 381 ? -7.680 2.673 18.871 1.00 70.69 381 GLU A C 1
ATOM 2966 O O . GLU A 1 381 ? -8.277 3.020 19.885 1.00 70.69 381 GLU A O 1
ATOM 2971 N N . ALA A 1 382 ? -6.683 3.404 18.367 1.00 66.00 382 ALA A N 1
ATOM 2972 C CA . ALA A 1 382 ? -6.247 4.660 18.975 1.00 66.00 382 ALA A CA 1
ATOM 2973 C C . ALA A 1 382 ? -7.375 5.705 19.076 1.00 66.00 382 ALA A C 1
ATOM 2975 O O . ALA A 1 382 ? -7.327 6.584 19.935 1.00 66.00 382 ALA A O 1
ATOM 2976 N N . LEU A 1 383 ? -8.392 5.609 18.217 1.00 61.38 383 LEU A N 1
ATOM 2977 C CA . LEU A 1 383 ? -9.565 6.485 18.211 1.00 61.38 383 LEU A CA 1
ATOM 2978 C C . LEU A 1 383 ? -10.748 5.890 18.960 1.00 61.38 383 LEU A C 1
ATOM 2980 O O . LEU A 1 383 ? -11.462 6.618 19.639 1.00 61.38 383 LEU A O 1
ATOM 2984 N N . TYR A 1 384 ? -10.929 4.578 18.856 1.00 63.84 384 TYR A N 1
ATOM 2985 C CA . TYR A 1 384 ? -11.976 3.812 19.514 1.00 63.84 384 TYR A CA 1
ATOM 2986 C C . TYR A 1 384 ? -11.771 3.746 21.034 1.00 63.84 384 TYR A C 1
ATOM 2988 O O . TYR A 1 384 ? -12.723 3.852 21.801 1.00 63.84 384 TYR A O 1
ATOM 2996 N N . CYS A 1 385 ? -10.518 3.620 21.477 1.00 61.00 385 CYS A N 1
ATOM 2997 C CA . CYS A 1 385 ? -10.127 3.557 22.884 1.00 61.00 385 CYS A CA 1
ATOM 2998 C C . CYS A 1 385 ? -9.982 4.944 23.534 1.00 61.00 385 CYS A C 1
ATOM 3000 O O . CYS A 1 385 ? -9.529 5.034 24.679 1.00 61.00 385 CYS A O 1
ATOM 3002 N N . ARG A 1 386 ? -10.350 6.033 22.838 1.00 62.72 386 ARG A N 1
ATOM 3003 C CA . ARG A 1 386 ? -10.530 7.337 23.486 1.00 62.72 386 ARG A CA 1
ATOM 3004 C C . ARG A 1 386 ? -11.738 7.231 24.413 1.00 62.72 386 ARG A C 1
ATOM 3006 O O . ARG A 1 386 ? -12.874 7.117 23.967 1.00 62.72 386 ARG A O 1
ATOM 3013 N N . ASP A 1 387 ? -11.466 7.248 25.712 1.00 51.75 387 ASP A N 1
ATOM 3014 C CA . ASP A 1 387 ? -12.458 7.185 26.788 1.00 51.75 387 ASP A CA 1
ATOM 3015 C C . ASP A 1 387 ? -13.176 8.541 26.934 1.00 51.75 387 ASP A C 1
ATOM 3017 O O . ASP A 1 387 ? -13.029 9.251 27.927 1.00 51.75 387 ASP A O 1
ATOM 3021 N N . THR A 1 388 ? -13.862 8.974 25.873 1.00 58.66 388 THR A N 1
ATOM 3022 C CA . THR A 1 388 ? -14.657 10.204 25.846 1.00 58.66 388 THR A CA 1
ATOM 3023 C C . THR A 1 388 ? -16.138 9.861 25.812 1.00 58.66 388 THR A C 1
ATOM 3025 O O . THR A 1 388 ? -16.573 9.013 25.032 1.00 58.66 388 THR A O 1
ATOM 3028 N N . ASP A 1 389 ? -16.930 10.541 26.642 1.00 61.34 389 ASP A N 1
ATOM 3029 C CA . ASP A 1 389 ? -18.382 10.383 26.634 1.00 61.34 389 ASP A CA 1
ATOM 3030 C C . ASP A 1 389 ? -18.988 10.796 25.278 1.00 61.34 389 ASP A C 1
ATOM 3032 O O . ASP A 1 389 ? -18.363 11.497 24.471 1.00 61.34 389 ASP A O 1
ATOM 3036 N N . LEU A 1 390 ? -20.205 10.332 24.981 1.00 59.69 390 LEU A N 1
ATOM 3037 C CA . LEU A 1 390 ? -20.853 10.576 23.690 1.00 59.69 390 LEU A CA 1
ATOM 3038 C C . LEU A 1 390 ? -20.995 12.075 23.369 1.00 59.69 390 LEU A C 1
ATOM 3040 O O . LEU A 1 390 ? -20.760 12.491 22.234 1.00 59.69 390 LEU A O 1
ATOM 3044 N N . LYS A 1 391 ? -21.349 12.903 24.357 1.00 62.38 391 LYS A N 1
ATOM 3045 C CA . LYS A 1 391 ? -21.548 14.347 24.154 1.00 62.38 391 LYS A CA 1
ATOM 3046 C C . LYS A 1 391 ? -20.223 15.059 23.911 1.00 62.38 391 LYS A C 1
ATOM 3048 O O . LYS A 1 391 ? -20.165 15.936 23.055 1.00 62.38 391 LYS A O 1
ATOM 3053 N N . ALA A 1 392 ? -19.166 14.658 24.606 1.00 67.62 392 ALA A N 1
ATOM 3054 C CA . ALA A 1 392 ? -17.806 15.128 24.411 1.00 67.62 392 ALA A CA 1
ATOM 3055 C C . ALA A 1 392 ? -17.274 14.696 23.043 1.00 67.62 392 ALA A C 1
ATOM 3057 O O . ALA A 1 392 ? -16.736 15.521 22.315 1.00 67.62 392 ALA A O 1
ATOM 3058 N N . THR A 1 393 ? -17.499 13.445 22.637 1.00 67.44 393 THR A N 1
ATOM 3059 C CA . THR A 1 393 ? -17.098 12.928 21.319 1.00 67.44 393 THR A CA 1
ATOM 3060 C C . THR A 1 393 ? -17.808 13.683 20.191 1.00 67.44 393 THR A C 1
ATOM 3062 O O . THR A 1 393 ? -17.170 14.116 19.234 1.00 67.44 393 THR A O 1
ATOM 3065 N N . LEU A 1 394 ? -19.118 13.917 20.323 1.00 70.50 394 LEU A N 1
ATOM 3066 C CA . LEU A 1 394 ? -19.893 14.737 19.388 1.00 70.50 394 LEU A CA 1
ATOM 3067 C C . LEU A 1 394 ? -19.386 16.184 19.345 1.00 70.50 394 LEU A C 1
ATOM 3069 O O . LEU A 1 394 ? -19.162 16.720 18.264 1.00 70.50 394 LEU A O 1
ATOM 3073 N N . ALA A 1 395 ? -19.150 16.799 20.506 1.00 74.44 395 ALA A N 1
ATOM 3074 C CA . ALA A 1 395 ? -18.654 18.170 20.609 1.00 74.44 395 ALA A CA 1
ATOM 3075 C C . ALA A 1 395 ? -17.205 18.337 20.116 1.00 74.44 395 ALA A C 1
ATOM 3077 O O . ALA A 1 395 ? -16.813 19.439 19.739 1.00 74.44 395 ALA A O 1
ATOM 3078 N N . LEU A 1 396 ? -16.403 17.268 20.099 1.00 73.31 396 LEU A N 1
ATOM 3079 C CA . LEU A 1 396 ? -15.055 17.285 19.531 1.00 73.31 396 LEU A CA 1
ATOM 3080 C C . LEU A 1 396 ? -15.104 17.423 18.004 1.00 73.31 396 LEU A C 1
ATOM 3082 O O . LEU A 1 396 ? -14.423 18.282 17.443 1.00 73.31 396 LEU A O 1
ATOM 3086 N N . PHE A 1 397 ? -15.909 16.597 17.330 1.00 76.19 397 PHE A N 1
ATOM 3087 C CA . PHE A 1 397 ? -15.989 16.574 15.864 1.00 76.19 397 PHE A CA 1
ATOM 3088 C C . PHE A 1 397 ? -16.944 17.631 15.279 1.00 76.19 397 PHE A C 1
ATOM 3090 O O . PHE A 1 397 ? -16.731 18.093 14.155 1.00 76.19 397 PHE A O 1
ATOM 3097 N N . ASP A 1 398 ? -17.945 18.053 16.052 1.00 82.12 398 ASP A N 1
ATOM 3098 C CA . ASP A 1 398 ? -18.910 19.104 15.719 1.00 82.12 398 ASP A CA 1
ATOM 3099 C C . ASP A 1 398 ? -19.039 20.120 16.877 1.00 82.12 398 ASP A C 1
ATOM 3101 O O . ASP A 1 398 ? -20.063 20.181 17.569 1.00 82.12 398 ASP A O 1
ATOM 3105 N N . PRO A 1 399 ? -17.992 20.936 17.117 1.00 81.19 399 PRO A N 1
ATOM 3106 C CA . PRO A 1 399 ? -17.977 21.930 18.195 1.00 81.19 399 PRO A CA 1
ATOM 3107 C C . PRO A 1 399 ? -19.013 23.042 18.002 1.00 81.19 399 PRO A C 1
ATOM 3109 O O . PRO A 1 399 ? -19.356 23.745 18.950 1.00 81.19 399 PRO A O 1
ATOM 3112 N N . GLU A 1 400 ? -19.496 23.218 16.774 1.00 81.50 400 GLU A N 1
ATOM 3113 C CA . GLU A 1 400 ? -20.501 24.215 16.411 1.00 81.50 400 GLU A CA 1
ATOM 3114 C C . GLU A 1 400 ? -21.934 23.660 16.500 1.00 81.50 400 GLU A C 1
ATOM 3116 O O . GLU A 1 400 ? -22.891 24.416 16.324 1.00 81.50 400 GLU A O 1
ATOM 3121 N N . HIS A 1 401 ? -22.092 22.366 16.811 1.00 79.44 401 HIS A N 1
ATOM 3122 C CA . HIS A 1 401 ? -23.378 21.663 16.889 1.00 79.44 401 HIS A CA 1
ATOM 3123 C C . HIS A 1 401 ? -24.222 21.801 15.610 1.00 79.44 401 HIS A C 1
ATOM 3125 O O . HIS A 1 401 ? -25.448 21.932 15.648 1.00 79.44 401 HIS A O 1
ATOM 3131 N N . THR A 1 402 ? -23.552 21.790 14.461 1.00 79.06 402 THR A N 1
ATOM 3132 C CA . THR A 1 402 ? -24.148 21.890 13.123 1.00 79.06 402 THR A CA 1
ATOM 3133 C C . THR A 1 402 ? -24.826 20.595 12.668 1.00 79.06 402 THR A C 1
ATOM 3135 O O . THR A 1 402 ? -25.564 20.591 11.681 1.00 79.06 402 THR A O 1
ATOM 3138 N N . GLY A 1 403 ? -24.580 19.486 13.369 1.00 78.19 403 GLY A N 1
ATOM 3139 C CA . GLY A 1 403 ? -24.910 18.130 12.946 1.00 78.19 403 GLY A CA 1
ATOM 3140 C C . GLY A 1 403 ? -23.955 17.582 11.882 1.00 78.19 403 GLY A C 1
ATOM 3141 O O . GLY A 1 403 ? -24.226 16.514 11.320 1.00 78.19 403 GLY A O 1
ATOM 3142 N N . LYS A 1 404 ? -22.853 18.287 11.592 1.00 81.69 404 LYS A N 1
ATOM 3143 C CA . LYS A 1 404 ? -21.877 17.930 10.560 1.00 81.69 404 LYS A CA 1
ATOM 3144 C C . LYS A 1 404 ? -20.443 17.919 11.093 1.00 81.69 404 LYS A C 1
ATOM 3146 O O . LYS A 1 404 ? -20.066 18.711 11.946 1.00 81.69 404 LYS A O 1
ATOM 3151 N N . VAL A 1 405 ? -19.627 17.036 10.531 1.00 82.31 405 VAL A N 1
ATOM 3152 C CA . VAL A 1 405 ? -18.179 16.965 10.729 1.00 82.31 405 VAL A CA 1
ATOM 3153 C C . VAL A 1 405 ? -17.519 17.514 9.476 1.00 82.31 405 VAL A C 1
ATOM 3155 O O . VAL A 1 405 ? -17.807 17.057 8.372 1.00 82.31 405 VAL A O 1
ATOM 3158 N N . SER A 1 406 ? -16.622 18.480 9.636 1.00 83.69 406 SER A N 1
ATOM 3159 C CA . SER A 1 406 ? -15.758 18.944 8.550 1.00 83.69 406 SER A CA 1
ATOM 3160 C C . SER A 1 406 ? -14.426 18.197 8.576 1.00 83.69 406 SER A C 1
ATOM 3162 O O . SER A 1 406 ? -13.945 17.803 9.645 1.00 83.69 406 SER A O 1
ATOM 3164 N N . VAL A 1 407 ? -13.765 18.074 7.419 1.00 80.94 407 VAL A N 1
ATOM 3165 C CA . VAL A 1 407 ? -12.387 17.547 7.347 1.00 80.94 407 VAL A CA 1
ATOM 3166 C C . VAL A 1 407 ? -11.449 18.305 8.293 1.00 80.94 407 VAL A C 1
ATOM 3168 O O . VAL A 1 407 ? -10.575 17.706 8.916 1.00 80.94 407 VAL A O 1
ATOM 3171 N N . HIS A 1 408 ? -11.637 19.620 8.443 1.00 81.69 408 HIS A N 1
ATOM 3172 C CA . HIS A 1 408 ? -10.825 20.428 9.349 1.00 81.69 408 HIS A CA 1
ATOM 3173 C C . HIS A 1 408 ? -10.986 19.997 10.811 1.00 81.69 408 HIS A C 1
ATOM 3175 O O . HIS A 1 408 ? -9.980 19.777 11.486 1.00 81.69 408 HIS A O 1
ATOM 3181 N N . ASN A 1 409 ? -12.225 19.842 11.290 1.00 81.44 409 ASN A N 1
ATOM 3182 C CA . ASN A 1 409 ? -12.492 19.426 12.668 1.00 81.44 409 ASN A CA 1
ATOM 3183 C C . ASN A 1 409 ? -12.003 17.999 12.916 1.00 81.44 409 ASN A C 1
ATOM 3185 O O . ASN A 1 409 ? -11.340 17.755 13.918 1.00 81.44 409 ASN A O 1
ATOM 3189 N N . PHE A 1 410 ? -12.229 17.091 11.963 1.00 80.19 410 PHE A N 1
ATOM 3190 C CA . PHE A 1 410 ? -11.688 15.735 12.004 1.00 80.19 410 PHE A CA 1
ATOM 3191 C C . PHE A 1 410 ? -10.162 15.731 12.166 1.00 80.19 410 PHE A C 1
ATOM 3193 O O . PHE A 1 410 ? -9.642 15.169 13.127 1.00 80.19 410 PHE A O 1
ATOM 3200 N N . LEU A 1 411 ? -9.431 16.421 11.284 1.00 76.12 411 LEU A N 1
ATOM 3201 C CA . LEU A 1 411 ? -7.972 16.500 11.371 1.00 76.12 411 LEU A CA 1
ATOM 3202 C C . LEU A 1 411 ? -7.514 17.156 12.675 1.00 76.12 411 LEU A C 1
ATOM 3204 O O . LEU A 1 411 ? -6.549 16.692 13.276 1.00 76.12 411 LEU A O 1
ATOM 3208 N N . LYS A 1 412 ? -8.205 18.207 13.128 1.00 78.62 412 LYS A N 1
ATOM 3209 C CA . LYS A 1 412 ? -7.885 18.916 14.369 1.00 78.62 412 LYS A CA 1
ATOM 3210 C C . LYS A 1 412 ? -8.019 18.002 15.585 1.00 78.62 412 LYS A C 1
ATOM 3212 O O . LYS A 1 412 ? -7.084 17.953 16.369 1.00 78.62 412 LYS A O 1
ATOM 3217 N N . VAL A 1 413 ? -9.112 17.247 15.704 1.00 75.06 413 VAL A N 1
ATOM 3218 C CA . VAL A 1 413 ? -9.358 16.285 16.799 1.00 75.06 413 VAL A CA 1
ATOM 3219 C C . VAL A 1 413 ? -8.333 15.148 16.811 1.00 75.06 413 VAL A C 1
ATOM 3221 O O . VAL A 1 413 ? -7.962 14.619 17.861 1.00 75.06 413 VAL A O 1
ATOM 3224 N N . LEU A 1 414 ? -7.854 14.746 15.638 1.00 72.12 414 LEU A N 1
ATOM 3225 C CA . LEU A 1 414 ? -6.827 13.710 15.511 1.00 72.12 414 LEU A CA 1
ATOM 3226 C C . LEU A 1 414 ? -5.417 14.233 15.786 1.00 72.12 414 LEU A C 1
ATOM 3228 O O . LEU A 1 414 ? -4.544 13.479 16.210 1.00 72.12 414 LEU A O 1
ATOM 3232 N N . GLN A 1 415 ? -5.199 15.528 15.575 1.00 72.00 415 GLN A N 1
ATOM 3233 C CA . GLN A 1 415 ? -3.930 16.200 15.839 1.00 72.00 415 GLN A CA 1
ATOM 3234 C C . GLN A 1 415 ? -3.831 16.759 17.265 1.00 72.00 415 GLN A C 1
ATOM 3236 O O . GLN A 1 415 ? -2.717 16.965 17.737 1.00 72.00 415 GLN A O 1
ATOM 3241 N N . SER A 1 416 ? -4.954 17.013 17.947 1.00 63.78 416 SER A N 1
ATOM 3242 C CA . SER A 1 416 ? -5.003 17.762 19.212 1.00 63.78 416 SER A CA 1
ATOM 3243 C C . SER A 1 416 ? -4.606 16.986 20.471 1.00 63.78 416 SER A C 1
ATOM 3245 O O . SER A 1 416 ? -4.426 17.613 21.508 1.00 63.78 416 SER A O 1
ATOM 3247 N N . ASP A 1 417 ? -4.409 15.667 20.417 1.00 49.84 417 ASP A N 1
ATOM 3248 C CA . ASP A 1 417 ? -4.152 14.854 21.621 1.00 49.84 417 ASP A CA 1
ATOM 3249 C C . ASP A 1 417 ? -2.664 14.703 21.980 1.00 49.84 417 ASP A C 1
ATOM 3251 O O . ASP A 1 417 ? -2.157 13.606 22.216 1.00 49.84 417 ASP A O 1
ATOM 3255 N N . VAL A 1 418 ? -1.957 15.827 22.087 1.00 45.84 418 VAL A N 1
ATOM 3256 C CA . VAL A 1 418 ? -0.686 15.894 22.827 1.00 45.84 418 VAL A CA 1
ATOM 3257 C C . VAL A 1 418 ? -0.770 17.045 23.809 1.00 45.84 418 VAL A C 1
ATOM 3259 O O . VAL A 1 418 ? -0.174 18.087 23.589 1.00 45.84 418 VAL A O 1
ATOM 3262 N N . GLU A 1 419 ? -1.563 16.857 24.859 1.00 34.56 419 GLU A N 1
ATOM 3263 C CA . GLU A 1 419 ? -1.445 17.537 26.158 1.00 34.56 419 GLU A CA 1
ATOM 3264 C C . GLU A 1 419 ? -2.435 16.877 27.142 1.00 34.56 419 GLU A C 1
ATOM 3266 O O . GLU A 1 419 ? -3.298 17.520 27.730 1.00 34.56 419 GLU A O 1
ATOM 3271 N N . VAL A 1 420 ? -2.356 15.548 27.296 1.00 37.06 420 VAL A N 1
ATOM 3272 C CA . VAL A 1 420 ? -2.927 14.890 28.482 1.00 37.06 420 VAL A CA 1
ATOM 3273 C C . VAL A 1 420 ? -1.807 14.755 29.510 1.00 37.06 420 VAL A C 1
ATOM 3275 O O . VAL A 1 420 ? -0.727 14.245 29.217 1.00 37.06 420 VAL A O 1
ATOM 3278 N N . ASP A 1 421 ? -2.102 15.305 30.679 1.00 33.91 421 ASP A N 1
ATOM 3279 C CA . ASP A 1 421 ? -1.264 15.610 31.833 1.00 33.91 421 ASP A CA 1
ATOM 3280 C C . ASP A 1 421 ? -0.240 14.529 32.260 1.00 33.91 421 ASP A C 1
ATOM 3282 O O . ASP A 1 421 ? -0.544 13.342 32.382 1.00 33.91 421 ASP A O 1
ATOM 3286 N N . ASP A 1 422 ? 0.979 15.011 32.515 1.00 35.28 422 ASP A N 1
ATOM 3287 C CA . ASP A 1 422 ? 2.067 14.513 33.366 1.00 35.28 422 ASP A CA 1
ATOM 3288 C C . ASP A 1 422 ? 2.106 13.021 33.775 1.00 35.28 422 ASP A C 1
ATOM 3290 O O . ASP A 1 422 ? 1.816 12.613 34.902 1.00 35.28 422 ASP A O 1
ATOM 3294 N N . SER A 1 423 ? 2.701 12.201 32.906 1.00 37.88 423 SER A N 1
ATOM 3295 C CA . SER A 1 423 ? 3.590 11.115 33.340 1.00 37.88 423 SER A CA 1
ATOM 3296 C C . SER A 1 423 ? 4.864 11.122 32.486 1.00 37.88 423 SER A C 1
ATOM 3298 O O . SER A 1 423 ? 4.807 10.846 31.285 1.00 37.88 423 SER A O 1
ATOM 3300 N N . PRO A 1 424 ? 6.040 11.452 33.058 1.00 35.91 424 PRO A N 1
ATOM 3301 C CA . PRO A 1 424 ? 7.282 11.567 32.304 1.00 35.91 424 PRO A CA 1
ATOM 3302 C C . PRO A 1 424 ? 7.774 10.170 31.909 1.00 35.91 424 PRO A C 1
ATOM 3304 O O . PRO A 1 424 ? 8.492 9.512 32.656 1.00 35.91 424 PRO A O 1
ATOM 3307 N N . GLY A 1 425 ? 7.373 9.704 30.727 1.00 37.25 425 GLY A N 1
ATOM 3308 C CA . GLY A 1 425 ? 7.892 8.456 30.164 1.00 37.25 425 GLY A CA 1
ATOM 3309 C C . GLY A 1 425 ? 7.100 7.855 29.008 1.00 37.25 425 GLY A C 1
ATOM 3310 O O . GLY A 1 425 ? 7.687 7.127 28.213 1.00 37.25 425 GLY A O 1
ATOM 3311 N N . GLN A 1 426 ? 5.812 8.174 28.860 1.00 38.06 426 GLN A N 1
ATOM 3312 C CA . GLN A 1 426 ? 4.959 7.514 27.871 1.00 38.06 426 GLN A CA 1
ATOM 3313 C C . GLN A 1 426 ? 4.448 8.535 26.857 1.00 38.06 426 GLN A C 1
ATOM 3315 O O . GLN A 1 426 ? 3.355 9.075 26.970 1.00 38.06 426 GLN A O 1
ATOM 3320 N N . ARG A 1 427 ? 5.293 8.841 25.864 1.00 38.59 427 ARG A N 1
ATOM 3321 C CA . ARG A 1 427 ? 4.850 9.551 24.661 1.00 38.59 427 ARG A CA 1
ATOM 3322 C C . ARG A 1 427 ? 3.788 8.676 24.002 1.00 38.59 427 ARG A C 1
ATOM 3324 O O . ARG A 1 427 ? 4.125 7.595 23.522 1.00 38.59 427 ARG A O 1
ATOM 3331 N N . THR A 1 428 ? 2.535 9.115 23.976 1.00 42.22 428 THR A N 1
ATOM 3332 C CA . THR A 1 428 ? 1.534 8.575 23.054 1.00 42.22 428 THR A CA 1
ATOM 3333 C C . THR A 1 428 ? 2.030 8.887 21.645 1.00 42.22 428 THR A C 1
ATOM 3335 O O . THR A 1 428 ? 1.901 9.992 21.129 1.00 42.22 428 THR A O 1
ATOM 3338 N N . SER A 1 429 ? 2.762 7.938 21.069 1.00 48.94 429 SER A N 1
ATOM 3339 C CA . SER A 1 429 ? 3.279 8.043 19.712 1.00 48.94 429 SER A CA 1
ATOM 3340 C C . SER A 1 429 ? 2.084 8.137 18.770 1.00 48.94 429 SER A C 1
ATOM 3342 O O . SER A 1 429 ? 1.224 7.258 18.785 1.00 48.94 429 SER A O 1
ATOM 3344 N N . HIS A 1 430 ? 1.990 9.217 17.992 1.00 58.62 430 HIS A N 1
ATOM 3345 C CA . HIS A 1 430 ? 0.934 9.371 16.996 1.00 58.62 430 HIS A CA 1
ATOM 3346 C C . HIS A 1 430 ? 0.934 8.156 16.061 1.00 58.62 430 HIS A C 1
ATOM 3348 O O . HIS A 1 430 ? 1.902 7.927 15.337 1.00 58.62 430 HIS A O 1
ATOM 3354 N N . VAL A 1 431 ? -0.147 7.374 16.069 1.00 62.81 431 VAL A N 1
ATOM 3355 C CA . VAL A 1 431 ? -0.259 6.159 15.245 1.00 62.81 431 VAL A CA 1
ATOM 3356 C C . VAL A 1 431 ? -0.336 6.499 13.751 1.00 62.81 431 VAL A C 1
ATOM 3358 O O . VAL A 1 431 ? 0.121 5.714 12.929 1.00 62.81 431 VAL A O 1
ATOM 3361 N N . LEU A 1 432 ? -0.824 7.693 13.389 1.00 66.12 432 LEU A N 1
ATOM 3362 C CA . LEU A 1 432 ? -0.919 8.178 12.007 1.00 66.12 432 LEU A CA 1
ATOM 3363 C C . LEU A 1 432 ? -0.134 9.480 11.790 1.00 66.12 432 LEU A C 1
ATOM 3365 O O . LEU A 1 432 ? -0.191 10.398 12.610 1.00 66.12 432 LEU A O 1
ATOM 3369 N N . SER A 1 433 ? 0.558 9.595 10.652 1.00 67.69 433 SER A N 1
ATOM 3370 C CA . SER A 1 433 ? 1.192 10.842 10.212 1.00 67.69 433 SER A CA 1
ATOM 3371 C C . SER A 1 433 ? 0.163 11.831 9.655 1.00 67.69 433 SER A C 1
ATOM 3373 O O . SER A 1 433 ? -0.936 11.456 9.245 1.00 67.69 433 SER A O 1
ATOM 3375 N N . THR A 1 434 ? 0.513 13.121 9.583 1.00 66.56 434 THR A N 1
ATOM 3376 C CA . THR A 1 434 ? -0.388 14.166 9.062 1.00 66.56 434 THR A CA 1
ATOM 3377 C C . THR A 1 434 ? -0.893 13.867 7.648 1.00 66.56 434 THR A C 1
ATOM 3379 O O . THR A 1 434 ? -2.049 14.147 7.349 1.00 66.56 434 THR A O 1
ATOM 3382 N N . SER A 1 435 ? -0.057 13.293 6.779 1.00 62.81 435 SER A N 1
ATOM 3383 C CA . SER A 1 435 ? -0.463 12.940 5.415 1.00 62.81 435 SER A CA 1
ATOM 3384 C C . SER A 1 435 ? -1.415 11.747 5.383 1.00 62.81 435 SER A C 1
ATOM 3386 O O . SER A 1 435 ? -2.341 11.729 4.585 1.00 62.81 435 SER A O 1
ATOM 3388 N N . GLN A 1 436 ? -1.240 10.773 6.276 1.00 67.56 436 GLN A N 1
ATOM 3389 C CA . GLN A 1 436 ? -2.156 9.634 6.363 1.00 67.56 436 GLN A CA 1
ATOM 3390 C C . GLN A 1 436 ? -3.491 10.034 6.977 1.00 67.56 436 GLN A C 1
ATOM 3392 O O . GLN A 1 436 ? -4.523 9.567 6.520 1.00 67.56 436 GLN A O 1
ATOM 3397 N N . LEU A 1 437 ? -3.488 10.951 7.948 1.00 70.06 437 LEU A N 1
ATOM 3398 C CA . LEU A 1 437 ? -4.714 11.565 8.457 1.00 70.06 437 LEU A CA 1
ATOM 3399 C C . LEU A 1 437 ? -5.478 12.295 7.345 1.00 70.06 437 LEU A C 1
ATOM 3401 O O . LEU A 1 437 ? -6.701 12.208 7.279 1.00 70.06 437 LEU A O 1
ATOM 3405 N N . GLN A 1 438 ? -4.765 12.983 6.449 1.00 68.12 438 GLN A N 1
ATOM 3406 C CA . GLN A 1 438 ? -5.365 13.613 5.271 1.00 68.12 438 GLN A CA 1
ATOM 3407 C C . GLN A 1 438 ? -5.941 12.579 4.299 1.00 68.12 438 GLN A C 1
ATOM 3409 O O . GLN A 1 438 ? -7.052 12.762 3.816 1.00 68.12 438 GLN A O 1
ATOM 3414 N N . SER A 1 439 ? -5.247 11.472 4.056 1.00 68.06 439 SER A N 1
ATOM 3415 C CA . SER A 1 439 ? -5.738 10.412 3.163 1.00 68.06 439 SER A CA 1
ATOM 3416 C C . SER A 1 439 ? -6.890 9.609 3.753 1.00 68.06 439 SER A C 1
ATOM 3418 O O . SER A 1 439 ? -7.834 9.277 3.044 1.00 68.06 439 SER A O 1
ATOM 3420 N N . LEU A 1 440 ? -6.888 9.401 5.069 1.00 69.06 440 LEU A N 1
ATOM 3421 C CA . LEU A 1 440 ? -8.036 8.877 5.797 1.00 69.06 440 LEU A CA 1
ATOM 3422 C C . LEU A 1 440 ? -9.236 9.824 5.680 1.00 69.06 440 LEU A C 1
ATOM 3424 O O . LEU A 1 440 ? -10.347 9.374 5.416 1.00 69.06 440 LEU A O 1
ATOM 3428 N N . ALA A 1 441 ? -9.014 11.136 5.809 1.00 71.56 441 ALA A N 1
ATOM 3429 C CA . ALA A 1 441 ? -10.052 12.125 5.540 1.00 71.56 441 ALA A CA 1
ATOM 3430 C C . ALA A 1 441 ? -10.565 12.033 4.092 1.00 71.56 441 ALA A C 1
ATOM 3432 O O . ALA A 1 441 ? -11.768 12.063 3.878 1.00 71.56 441 ALA A O 1
ATOM 3433 N N . HIS A 1 442 ? -9.702 11.847 3.095 1.00 68.88 442 HIS A N 1
ATOM 3434 C CA . HIS A 1 442 ? -10.157 11.676 1.711 1.00 68.88 442 HIS A CA 1
ATOM 3435 C C . HIS A 1 442 ? -11.008 10.414 1.493 1.00 68.88 442 HIS A C 1
ATOM 3437 O O . HIS A 1 442 ? -11.944 10.453 0.701 1.00 68.88 442 HIS A O 1
ATOM 3443 N N . GLY A 1 443 ? -10.726 9.317 2.205 1.00 65.38 443 GLY A N 1
ATOM 3444 C CA . GLY A 1 443 ? -11.552 8.106 2.149 1.00 65.38 443 GLY A CA 1
ATOM 3445 C C . GLY A 1 443 ? -12.884 8.236 2.899 1.00 65.38 443 GLY A C 1
ATOM 3446 O O . GLY A 1 443 ? -13.910 7.733 2.445 1.00 65.38 443 GLY A O 1
ATOM 3447 N N . LEU A 1 444 ? -12.890 8.924 4.045 1.00 67.81 444 LEU A N 1
ATOM 3448 C CA . LEU A 1 444 ? -14.085 9.081 4.881 1.00 67.81 444 LEU A CA 1
ATOM 3449 C C . LEU A 1 444 ? -15.054 10.141 4.340 1.00 67.81 444 LEU A C 1
ATOM 3451 O O . LEU A 1 444 ? -16.270 9.935 4.388 1.00 67.81 444 LEU A O 1
ATOM 3455 N N . PHE A 1 445 ? -14.522 11.249 3.821 1.00 72.94 445 PHE A N 1
ATOM 3456 C CA . PHE A 1 445 ? -15.275 12.390 3.308 1.00 72.94 445 PHE A CA 1
ATOM 3457 C C . PHE A 1 445 ? -15.280 12.336 1.773 1.00 72.94 445 PHE A C 1
ATOM 3459 O O . PHE A 1 445 ? -14.266 12.660 1.151 1.00 72.94 445 PHE A O 1
ATOM 3466 N N . PRO A 1 446 ? -16.390 11.915 1.141 1.00 61.81 446 PRO A N 1
ATOM 3467 C CA . PRO A 1 446 ? -16.454 11.813 -0.308 1.00 61.81 446 PRO A CA 1
ATOM 3468 C C . PRO A 1 446 ? -16.303 13.212 -0.915 1.00 61.81 446 PRO A C 1
ATOM 3470 O O . PRO A 1 446 ? -16.881 14.174 -0.411 1.00 61.81 446 PRO A O 1
ATOM 3473 N N . ALA A 1 447 ? -15.524 13.330 -1.991 1.00 54.41 447 ALA A N 1
ATOM 3474 C CA . ALA A 1 447 ? -15.482 14.563 -2.766 1.00 54.41 447 ALA A CA 1
ATOM 3475 C C . ALA A 1 447 ? -16.859 14.771 -3.414 1.00 54.41 447 ALA A C 1
ATOM 3477 O O . ALA A 1 447 ? -17.313 13.913 -4.172 1.00 54.41 447 ALA A O 1
ATOM 3478 N N . GLU A 1 448 ? -17.546 15.866 -3.093 1.00 52.31 448 GLU A N 1
ATOM 3479 C CA . GLU A 1 448 ? -18.749 16.246 -3.834 1.00 52.31 448 GLU A CA 1
ATOM 3480 C C . GLU A 1 448 ? -18.329 16.679 -5.249 1.00 52.31 448 GLU A C 1
ATOM 3482 O O . GLU A 1 448 ? -17.384 17.450 -5.417 1.00 52.31 448 GLU A O 1
ATOM 3487 N N . GLU A 1 449 ? -18.990 16.135 -6.275 1.00 43.66 449 GLU A N 1
ATOM 3488 C CA . GLU A 1 449 ? -18.687 16.404 -7.691 1.00 43.66 449 GLU A CA 1
ATOM 3489 C C . GLU A 1 449 ? -19.177 17.786 -8.181 1.00 43.66 449 GLU A C 1
ATOM 3491 O O . GLU A 1 449 ? -19.071 18.073 -9.369 1.00 43.66 449 GLU A O 1
ATOM 3496 N N . GLU A 1 450 ? -19.678 18.677 -7.319 1.00 43.34 450 GLU A N 1
ATOM 3497 C CA . GLU A 1 450 ? -20.309 19.933 -7.756 1.00 43.34 450 GLU A CA 1
ATOM 3498 C C . GLU A 1 450 ? -19.704 21.182 -7.087 1.00 43.34 450 GLU A C 1
ATOM 3500 O O . GLU A 1 450 ? -19.887 21.405 -5.897 1.00 43.34 450 GLU A O 1
ATOM 3505 N N . ASP A 1 451 ? -18.985 21.968 -7.902 1.00 43.25 451 ASP A N 1
ATOM 3506 C CA . ASP A 1 451 ? -18.825 23.441 -7.995 1.00 43.25 451 ASP A CA 1
ATOM 3507 C C . ASP A 1 451 ? -18.827 24.392 -6.770 1.00 43.25 451 ASP A C 1
ATOM 3509 O O . ASP A 1 451 ? -18.609 25.590 -6.968 1.00 43.25 451 ASP A O 1
ATOM 3513 N N . ASP A 1 452 ? -18.985 23.949 -5.526 1.00 46.78 452 ASP A N 1
ATOM 3514 C CA . ASP A 1 452 ? -18.842 24.819 -4.354 1.00 46.78 452 ASP A CA 1
ATOM 3515 C C . ASP A 1 452 ? -17.433 24.684 -3.751 1.00 46.78 452 ASP A C 1
ATOM 3517 O O . ASP A 1 452 ? -16.993 23.605 -3.363 1.00 46.78 452 ASP A O 1
ATOM 3521 N N . ASP A 1 453 ? -16.726 25.810 -3.590 1.00 53.94 453 ASP A N 1
ATOM 3522 C CA . ASP A 1 453 ? -15.449 25.948 -2.853 1.00 53.94 453 ASP A CA 1
ATOM 3523 C C . ASP A 1 453 ? -15.551 25.531 -1.357 1.00 53.94 453 ASP A C 1
ATOM 3525 O O . ASP A 1 453 ? -14.636 25.771 -0.558 1.00 53.94 453 ASP A O 1
ATOM 3529 N N . ALA A 1 454 ? -16.677 24.943 -0.942 1.00 58.16 454 ALA A N 1
ATOM 3530 C CA . ALA A 1 454 ? -16.917 24.473 0.406 1.00 58.16 454 ALA A CA 1
ATOM 3531 C C . ALA A 1 454 ? -16.114 23.183 0.675 1.00 58.16 454 ALA A C 1
ATOM 3533 O O . ALA A 1 454 ? -16.121 22.251 -0.131 1.00 58.16 454 ALA A O 1
ATOM 3534 N N . PRO A 1 455 ? -15.397 23.097 1.809 1.00 63.69 455 PRO A N 1
ATOM 3535 C CA . PRO A 1 455 ? -14.722 21.866 2.193 1.00 63.69 455 PRO A CA 1
ATOM 3536 C C . PRO A 1 455 ? -15.753 20.745 2.399 1.00 63.69 455 PRO A C 1
ATOM 3538 O O . PRO A 1 455 ? -16.838 21.019 2.908 1.00 63.69 455 PRO A O 1
ATOM 3541 N N . PRO A 1 456 ? -15.422 19.487 2.062 1.00 71.44 456 PRO A N 1
ATOM 3542 C CA . PRO A 1 456 ? -16.360 18.385 2.213 1.00 71.44 456 PRO A CA 1
ATOM 3543 C C . PRO A 1 456 ? -16.749 18.200 3.688 1.00 71.44 456 PRO A C 1
ATOM 3545 O O . PRO A 1 456 ? -15.898 18.173 4.587 1.00 71.44 456 PRO A O 1
ATOM 3548 N N . GLU A 1 457 ? -18.054 18.083 3.919 1.00 79.12 457 GLU A N 1
ATOM 3549 C CA . GLU A 1 457 ? -18.676 17.885 5.228 1.00 79.12 457 GLU A CA 1
ATOM 3550 C C . GLU A 1 457 ? -19.499 16.598 5.222 1.00 79.12 457 GLU A C 1
ATOM 3552 O O . GLU A 1 457 ? -20.110 16.236 4.219 1.00 79.12 457 GLU A O 1
ATOM 3557 N N . LEU A 1 458 ? -19.553 15.918 6.363 1.00 77.25 458 LEU A N 1
ATOM 3558 C CA . LEU A 1 458 ? -20.304 14.678 6.532 1.00 77.25 458 LEU A CA 1
ATOM 3559 C C . LEU A 1 458 ? -21.253 14.803 7.719 1.00 77.25 458 LEU A C 1
ATOM 3561 O O . LEU A 1 458 ? -20.887 15.393 8.731 1.00 77.25 458 LEU A O 1
ATOM 3565 N N . GLY A 1 459 ? -22.462 14.244 7.644 1.00 76.31 459 GLY A N 1
ATOM 3566 C CA . GLY A 1 459 ? -23.327 14.180 8.825 1.00 76.31 459 GLY A CA 1
ATOM 3567 C C . GLY A 1 459 ? -22.634 13.412 9.957 1.00 76.31 459 GLY A C 1
ATOM 3568 O O . GLY A 1 459 ? -22.015 12.383 9.706 1.00 76.31 459 GLY A O 1
ATOM 3569 N N . VAL A 1 460 ? -22.733 13.869 11.207 1.00 75.75 460 VAL A N 1
ATOM 3570 C CA . VAL A 1 460 ? -21.964 13.276 12.327 1.00 75.75 460 VAL A CA 1
ATOM 3571 C C . VAL A 1 460 ? -22.263 11.787 12.537 1.00 75.75 460 VAL A C 1
ATOM 3573 O O . VAL A 1 460 ? -21.358 10.988 12.768 1.00 75.75 460 VAL A O 1
ATOM 3576 N N . HIS A 1 461 ? -23.520 11.378 12.373 1.00 70.69 461 HIS A N 1
ATOM 3577 C CA . HIS A 1 461 ? -23.894 9.963 12.451 1.00 70.69 461 HIS A CA 1
ATOM 3578 C C . HIS A 1 461 ? -23.415 9.147 11.242 1.00 70.69 461 HIS A C 1
ATOM 3580 O O . HIS A 1 461 ? -23.064 7.981 11.401 1.00 70.69 461 HIS A O 1
ATOM 3586 N N . GLU A 1 462 ? -23.370 9.756 10.053 1.00 72.94 462 GLU A N 1
ATOM 3587 C CA . GLU A 1 462 ? -22.807 9.133 8.848 1.00 72.94 462 GLU A CA 1
ATOM 3588 C C . GLU A 1 462 ? -21.290 8.943 8.992 1.00 72.94 462 GLU A C 1
ATOM 3590 O O . GLU A 1 462 ? -20.754 7.906 8.608 1.00 72.94 462 GLU A O 1
ATOM 3595 N N . PHE A 1 463 ? -20.601 9.901 9.614 1.00 76.31 463 PHE A N 1
ATOM 3596 C CA . PHE A 1 463 ? -19.187 9.786 9.955 1.00 76.31 463 PHE A CA 1
ATOM 3597 C C . PHE A 1 463 ? -18.917 8.604 10.895 1.00 76.31 463 PHE A C 1
ATOM 3599 O O . PHE A 1 463 ? -18.085 7.754 10.575 1.00 76.31 463 PHE A O 1
ATOM 3606 N N . PHE A 1 464 ? -19.630 8.514 12.024 1.00 73.94 464 PHE A N 1
ATOM 3607 C CA . PHE A 1 464 ? -19.401 7.440 12.996 1.00 73.94 464 PHE A CA 1
ATOM 3608 C C . PHE A 1 464 ? -19.690 6.057 12.439 1.00 73.94 464 PHE A C 1
ATOM 3610 O O . PHE A 1 464 ? -18.956 5.121 12.730 1.00 73.94 464 PHE A O 1
ATOM 3617 N N . GLU A 1 465 ? -20.717 5.917 11.613 1.00 72.06 465 GLU A N 1
ATOM 3618 C CA . GLU A 1 465 ? -20.989 4.642 10.971 1.00 72.06 465 GLU A CA 1
ATOM 3619 C C . GLU A 1 465 ? -19.855 4.217 10.043 1.00 72.06 465 GLU A C 1
ATOM 3621 O O . GLU A 1 465 ? -19.345 3.109 10.202 1.00 72.06 465 GLU A O 1
ATOM 3626 N N . ARG A 1 466 ? -19.450 5.080 9.095 1.00 72.50 466 ARG A N 1
ATOM 3627 C CA . ARG A 1 466 ? -18.352 4.775 8.164 1.00 72.50 466 ARG A CA 1
ATOM 3628 C C . ARG A 1 466 ? -17.096 4.394 8.938 1.00 72.50 466 ARG A C 1
ATOM 3630 O O . ARG A 1 466 ? -16.427 3.424 8.599 1.00 72.50 466 ARG A O 1
ATOM 3637 N N . PHE A 1 467 ? -16.835 5.111 10.025 1.00 73.44 467 PHE A N 1
ATOM 3638 C CA . PHE A 1 467 ? -15.733 4.833 10.929 1.00 73.44 467 PHE A CA 1
ATOM 3639 C C . PHE A 1 467 ? -15.840 3.445 11.594 1.00 73.44 467 PHE A C 1
ATOM 3641 O O . PHE A 1 467 ? -14.919 2.635 11.481 1.00 73.44 467 PHE A O 1
ATOM 3648 N N . THR A 1 468 ? -16.969 3.126 12.237 1.00 73.38 468 THR A N 1
ATOM 3649 C CA . THR A 1 468 ? -17.214 1.832 12.905 1.00 73.38 468 THR A CA 1
ATOM 3650 C C . THR A 1 468 ? -17.177 0.660 11.930 1.00 73.38 468 THR A C 1
ATOM 3652 O O . THR A 1 468 ? -16.655 -0.410 12.243 1.00 73.38 468 THR A O 1
ATOM 3655 N N . VAL A 1 469 ? -17.720 0.859 10.734 1.00 71.69 469 VAL A N 1
ATOM 3656 C CA . VAL A 1 469 ? -17.693 -0.104 9.638 1.00 71.69 469 VAL A CA 1
ATOM 3657 C C . VAL A 1 469 ? -16.258 -0.490 9.281 1.00 71.69 469 VAL A C 1
ATOM 3659 O O . VAL A 1 469 ? -15.933 -1.682 9.264 1.00 71.69 469 VAL A O 1
ATOM 3662 N N . ILE A 1 470 ? -15.409 0.511 9.029 1.00 68.62 470 ILE A N 1
ATOM 3663 C CA . ILE A 1 470 ? -14.029 0.277 8.602 1.00 68.62 470 ILE A CA 1
ATOM 3664 C C . ILE A 1 470 ? -13.249 -0.389 9.738 1.00 68.62 470 ILE A C 1
ATOM 3666 O O . ILE A 1 470 ? -12.524 -1.357 9.507 1.00 68.62 470 ILE A O 1
ATOM 3670 N N . TYR A 1 471 ? -13.471 0.044 10.980 1.00 72.88 471 TYR A N 1
ATOM 3671 C CA . TYR A 1 471 ? -12.874 -0.590 12.151 1.00 72.88 471 TYR A CA 1
ATOM 3672 C C . TYR A 1 471 ? -13.232 -2.080 12.271 1.00 72.88 471 TYR A C 1
ATOM 3674 O O . TYR A 1 471 ? -12.345 -2.927 12.398 1.00 72.88 471 TYR A O 1
ATOM 3682 N N . ARG A 1 472 ? -14.521 -2.430 12.165 1.00 70.94 472 ARG A N 1
ATOM 3683 C CA . ARG A 1 472 ? -14.997 -3.819 12.284 1.00 70.94 472 ARG A CA 1
ATOM 3684 C C . ARG A 1 472 ? -14.395 -4.727 11.213 1.00 70.94 472 ARG A C 1
ATOM 3686 O O . ARG A 1 472 ? -14.067 -5.880 11.489 1.00 70.94 472 ARG A O 1
ATOM 3693 N N . GLN A 1 473 ? -14.249 -4.220 9.990 1.00 68.44 473 GLN A N 1
ATOM 3694 C CA . GLN A 1 473 ? -13.624 -4.957 8.890 1.00 68.44 473 GLN A CA 1
ATOM 3695 C C . GLN A 1 473 ? -12.123 -5.164 9.114 1.00 68.44 473 GLN A C 1
ATOM 3697 O O . GLN A 1 473 ? -11.652 -6.291 8.949 1.00 68.44 473 GLN A O 1
ATOM 3702 N N . ALA A 1 474 ? -11.399 -4.134 9.567 1.00 67.88 474 ALA A N 1
ATOM 3703 C CA . ALA A 1 474 ? -9.990 -4.267 9.937 1.00 67.88 474 ALA A CA 1
ATOM 3704 C C . ALA A 1 474 ? -9.808 -5.322 11.046 1.00 67.88 474 ALA A C 1
ATOM 3706 O O . ALA A 1 474 ? -9.003 -6.243 10.922 1.00 67.88 474 ALA A O 1
ATOM 3707 N N . LYS A 1 475 ? -10.639 -5.274 12.091 1.00 70.69 475 LYS A N 1
ATOM 3708 C CA . LYS A 1 475 ? -10.602 -6.226 13.208 1.00 70.69 475 LYS A CA 1
ATOM 3709 C C . LYS A 1 475 ? -10.880 -7.669 12.775 1.00 70.69 475 LYS A C 1
ATOM 3711 O O . LYS A 1 475 ? -10.102 -8.566 13.105 1.00 70.69 475 LYS A O 1
ATOM 3716 N N . ALA A 1 476 ? -11.907 -7.889 11.951 1.00 68.88 476 ALA A N 1
ATOM 3717 C CA . ALA A 1 476 ? -12.254 -9.215 11.433 1.00 68.88 476 ALA A CA 1
ATOM 3718 C C . ALA A 1 476 ? -11.114 -9.870 10.630 1.00 68.88 476 ALA A C 1
ATOM 3720 O O . ALA A 1 476 ? -10.930 -11.084 10.695 1.00 68.88 476 ALA A O 1
ATOM 3721 N N . MET A 1 477 ? -10.331 -9.081 9.891 1.00 65.50 477 MET A N 1
ATOM 3722 C CA . MET A 1 477 ? -9.189 -9.572 9.112 1.00 65.50 477 MET A CA 1
ATOM 3723 C C . MET A 1 477 ? -7.960 -9.903 9.976 1.00 65.50 477 MET A C 1
ATOM 3725 O O . MET A 1 477 ? -7.178 -10.773 9.601 1.00 65.50 477 MET A O 1
ATOM 3729 N N . THR A 1 478 ? -7.803 -9.273 11.146 1.00 66.31 478 THR A N 1
ATOM 3730 C CA . THR A 1 478 ? -6.737 -9.625 12.111 1.00 66.31 478 THR A CA 1
ATOM 3731 C C . THR A 1 478 ? -7.042 -10.874 12.944 1.00 66.31 478 THR A C 1
ATOM 3733 O O . THR A 1 478 ? -6.178 -11.346 13.678 1.00 66.31 478 THR A O 1
ATOM 3736 N N . GLY A 1 479 ? -8.259 -11.422 12.845 1.00 64.94 479 GLY A N 1
ATOM 3737 C CA . GLY A 1 479 ? -8.703 -12.563 13.650 1.00 64.94 479 GLY A CA 1
ATOM 3738 C C . GLY A 1 479 ? -9.004 -12.226 15.116 1.00 64.94 479 GLY A C 1
ATOM 3739 O O . GLY A 1 479 ? -9.365 -13.123 15.873 1.00 64.94 479 GLY A O 1
ATOM 3740 N N . ASP A 1 480 ? -8.904 -10.954 15.508 1.00 66.62 480 ASP A N 1
ATOM 3741 C CA . ASP A 1 480 ? -9.151 -10.467 16.870 1.00 66.62 480 ASP A CA 1
ATOM 3742 C C . ASP A 1 480 ? -10.605 -10.016 17.059 1.00 66.62 480 ASP A C 1
ATOM 3744 O O . ASP A 1 480 ? -10.920 -8.878 17.406 1.00 66.62 480 ASP A O 1
ATOM 3748 N N . ASP A 1 481 ? -11.531 -10.905 16.721 1.00 72.75 481 ASP A N 1
ATOM 3749 C CA . ASP A 1 481 ? -12.951 -10.599 16.721 1.00 72.75 481 ASP A CA 1
ATOM 3750 C C . ASP A 1 481 ? -13.634 -11.217 17.941 1.00 72.75 481 ASP A C 1
ATOM 3752 O O . ASP A 1 481 ? -14.229 -12.293 17.869 1.00 72.75 481 ASP A O 1
ATOM 3756 N N . ALA A 1 482 ? -13.541 -10.522 19.079 1.00 74.25 482 ALA A N 1
ATOM 3757 C CA . ALA A 1 482 ? -14.130 -10.961 20.348 1.00 74.25 482 ALA A CA 1
ATOM 3758 C C . ALA A 1 482 ? -15.640 -11.266 20.241 1.00 74.25 482 ALA A C 1
ATOM 3760 O O . ALA A 1 482 ? -16.148 -12.138 20.939 1.00 74.25 482 ALA A O 1
ATOM 3761 N N . LEU A 1 483 ? -16.348 -10.612 19.310 1.00 79.06 483 LEU A N 1
ATOM 3762 C CA . LEU A 1 483 ? -17.781 -10.804 19.069 1.00 79.06 483 LEU A CA 1
ATOM 3763 C C . LEU A 1 483 ? -18.093 -11.855 17.994 1.00 79.06 483 LEU A C 1
ATOM 3765 O O . LEU A 1 483 ? -19.241 -11.954 17.546 1.00 79.06 483 LEU A O 1
ATOM 3769 N N . ALA A 1 484 ? -17.109 -12.626 17.526 1.00 80.50 484 ALA A N 1
ATOM 3770 C CA . ALA A 1 484 ? -17.324 -13.634 16.490 1.00 80.50 484 ALA A CA 1
ATOM 3771 C C . ALA A 1 484 ? -18.395 -14.661 16.895 1.00 80.50 484 ALA A C 1
ATOM 3773 O O . ALA A 1 484 ? -19.265 -14.986 16.088 1.00 80.50 484 ALA A O 1
ATOM 3774 N N . GLU A 1 485 ? -18.392 -15.111 18.154 1.00 84.44 485 GLU A N 1
ATOM 3775 C CA . GLU A 1 485 ? -19.377 -16.072 18.679 1.00 84.44 485 GLU A CA 1
ATOM 3776 C C . GLU A 1 485 ? -20.784 -15.475 18.843 1.00 84.44 485 GLU A C 1
ATOM 3778 O O . GLU A 1 485 ? -21.786 -16.191 18.817 1.00 84.44 485 GLU A O 1
ATOM 3783 N N . TRP A 1 486 ? -20.872 -14.153 18.985 1.00 86.50 486 TRP A N 1
ATOM 3784 C CA . TRP A 1 486 ? -22.122 -13.421 19.185 1.00 86.50 486 TRP A CA 1
ATOM 3785 C C . TRP A 1 486 ? -22.756 -12.933 17.883 1.00 86.50 486 TRP A C 1
ATOM 3787 O O . TRP A 1 486 ? -23.865 -12.409 17.908 1.00 86.50 486 TRP A O 1
ATOM 3797 N N . ARG A 1 487 ? -22.089 -13.118 16.738 1.00 84.69 487 ARG A N 1
ATOM 3798 C CA . ARG A 1 487 ? -22.446 -12.503 15.450 1.00 84.69 487 ARG A CA 1
ATOM 3799 C C . ARG A 1 487 ? -23.910 -12.670 15.060 1.00 84.69 487 ARG A C 1
ATOM 3801 O O . ARG A 1 487 ? -24.574 -11.690 14.731 1.00 84.69 487 ARG A O 1
ATOM 3808 N N . ASP A 1 488 ? -24.405 -13.901 15.098 1.00 84.50 488 ASP A N 1
ATOM 3809 C CA . ASP A 1 488 ? -25.765 -14.214 14.660 1.00 84.50 488 ASP A CA 1
ATOM 3810 C C . ASP A 1 488 ? -26.809 -13.628 15.619 1.00 84.50 488 ASP A C 1
ATOM 3812 O O . ASP A 1 488 ? -27.807 -13.058 15.175 1.00 84.50 488 ASP A O 1
ATOM 3816 N N . ALA A 1 489 ? -26.540 -13.692 16.927 1.00 88.06 489 ALA A N 1
ATOM 3817 C CA . ALA A 1 489 ? -27.395 -13.109 17.954 1.00 88.06 489 ALA A CA 1
ATOM 3818 C C . ALA A 1 489 ? -27.421 -11.575 17.853 1.00 88.06 489 ALA A C 1
ATOM 3820 O O . ALA A 1 489 ? -28.497 -10.984 17.801 1.00 88.06 489 ALA A O 1
ATOM 3821 N N . LEU A 1 490 ? -26.257 -10.931 17.733 1.00 88.62 490 LEU A N 1
ATOM 3822 C CA . LEU A 1 490 ? -26.115 -9.479 17.598 1.00 88.62 490 LEU A CA 1
ATOM 3823 C C . LEU A 1 490 ? -26.806 -8.932 16.350 1.00 88.62 490 LEU A C 1
ATOM 3825 O O . LEU A 1 490 ? -27.493 -7.917 16.433 1.00 88.62 490 LEU A O 1
ATOM 3829 N N . ASN A 1 491 ? -26.695 -9.623 15.213 1.00 85.94 491 ASN A N 1
ATOM 3830 C CA . ASN A 1 491 ? -27.416 -9.248 13.995 1.00 85.94 491 ASN A CA 1
ATOM 3831 C C . ASN A 1 491 ? -28.937 -9.309 14.202 1.00 85.94 491 ASN A C 1
ATOM 3833 O O . ASN A 1 491 ? -29.669 -8.415 13.771 1.00 85.94 491 ASN A O 1
ATOM 3837 N N . HIS A 1 492 ? -29.424 -10.345 14.891 1.00 87.44 492 HIS A N 1
ATOM 3838 C CA . HIS A 1 492 ? -30.845 -10.491 15.192 1.00 87.44 492 HIS A CA 1
ATOM 3839 C C . HIS A 1 492 ? -31.328 -9.395 16.157 1.00 87.44 492 HIS A C 1
ATOM 3841 O O . HIS A 1 492 ? -32.345 -8.752 15.894 1.00 87.44 492 HIS A O 1
ATOM 3847 N N . ILE A 1 493 ? -30.564 -9.109 17.217 1.00 88.94 493 ILE A N 1
ATOM 3848 C CA . ILE A 1 493 ? -30.854 -8.036 18.179 1.00 88.94 493 ILE A CA 1
ATOM 3849 C C . ILE A 1 493 ? -30.827 -6.667 17.489 1.00 88.94 493 ILE A C 1
ATOM 3851 O O . ILE A 1 493 ? -31.751 -5.873 17.663 1.00 88.94 493 ILE A O 1
ATOM 3855 N N . GLY A 1 494 ? -29.836 -6.404 16.635 1.00 86.69 494 GLY A N 1
ATOM 3856 C CA . GLY A 1 494 ? -29.759 -5.187 15.826 1.00 86.69 494 GLY A CA 1
ATOM 3857 C C . GLY A 1 494 ? -30.997 -5.001 14.944 1.00 86.69 494 GL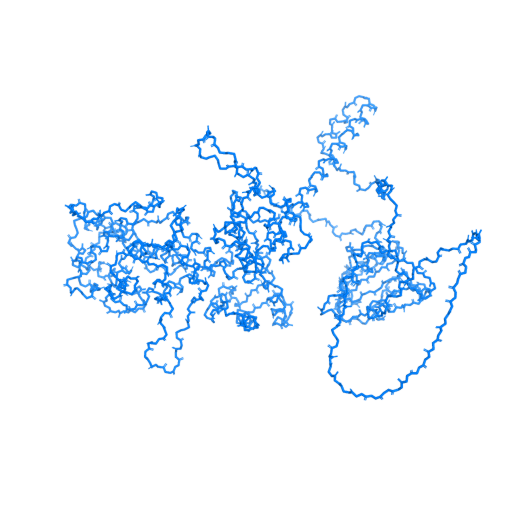Y A C 1
ATOM 3858 O O . GLY A 1 494 ? -31.563 -3.908 14.873 1.00 86.69 494 GLY A O 1
ATOM 3859 N N . HIS A 1 495 ? -31.513 -6.077 14.342 1.00 86.50 495 HIS A N 1
ATOM 3860 C CA . HIS A 1 495 ? -32.781 -6.028 13.612 1.00 86.50 495 HIS A CA 1
ATOM 3861 C C . HIS A 1 495 ? -33.982 -5.706 14.511 1.00 86.50 495 HIS A C 1
ATOM 3863 O O . HIS A 1 495 ? -34.857 -4.943 14.087 1.00 86.50 495 HIS A O 1
ATOM 3869 N N . LEU A 1 496 ? -34.040 -6.242 15.734 1.00 87.44 496 LEU A N 1
ATOM 3870 C CA . LEU A 1 496 ? -35.098 -5.927 16.701 1.00 87.44 496 LEU A CA 1
ATOM 3871 C C . LEU A 1 496 ? -35.051 -4.453 17.131 1.00 87.44 496 LEU A C 1
ATOM 3873 O O . LEU A 1 496 ? -36.083 -3.774 17.102 1.00 87.44 496 LEU A O 1
ATOM 3877 N N . LEU A 1 497 ? -33.857 -3.925 17.416 1.00 86.19 497 LEU A N 1
ATOM 3878 C CA . LEU A 1 497 ? -33.621 -2.508 17.720 1.00 86.19 497 LEU A CA 1
ATOM 3879 C C . LEU A 1 497 ? -34.114 -1.609 16.577 1.00 86.19 497 LEU A C 1
ATOM 3881 O O . LEU A 1 497 ? -34.903 -0.680 16.776 1.00 86.19 497 LEU A O 1
ATOM 3885 N N . LEU A 1 498 ? -33.745 -1.950 15.341 1.00 83.25 498 LEU A N 1
ATOM 3886 C CA . LEU A 1 498 ? -34.187 -1.242 14.141 1.00 83.25 498 LEU A CA 1
ATOM 3887 C C . LEU A 1 498 ? -35.680 -1.443 13.832 1.00 83.25 498 LEU A C 1
ATOM 3889 O O . LEU A 1 498 ? -36.258 -0.653 13.079 1.00 83.25 498 LEU A O 1
ATOM 3893 N N . LYS A 1 499 ? -36.344 -2.474 14.356 1.00 82.75 499 LYS A N 1
ATOM 3894 C CA . LYS A 1 499 ? -37.790 -2.684 14.184 1.00 82.75 499 LYS A CA 1
ATOM 3895 C C . LYS A 1 499 ? -38.590 -1.826 15.163 1.00 82.75 499 LYS A C 1
ATOM 3897 O O . LYS A 1 499 ? -39.578 -1.224 14.741 1.00 82.75 499 LYS A O 1
ATOM 3902 N N . ARG A 1 500 ? -38.129 -1.701 16.412 1.00 73.94 500 ARG A N 1
ATOM 3903 C CA . ARG A 1 500 ? -38.778 -0.919 17.482 1.00 73.94 500 ARG A CA 1
ATOM 3904 C C . ARG A 1 500 ? -39.043 0.531 17.068 1.00 73.94 500 ARG A C 1
ATOM 3906 O O . ARG A 1 500 ? -40.134 1.052 17.276 1.00 73.94 500 ARG A O 1
ATOM 3913 N N . ASP A 1 501 ? -38.098 1.153 16.367 1.00 64.00 501 ASP A N 1
ATOM 3914 C CA . ASP A 1 501 ? -38.229 2.549 15.935 1.00 64.00 501 ASP A CA 1
ATOM 3915 C C . ASP A 1 501 ? -39.123 2.751 14.693 1.00 64.00 501 ASP A C 1
ATOM 3917 O O . ASP A 1 501 ? -39.412 3.889 14.339 1.00 64.00 501 ASP A O 1
ATOM 3921 N N . ARG A 1 502 ? -39.584 1.693 13.995 1.00 55.16 502 ARG A N 1
ATOM 3922 C CA . ARG A 1 502 ? -40.538 1.862 12.867 1.00 55.16 502 ARG A CA 1
ATOM 3923 C C . ARG A 1 502 ? -41.901 2.373 13.342 1.00 55.16 502 ARG A C 1
ATOM 3925 O O . ARG A 1 502 ? -42.689 2.858 12.537 1.00 55.16 502 ARG A O 1
ATOM 3932 N N . ILE A 1 503 ? -42.171 2.247 14.639 1.00 46.50 503 ILE A N 1
ATOM 3933 C CA . ILE A 1 503 ? -43.430 2.626 15.284 1.00 46.50 503 ILE A CA 1
ATOM 3934 C C . ILE A 1 503 ? -43.423 4.125 15.668 1.00 46.50 503 ILE A C 1
ATOM 3936 O O . ILE A 1 503 ? -44.481 4.727 15.831 1.00 46.50 503 ILE A O 1
ATOM 3940 N N . SER A 1 504 ? -42.249 4.768 15.719 1.00 43.97 504 SER A N 1
ATOM 3941 C CA . SER A 1 504 ? -42.055 6.176 16.093 1.00 43.97 504 SER A CA 1
ATOM 3942 C C . SER A 1 504 ? -41.683 7.033 14.870 1.00 43.97 504 SER A C 1
ATOM 3944 O O . SER A 1 504 ? -40.526 7.400 14.678 1.00 43.97 504 SER A O 1
ATOM 3946 N N . ASN A 1 505 ? -42.664 7.392 14.035 1.00 38.31 505 ASN A N 1
ATOM 3947 C CA . ASN A 1 505 ? -42.496 8.440 13.016 1.00 38.31 505 ASN A CA 1
ATOM 3948 C C . ASN A 1 505 ? -42.353 9.816 13.698 1.00 38.31 505 ASN A C 1
ATOM 3950 O O . ASN A 1 505 ? -43.354 10.499 13.916 1.00 38.31 505 ASN A O 1
ATOM 3954 N N . GLN A 1 506 ? -41.130 10.237 14.039 1.00 43.00 506 GLN A N 1
ATOM 3955 C CA . GLN A 1 506 ? -40.860 11.613 14.474 1.00 43.00 506 GLN A CA 1
ATOM 3956 C C . GLN A 1 506 ? -40.439 12.517 13.292 1.00 43.00 506 GLN A C 1
ATOM 3958 O O . GLN A 1 506 ? -39.622 12.111 12.462 1.00 43.00 506 GLN A O 1
ATOM 3963 N N . PRO A 1 507 ? -40.961 13.759 13.209 1.00 36.22 507 PRO A N 1
ATOM 3964 C CA . PRO A 1 507 ? -40.736 14.698 12.107 1.00 36.22 507 PRO A CA 1
ATOM 3965 C C . PRO A 1 507 ? -39.420 15.486 12.271 1.00 36.22 507 PRO A C 1
ATOM 3967 O O . PRO A 1 507 ? -39.437 16.709 12.378 1.00 36.22 507 PRO A O 1
ATOM 3970 N N . GLY A 1 508 ? -38.283 14.787 12.319 1.00 43.03 508 GLY A N 1
ATOM 3971 C CA . GLY A 1 508 ? -36.954 15.409 12.467 1.00 43.03 508 GLY A CA 1
ATOM 3972 C C . GLY A 1 508 ? -35.818 14.720 11.707 1.00 43.03 508 GLY A C 1
ATOM 3973 O O . GLY A 1 508 ? -34.788 15.340 11.468 1.00 43.03 508 GLY A O 1
ATOM 3974 N N . ILE A 1 509 ? -36.008 13.474 11.258 1.00 45.53 509 ILE A N 1
ATOM 3975 C CA . ILE A 1 509 ? -35.036 12.763 10.417 1.00 45.53 509 ILE A CA 1
ATOM 3976 C C . ILE A 1 509 ? -35.224 13.255 8.977 1.00 45.53 509 ILE A C 1
ATOM 3978 O O . ILE A 1 509 ? -35.967 12.676 8.180 1.00 45.53 509 ILE A O 1
ATOM 3982 N N . THR A 1 510 ? -34.632 14.403 8.658 1.00 39.22 510 THR A N 1
ATOM 3983 C CA . THR A 1 510 ? -34.620 14.939 7.299 1.00 39.22 510 THR A CA 1
ATOM 3984 C C . THR A 1 510 ? -33.877 13.973 6.386 1.00 39.22 510 THR A C 1
ATOM 3986 O O . THR A 1 510 ? -32.768 13.524 6.658 1.00 39.22 510 THR A O 1
ATOM 3989 N N . ARG A 1 511 ? -34.521 13.630 5.271 1.00 40.38 511 ARG A N 1
ATOM 3990 C CA . ARG A 1 511 ? -33.953 12.803 4.209 1.00 40.38 511 ARG A CA 1
ATOM 3991 C C . ARG A 1 511 ? -32.841 13.616 3.537 1.00 40.38 511 ARG A C 1
ATOM 3993 O O . ARG A 1 511 ? -33.119 14.357 2.596 1.00 40.38 511 ARG A O 1
ATOM 4000 N N . VAL A 1 512 ? -31.620 13.543 4.066 1.00 42.81 512 VAL A N 1
ATOM 4001 C CA . VAL A 1 512 ? -30.457 14.226 3.488 1.00 42.81 512 VAL A CA 1
ATOM 4002 C C . VAL A 1 512 ? -30.270 13.688 2.069 1.00 42.81 512 VAL A C 1
ATOM 4004 O O . VAL A 1 512 ? -30.225 12.476 1.846 1.00 42.81 512 VAL A O 1
ATOM 4007 N N . LYS A 1 513 ? -30.254 14.588 1.083 1.00 36.66 513 LYS A N 1
ATOM 4008 C CA . LYS A 1 513 ? -29.898 14.255 -0.297 1.00 36.66 513 LYS A CA 1
ATOM 4009 C C . LYS A 1 513 ? -28.377 14.124 -0.356 1.00 36.66 513 LYS A C 1
ATOM 4011 O O . LYS A 1 513 ? -27.710 15.046 -0.791 1.00 36.66 513 LYS A O 1
ATOM 4016 N N . THR A 1 514 ? -27.832 13.012 0.120 1.00 39.69 514 THR A N 1
ATOM 4017 C CA . THR A 1 514 ? -26.427 12.685 -0.133 1.00 39.69 514 THR A CA 1
ATOM 4018 C C . THR A 1 514 ? -26.305 12.052 -1.521 1.00 39.69 514 THR A C 1
ATOM 4020 O O . THR A 1 514 ? -27.117 11.199 -1.903 1.00 39.69 514 THR A O 1
ATOM 4023 N N . GLY A 1 515 ? -25.284 12.455 -2.285 1.00 39.06 515 GLY A N 1
ATOM 4024 C CA . GLY A 1 515 ? -24.890 11.833 -3.561 1.00 39.06 515 GLY A CA 1
ATOM 4025 C C . GLY A 1 515 ? -24.441 10.368 -3.425 1.00 39.06 515 GLY A C 1
ATOM 4026 O O . GLY A 1 515 ? -24.147 9.708 -4.414 1.00 39.06 515 GLY A O 1
ATOM 4027 N N . ALA A 1 516 ? -24.446 9.826 -2.205 1.00 39.84 516 ALA A N 1
ATOM 4028 C CA . ALA A 1 516 ? -24.066 8.461 -1.886 1.00 39.84 516 ALA A CA 1
ATOM 4029 C C . ALA A 1 516 ? -24.936 7.404 -2.595 1.00 39.84 516 ALA A C 1
ATOM 4031 O O . ALA A 1 516 ? -26.141 7.593 -2.825 1.00 39.84 516 ALA A O 1
ATOM 4032 N N . SER A 1 517 ? -24.316 6.255 -2.881 1.00 45.41 517 SER A N 1
ATOM 4033 C CA . SER A 1 517 ? -24.955 5.034 -3.385 1.00 45.41 517 SER A CA 1
ATOM 4034 C C . SER A 1 517 ? -26.201 4.650 -2.568 1.00 45.41 517 SER A C 1
ATOM 4036 O O . SER A 1 517 ? -26.285 4.876 -1.360 1.00 45.41 517 SER A O 1
ATOM 4038 N N . VAL A 1 518 ? -27.184 4.015 -3.218 1.00 45.12 518 VAL A N 1
ATOM 4039 C CA . VAL A 1 518 ? -28.431 3.538 -2.582 1.00 45.12 518 VAL A CA 1
ATOM 4040 C C . VAL A 1 518 ? -28.161 2.599 -1.394 1.00 45.12 518 VAL A C 1
ATOM 4042 O O . VAL A 1 518 ? -28.979 2.553 -0.474 1.00 45.12 518 VAL A O 1
ATOM 4045 N N . HIS A 1 519 ? -27.035 1.872 -1.398 1.00 46.16 519 HIS A N 1
ATOM 4046 C CA . HIS A 1 519 ? -26.608 1.027 -0.274 1.00 46.16 519 HIS A CA 1
ATOM 4047 C C . HIS A 1 519 ? -26.111 1.857 0.915 1.00 46.16 519 HIS A C 1
ATOM 4049 O O . HIS A 1 519 ? -26.661 1.712 2.001 1.00 46.16 519 HIS A O 1
ATOM 4055 N N . SER A 1 520 ? -25.187 2.795 0.687 1.00 51.50 520 SER A N 1
ATOM 4056 C CA . SER A 1 520 ? -24.660 3.700 1.721 1.00 51.50 520 SER A CA 1
ATOM 4057 C C . SER A 1 520 ? -25.772 4.502 2.417 1.00 51.50 520 SER A C 1
ATOM 4059 O O . SER A 1 520 ? -25.764 4.665 3.630 1.00 51.50 520 SER A O 1
ATOM 4061 N N . ARG A 1 521 ? -26.835 4.902 1.701 1.00 55.75 521 ARG A N 1
ATOM 4062 C CA . ARG A 1 521 ? -27.978 5.575 2.351 1.00 55.75 521 ARG A CA 1
ATOM 4063 C C . ARG A 1 521 ? -28.704 4.688 3.361 1.00 55.75 521 ARG A C 1
ATOM 4065 O O . ARG A 1 521 ? -29.165 5.197 4.375 1.00 55.75 521 ARG A O 1
ATOM 4072 N N . LYS A 1 522 ? -28.878 3.389 3.088 1.00 59.22 522 LYS A N 1
ATOM 4073 C CA . LYS A 1 522 ? -29.629 2.493 3.986 1.00 59.22 522 LYS A CA 1
ATOM 4074 C C . LYS A 1 522 ? -28.905 2.278 5.305 1.00 59.22 522 LYS A C 1
ATOM 4076 O O . LYS A 1 522 ? -29.580 2.212 6.329 1.00 59.22 522 LYS A O 1
ATOM 4081 N N . THR A 1 523 ? -27.585 2.185 5.270 1.00 59.62 523 THR A N 1
ATOM 4082 C CA . THR A 1 523 ? -26.760 1.918 6.444 1.00 59.62 523 THR A CA 1
ATOM 4083 C C . THR A 1 523 ? -26.622 3.173 7.327 1.00 59.62 523 THR A C 1
ATOM 4085 O O . THR A 1 523 ? -26.824 3.069 8.538 1.00 59.62 523 THR A O 1
ATOM 4088 N N . VAL A 1 524 ? -26.568 4.375 6.729 1.00 61.44 524 VAL A N 1
ATOM 4089 C CA . VAL A 1 524 ? -26.665 5.678 7.441 1.00 61.44 524 VAL A CA 1
ATOM 4090 C C . VAL A 1 524 ? -27.954 5.817 8.232 1.00 61.44 524 VAL A C 1
ATOM 4092 O O . VAL A 1 524 ? -27.950 6.203 9.405 1.00 61.44 524 VAL A O 1
ATOM 4095 N N . PHE A 1 525 ? -29.076 5.405 7.642 1.00 68.25 525 PHE A N 1
ATOM 4096 C CA . PHE A 1 525 ? -30.341 5.360 8.370 1.00 68.25 525 PHE A CA 1
ATOM 4097 C C . PHE A 1 525 ? -30.351 4.328 9.509 1.00 68.25 525 PHE A C 1
ATOM 4099 O O . PHE A 1 525 ? -31.158 4.469 10.425 1.00 68.25 525 PHE A O 1
ATOM 4106 N N . GLN A 1 526 ? -29.512 3.288 9.485 1.00 73.31 526 GLN A N 1
ATOM 4107 C CA . GLN A 1 526 ? -29.419 2.327 10.589 1.00 73.31 526 GLN A CA 1
ATOM 4108 C C . GLN A 1 526 ? -28.621 2.902 11.755 1.00 73.31 526 GLN A C 1
ATOM 4110 O O . GLN A 1 526 ? -29.127 2.892 12.876 1.00 73.31 526 GLN A O 1
ATOM 4115 N N . ALA A 1 527 ? -27.432 3.452 11.502 1.00 71.19 527 ALA A N 1
ATOM 4116 C CA . ALA A 1 527 ? -26.580 4.005 12.552 1.00 71.19 527 ALA A CA 1
ATOM 4117 C C . ALA A 1 527 ? -27.248 5.159 13.302 1.00 71.19 527 ALA A C 1
ATOM 4119 O O . ALA A 1 527 ? -27.234 5.178 14.530 1.00 71.19 527 ALA A O 1
ATOM 4120 N N . GLN A 1 528 ? -27.934 6.059 12.591 1.00 73.56 528 GLN A N 1
ATOM 4121 C CA . GLN A 1 528 ? -28.687 7.143 13.226 1.00 73.56 528 GLN A CA 1
ATOM 4122 C C . GLN A 1 528 ? -29.801 6.613 14.150 1.00 73.56 528 GLN A C 1
ATOM 4124 O O . GLN A 1 528 ? -30.041 7.156 15.226 1.00 73.56 528 GLN A O 1
ATOM 4129 N N . ARG A 1 529 ? -30.476 5.525 13.760 1.00 80.94 529 ARG A N 1
ATOM 4130 C CA . ARG A 1 529 ? -31.547 4.913 14.567 1.00 80.94 529 ARG A CA 1
ATOM 4131 C C . ARG A 1 529 ? -31.006 4.124 15.754 1.00 80.94 529 ARG A C 1
ATOM 4133 O O . ARG A 1 529 ? -31.652 4.100 16.797 1.00 80.94 529 ARG A O 1
ATOM 4140 N N . LEU A 1 530 ? -29.845 3.491 15.602 1.00 84.50 530 LEU A N 1
ATOM 4141 C CA . LEU A 1 530 ? -29.148 2.813 16.693 1.00 84.50 530 LEU A CA 1
ATOM 4142 C C . LEU A 1 530 ? -28.599 3.819 17.707 1.00 84.50 530 LEU A C 1
ATOM 4144 O O . LEU A 1 530 ? -28.801 3.615 18.897 1.00 84.50 530 LEU A O 1
ATOM 4148 N N . ALA A 1 531 ? -28.010 4.931 17.259 1.00 81.44 531 ALA A N 1
ATOM 4149 C CA . ALA A 1 531 ? -27.595 6.026 18.137 1.00 81.44 531 ALA A CA 1
ATOM 4150 C C . ALA A 1 531 ? -28.785 6.606 18.921 1.00 81.44 531 ALA A C 1
ATOM 4152 O O . ALA A 1 531 ? -28.693 6.809 20.126 1.00 81.44 531 ALA A O 1
ATOM 4153 N N . HIS A 1 532 ? -29.946 6.759 18.277 1.00 83.06 532 HIS A N 1
ATOM 4154 C CA . HIS A 1 532 ? -31.174 7.161 18.971 1.00 83.06 532 HIS A CA 1
ATOM 4155 C C . HIS A 1 532 ? -31.662 6.127 19.997 1.00 83.06 532 HIS A C 1
ATOM 4157 O O . HIS A 1 532 ? -32.188 6.493 21.046 1.00 83.06 532 HIS A O 1
ATOM 4163 N N . GLN A 1 533 ? -31.515 4.825 19.718 1.00 85.81 533 GLN A N 1
ATOM 4164 C CA . GLN A 1 533 ? -31.809 3.802 20.728 1.00 85.81 533 GLN A CA 1
ATOM 4165 C C . GLN A 1 533 ? -30.827 3.872 21.896 1.00 85.81 533 GLN A C 1
ATOM 4167 O O . GLN A 1 533 ? -31.274 3.769 23.031 1.00 85.81 533 GLN A O 1
ATOM 4172 N N . PHE A 1 534 ? -29.540 4.097 21.620 1.00 86.44 534 PHE A N 1
ATOM 4173 C CA . PHE A 1 534 ? -28.509 4.270 22.639 1.00 86.44 534 PHE A CA 1
ATOM 4174 C C . PHE A 1 534 ? -28.845 5.437 23.579 1.00 86.44 534 PHE A C 1
ATOM 4176 O O . PHE A 1 534 ? -28.893 5.253 24.790 1.00 86.44 534 PHE A O 1
ATOM 4183 N N . GLU A 1 535 ? -29.182 6.607 23.029 1.00 84.38 535 GLU A N 1
ATOM 4184 C CA . GLU A 1 535 ? -29.596 7.778 23.818 1.00 84.38 535 GLU A CA 1
ATOM 4185 C C . GLU A 1 535 ? -30.866 7.523 24.640 1.00 84.38 535 GLU A C 1
ATOM 4187 O O . GLU A 1 535 ? -31.007 8.038 25.744 1.00 84.38 535 GLU A O 1
ATOM 4192 N N . LYS A 1 536 ? -31.804 6.718 24.125 1.00 85.19 536 LYS A N 1
ATOM 4193 C CA . LYS A 1 536 ? -33.002 6.316 24.877 1.00 85.19 536 LYS A CA 1
ATOM 4194 C C . LYS A 1 536 ? -32.703 5.336 26.008 1.00 85.19 536 LYS A C 1
ATOM 4196 O O . LYS A 1 536 ? -33.482 5.292 26.956 1.00 85.19 536 LYS A O 1
ATOM 4201 N N . SER A 1 537 ? -31.671 4.509 25.861 1.00 85.38 537 SER A N 1
ATOM 4202 C CA . SER A 1 537 ? -31.249 3.541 26.877 1.00 85.38 537 SER A CA 1
ATOM 4203 C C . SER A 1 537 ? -30.319 4.137 27.933 1.00 85.38 537 SER A C 1
ATOM 4205 O O . SER A 1 537 ? -30.199 3.560 29.007 1.00 85.38 537 SER A O 1
ATOM 4207 N N . ASP A 1 538 ? -29.682 5.274 27.648 1.00 86.19 538 ASP A N 1
ATOM 4208 C CA . ASP A 1 538 ? -28.835 6.003 28.596 1.00 86.19 538 ASP A CA 1
ATOM 4209 C C . ASP A 1 538 ? -29.710 6.819 29.561 1.00 86.19 538 ASP A C 1
ATOM 4211 O O . ASP A 1 538 ? -29.936 8.019 29.384 1.00 86.19 538 ASP A O 1
ATOM 4215 N N . GLU A 1 539 ? -30.252 6.144 30.580 1.00 84.06 539 GLU A N 1
ATOM 4216 C CA . GLU A 1 539 ? -31.086 6.774 31.612 1.00 84.06 539 GLU A CA 1
ATOM 4217 C C . GLU A 1 539 ? -30.304 7.818 32.421 1.00 84.06 539 GLU A C 1
ATOM 4219 O O . GLU A 1 539 ? -30.869 8.824 32.866 1.00 84.06 539 GLU A O 1
ATOM 4224 N N . SER A 1 540 ? -29.001 7.587 32.598 1.00 81.94 540 SER A N 1
ATOM 4225 C CA . SER A 1 540 ? -28.094 8.476 33.318 1.00 81.94 540 SER A CA 1
ATOM 4226 C C . SER A 1 540 ? -27.799 9.780 32.558 1.00 81.94 540 SER A C 1
ATOM 4228 O O . SER A 1 540 ? -27.548 10.824 33.173 1.00 81.94 540 SER A O 1
ATOM 4230 N N . GLY A 1 541 ? -27.863 9.735 31.224 1.00 79.75 541 GLY A N 1
ATOM 4231 C CA . GLY A 1 541 ? -27.504 10.822 30.320 1.00 79.75 541 GLY A CA 1
ATOM 4232 C C . GLY A 1 541 ? -26.008 11.155 30.317 1.00 79.75 541 GLY A C 1
ATOM 4233 O O . GLY A 1 541 ? -25.648 12.259 29.868 1.00 79.75 541 GLY A O 1
ATOM 4234 N N . ASP A 1 542 ? -25.173 10.257 30.856 1.00 76.94 542 ASP A N 1
ATOM 4235 C CA . ASP A 1 542 ? -23.722 10.403 30.993 1.00 76.94 542 ASP A CA 1
ATOM 4236 C C . ASP A 1 542 ? -22.956 10.035 29.712 1.00 76.94 542 ASP A C 1
ATOM 4238 O O . ASP A 1 542 ? -21.740 10.205 29.661 1.00 76.94 542 ASP A O 1
ATOM 4242 N N . GLY A 1 543 ? -23.664 9.609 28.661 1.00 77.00 543 GLY A N 1
ATOM 4243 C CA . GLY A 1 543 ? -23.089 9.244 27.372 1.00 77.00 543 GLY A CA 1
ATOM 4244 C C . GLY A 1 543 ? -22.555 7.812 27.312 1.00 77.00 543 GLY A C 1
ATOM 4245 O O . GLY A 1 543 ? -21.915 7.463 26.316 1.00 77.00 543 GLY A O 1
ATOM 4246 N N . HIS A 1 544 ? -22.821 6.993 28.331 1.00 84.38 544 HIS A N 1
ATOM 4247 C CA . HIS A 1 544 ? -22.472 5.582 28.403 1.00 84.38 544 HIS A CA 1
ATOM 4248 C C . HIS A 1 544 ? -23.666 4.738 28.862 1.00 84.38 544 HIS A C 1
ATOM 4250 O O . HIS A 1 544 ? -24.556 5.209 29.554 1.00 84.38 544 HIS A O 1
ATOM 4256 N N . LEU A 1 545 ? -23.658 3.451 28.517 1.00 87.56 545 LEU A N 1
ATOM 4257 C CA . LEU A 1 545 ? -24.589 2.479 29.085 1.00 87.56 545 LEU A CA 1
ATOM 4258 C C . LEU A 1 545 ? -23.861 1.633 30.114 1.00 87.56 545 LEU A C 1
ATOM 4260 O O . LEU A 1 545 ? -22.893 0.942 29.791 1.00 87.56 545 LEU A O 1
ATOM 4264 N N . THR A 1 546 ? -24.330 1.632 31.354 1.00 91.25 546 THR A N 1
ATOM 4265 C CA . THR A 1 546 ? -23.933 0.590 32.300 1.00 91.25 546 THR A CA 1
ATOM 4266 C C . THR A 1 546 ? -24.400 -0.774 31.788 1.00 91.25 546 THR A C 1
ATOM 4268 O O . THR A 1 546 ? -25.381 -0.890 31.047 1.00 91.25 546 THR A O 1
ATOM 4271 N N . ARG A 1 547 ? -23.717 -1.848 32.202 1.00 91.25 547 ARG A N 1
ATOM 4272 C CA . ARG A 1 547 ? -24.118 -3.216 31.817 1.00 91.25 547 ARG A CA 1
ATOM 4273 C C . ARG A 1 547 ? -25.585 -3.501 32.173 1.00 91.25 547 ARG A C 1
ATOM 4275 O O . ARG A 1 547 ? -26.282 -4.135 31.392 1.00 91.25 547 ARG A O 1
ATOM 4282 N N . GLY A 1 548 ? -26.047 -2.991 33.319 1.00 90.25 548 GLY A N 1
ATOM 4283 C CA . GLY A 1 548 ? -27.437 -3.115 33.765 1.00 90.25 548 GLY A CA 1
ATOM 4284 C C . GLY A 1 548 ? -28.422 -2.393 32.846 1.00 90.25 548 GLY A C 1
ATOM 4285 O O . GLY A 1 548 ? -29.358 -3.025 32.370 1.00 90.25 548 GLY A O 1
ATOM 4286 N N . GLU A 1 549 ? -28.172 -1.116 32.527 1.00 91.50 549 GLU A N 1
ATOM 4287 C CA . GLU A 1 549 ? -29.022 -0.337 31.607 1.00 91.50 549 GLU A CA 1
ATOM 4288 C C . GLU A 1 549 ? -29.147 -1.018 30.241 1.00 91.50 549 GLU A C 1
ATOM 4290 O O . GLU A 1 549 ? -30.250 -1.148 29.709 1.00 91.50 549 GLU A O 1
ATOM 4295 N N . LEU A 1 550 ? -28.035 -1.522 29.693 1.00 91.38 550 LEU A N 1
ATOM 4296 C CA . LEU A 1 550 ? -28.051 -2.234 28.418 1.00 91.38 550 LEU A CA 1
ATOM 4297 C C . LEU A 1 550 ? -28.886 -3.521 28.495 1.00 91.38 550 LEU A C 1
ATOM 4299 O O . LEU A 1 550 ? -29.725 -3.763 27.629 1.00 91.38 550 LEU A O 1
ATOM 4303 N N . VAL A 1 551 ? -28.671 -4.348 29.521 1.00 92.81 551 VAL A N 1
ATOM 4304 C CA . VAL A 1 551 ? -29.393 -5.618 29.692 1.00 92.81 551 VAL A CA 1
ATOM 4305 C C . VAL A 1 551 ? -30.890 -5.376 29.888 1.00 92.81 551 VAL A C 1
ATOM 4307 O O . VAL A 1 551 ? -31.706 -6.019 29.223 1.00 92.81 551 VAL A O 1
ATOM 4310 N N . ASP A 1 552 ? -31.266 -4.430 30.745 1.00 91.44 552 ASP A N 1
ATOM 4311 C CA . ASP A 1 552 ? -32.668 -4.113 31.026 1.00 91.44 552 ASP A CA 1
ATOM 4312 C C . ASP A 1 552 ? -33.375 -3.531 29.800 1.00 91.44 552 ASP A C 1
ATOM 4314 O O . ASP A 1 552 ? -34.510 -3.908 29.484 1.00 91.44 552 ASP A O 1
ATOM 4318 N N . TYR A 1 553 ? -32.675 -2.692 29.037 1.00 90.50 553 TYR A N 1
ATOM 4319 C CA . TYR A 1 553 ? -33.183 -2.167 27.781 1.00 90.50 553 TYR A CA 1
ATOM 4320 C C . TYR A 1 553 ? -33.413 -3.271 26.733 1.00 90.50 553 TYR A C 1
ATOM 4322 O O . TYR A 1 553 ? -34.465 -3.301 26.082 1.00 90.50 553 TYR A O 1
ATOM 4330 N N . LEU A 1 554 ? -32.476 -4.216 26.594 1.00 91.31 554 LEU A N 1
ATOM 4331 C CA . LEU A 1 554 ? -32.580 -5.328 25.643 1.00 91.31 554 LEU A CA 1
ATOM 4332 C C . LEU A 1 554 ? -33.673 -6.334 26.015 1.00 91.31 554 LEU A C 1
ATOM 4334 O O . LEU A 1 554 ? -34.402 -6.782 25.129 1.00 91.31 554 LEU A O 1
ATOM 4338 N N . LYS A 1 555 ? -33.859 -6.634 27.306 1.00 90.81 555 LYS A N 1
ATOM 4339 C CA . LYS A 1 555 ? -34.991 -7.446 27.795 1.00 90.81 555 LYS A CA 1
ATOM 4340 C C . LYS A 1 555 ? -36.341 -6.842 27.420 1.00 90.81 555 LYS A C 1
ATOM 4342 O O . LYS A 1 555 ? -37.315 -7.556 27.215 1.00 90.81 555 LYS A O 1
ATOM 4347 N N . GLY A 1 556 ? -36.410 -5.516 27.322 1.00 86.62 556 GLY A N 1
ATOM 4348 C CA . GLY A 1 556 ? -37.617 -4.809 26.916 1.00 86.62 556 GLY A CA 1
ATOM 4349 C C . GLY A 1 556 ? -37.964 -4.946 25.429 1.00 86.62 556 GLY A C 1
ATOM 4350 O O . GLY A 1 556 ? -38.998 -4.405 25.019 1.00 86.62 556 GLY A O 1
ATOM 4351 N N . LEU A 1 557 ? -37.126 -5.580 24.596 1.00 88.06 557 LEU A N 1
ATOM 4352 C CA . LEU A 1 557 ? -37.347 -5.733 23.154 1.00 88.06 557 LEU A CA 1
ATOM 4353 C C . LEU A 1 557 ? -38.342 -6.855 22.834 1.00 88.06 557 LEU A C 1
ATOM 4355 O O . LEU A 1 557 ? -38.127 -8.018 23.151 1.00 88.06 557 LEU A O 1
ATOM 4359 N N . GLU A 1 558 ? -39.407 -6.517 22.106 1.00 87.56 558 GLU A N 1
ATOM 4360 C CA . GLU A 1 558 ? -40.359 -7.509 21.602 1.00 87.56 558 GLU A CA 1
ATOM 4361 C C . GLU A 1 558 ? -39.664 -8.480 20.631 1.00 87.56 558 GLU A C 1
ATOM 4363 O O . GLU A 1 558 ? -39.162 -8.059 19.585 1.00 87.56 558 GLU A O 1
ATOM 4368 N N . GLY A 1 559 ? -39.668 -9.774 20.966 1.00 86.81 559 GLY A N 1
ATOM 4369 C CA . GLY A 1 559 ? -39.030 -10.834 20.177 1.00 86.81 559 GLY A CA 1
ATOM 4370 C C . GLY A 1 559 ? -37.593 -11.162 20.591 1.00 86.81 559 GLY A C 1
ATOM 4371 O O . GLY A 1 559 ? -36.947 -11.951 19.907 1.00 86.81 559 GLY A O 1
ATOM 4372 N N . ILE A 1 560 ? -37.083 -10.591 21.692 1.00 89.56 560 ILE A N 1
ATOM 4373 C CA . ILE A 1 560 ? -35.753 -10.944 22.219 1.00 89.56 560 ILE A CA 1
ATOM 4374 C C . ILE A 1 560 ? -35.667 -12.425 22.612 1.00 89.56 560 ILE A C 1
ATOM 4376 O O . ILE A 1 560 ? -34.655 -13.065 22.353 1.00 89.56 560 ILE A O 1
ATOM 4380 N N . GLU A 1 561 ? -36.763 -12.991 23.123 1.00 88.62 561 GLU A N 1
ATOM 4381 C CA . GLU A 1 561 ? -36.889 -14.411 23.485 1.00 88.62 561 GLU A CA 1
ATOM 4382 C C . GLU A 1 561 ? -36.661 -15.372 22.300 1.00 88.62 561 GLU A C 1
ATOM 4384 O O . GLU A 1 561 ? -36.308 -16.532 22.509 1.00 88.62 561 GLU A O 1
ATOM 4389 N N . ASP A 1 562 ? -36.848 -14.902 21.061 1.00 89.50 562 ASP A N 1
ATOM 4390 C CA . ASP A 1 562 ? -36.665 -15.699 19.842 1.00 89.50 562 ASP A CA 1
ATOM 4391 C C . ASP A 1 562 ? -35.212 -15.668 19.325 1.00 89.50 562 ASP A C 1
ATOM 4393 O O . ASP A 1 562 ? -34.865 -16.366 18.364 1.00 89.50 562 ASP A O 1
ATOM 4397 N N . VAL A 1 563 ? -34.343 -14.849 19.930 1.00 90.25 563 VAL A N 1
ATOM 4398 C CA . VAL A 1 563 ? -32.933 -14.752 19.543 1.00 90.25 563 VAL A CA 1
ATOM 4399 C C . VAL A 1 563 ? -32.190 -15.993 20.022 1.00 90.25 563 VAL A C 1
ATOM 4401 O O . VAL A 1 563 ? -32.241 -16.358 21.192 1.00 90.25 563 VAL A O 1
ATOM 4404 N N . MET A 1 564 ? -31.462 -16.633 19.107 1.00 89.50 564 MET A N 1
ATOM 4405 C CA . MET A 1 564 ? -30.691 -17.843 19.386 1.00 89.50 564 MET A CA 1
ATOM 4406 C C . MET A 1 564 ? -29.209 -17.511 19.594 1.00 89.50 564 MET A C 1
ATOM 4408 O O . MET A 1 564 ? -28.595 -16.868 18.743 1.00 89.50 564 MET A O 1
ATOM 4412 N N . HIS A 1 565 ? -28.616 -18.022 20.671 1.00 89.19 565 HIS A N 1
ATOM 4413 C CA . HIS A 1 565 ? -27.176 -18.015 20.931 1.00 89.19 565 HIS A CA 1
ATOM 4414 C C . HIS A 1 565 ? -26.738 -19.426 21.352 1.00 89.19 565 HIS A C 1
ATOM 4416 O O . HIS A 1 565 ? -27.443 -20.097 22.098 1.00 89.19 565 HIS A O 1
ATOM 4422 N N . LYS A 1 566 ? -25.623 -19.936 20.805 1.00 87.06 566 LYS A N 1
ATOM 4423 C CA . LYS A 1 566 ? -25.082 -21.284 21.111 1.00 87.06 566 LYS A CA 1
ATOM 4424 C C . LYS A 1 566 ? -26.116 -22.436 21.043 1.00 87.06 566 LYS A C 1
ATOM 4426 O O . LYS A 1 566 ? -25.976 -23.463 21.702 1.00 87.06 566 LYS A O 1
ATOM 4431 N N . GLY A 1 567 ? -27.142 -22.300 20.197 1.00 86.38 567 GLY A N 1
ATOM 4432 C CA . GLY A 1 567 ? -28.176 -23.321 19.987 1.00 86.38 567 GLY A CA 1
ATOM 4433 C C . GLY A 1 567 ? -29.332 -23.315 20.997 1.00 86.38 567 GLY A C 1
ATOM 4434 O O . GLY A 1 567 ? -30.197 -24.185 20.902 1.00 86.38 567 GLY A O 1
ATOM 4435 N N . HIS A 1 568 ? -29.394 -22.341 21.908 1.00 90.12 568 HIS A N 1
ATOM 4436 C CA . HIS A 1 568 ? -30.543 -22.083 22.784 1.00 90.12 568 HIS A CA 1
ATOM 4437 C C . HIS A 1 568 ? -31.053 -20.645 22.624 1.00 90.12 568 HIS A C 1
ATOM 4439 O O . HIS A 1 568 ? -30.388 -19.804 22.022 1.00 90.12 568 HIS A O 1
ATOM 4445 N N . THR A 1 569 ? -32.254 -20.367 23.133 1.00 92.25 569 THR A N 1
ATOM 4446 C CA . THR A 1 569 ? -32.786 -19.000 23.215 1.00 92.25 569 THR A CA 1
ATOM 4447 C C . THR A 1 569 ? -31.958 -18.177 24.198 1.00 92.25 569 THR A C 1
ATOM 4449 O O . THR A 1 569 ? -31.472 -18.723 25.194 1.00 92.25 569 THR A O 1
ATOM 4452 N N . ILE A 1 570 ? -31.797 -16.885 23.920 1.00 92.25 570 ILE A N 1
ATOM 4453 C CA . ILE A 1 570 ? -30.991 -15.985 24.741 1.00 92.25 570 ILE A CA 1
ATOM 4454 C C . ILE A 1 570 ? -31.610 -15.848 26.138 1.00 92.25 570 ILE A C 1
ATOM 4456 O O . ILE A 1 570 ? -32.811 -15.623 26.296 1.00 92.25 570 ILE A O 1
ATOM 4460 N N . SER A 1 571 ? -30.792 -16.041 27.162 1.00 92.25 571 SER A N 1
ATOM 4461 C CA . SER A 1 571 ? -31.160 -15.880 28.565 1.00 92.25 571 SER A CA 1
ATOM 4462 C C . SER A 1 571 ? -30.656 -14.547 29.119 1.00 92.25 571 SER A C 1
ATOM 4464 O O . SER A 1 571 ? -29.846 -13.855 28.506 1.00 92.25 571 SER A O 1
ATOM 4466 N N . GLU A 1 572 ? -31.108 -14.185 30.317 1.00 91.31 572 GLU A N 1
ATOM 4467 C CA . GLU A 1 572 ? -30.591 -13.012 31.029 1.00 91.31 572 GLU A CA 1
ATOM 4468 C C . GLU A 1 572 ? -29.082 -13.114 31.290 1.00 91.31 572 GLU A C 1
ATOM 4470 O O . GLU A 1 572 ? -28.361 -12.148 31.066 1.00 91.31 572 GLU A O 1
ATOM 4475 N N . THR A 1 573 ? -28.592 -14.301 31.655 1.00 92.56 573 THR A N 1
ATOM 4476 C CA . THR A 1 573 ? -27.156 -14.548 31.840 1.00 92.56 573 THR A CA 1
ATOM 4477 C C . THR A 1 573 ? -26.364 -14.399 30.542 1.00 92.56 573 THR A C 1
ATOM 4479 O O . THR A 1 573 ? -25.234 -13.923 30.573 1.00 92.56 573 THR A O 1
ATOM 4482 N N . ASP A 1 574 ? -26.961 -14.745 29.396 1.00 92.31 574 ASP A N 1
ATOM 4483 C CA . ASP A 1 574 ? -26.334 -14.534 28.085 1.00 92.31 574 ASP A CA 1
ATOM 4484 C C . ASP A 1 574 ? -26.251 -13.034 27.757 1.00 92.31 574 ASP A C 1
ATOM 4486 O O . ASP A 1 574 ? -25.229 -12.553 27.277 1.00 92.31 574 ASP A O 1
ATOM 4490 N N . LEU A 1 575 ? -27.302 -12.261 28.051 1.00 91.81 575 LEU A N 1
ATOM 4491 C CA . LEU A 1 575 ? -27.287 -10.807 27.855 1.00 91.81 575 LEU A CA 1
ATOM 4492 C C . LEU A 1 575 ? -26.240 -10.119 28.743 1.00 91.81 575 LEU A C 1
ATOM 4494 O O . LEU A 1 575 ? -25.583 -9.182 28.289 1.00 91.81 575 LEU A O 1
ATOM 4498 N N . GLU A 1 576 ? -26.054 -10.591 29.978 1.00 91.38 576 GLU A N 1
ATOM 4499 C CA . GLU A 1 576 ? -24.988 -10.122 30.870 1.00 91.38 576 GLU A CA 1
ATOM 4500 C C . GLU A 1 576 ? -23.590 -10.463 30.331 1.00 91.38 576 GLU A C 1
ATOM 4502 O O . GLU A 1 576 ? -22.708 -9.601 30.340 1.00 91.38 576 GLU A O 1
ATOM 4507 N N . GLU A 1 577 ? -23.385 -11.684 29.820 1.00 90.69 577 GLU A N 1
ATOM 4508 C CA . GLU A 1 577 ? -22.129 -12.094 29.173 1.00 90.69 577 GLU A CA 1
ATOM 4509 C C . GLU A 1 577 ? -21.839 -11.230 27.937 1.00 90.69 577 GLU A C 1
ATOM 4511 O O . GLU A 1 577 ? -20.721 -10.746 27.761 1.00 90.69 577 GLU A O 1
ATOM 4516 N N . MET A 1 578 ? -22.854 -10.965 27.113 1.00 91.50 578 MET A N 1
ATOM 4517 C CA . MET A 1 578 ? -22.733 -10.085 25.956 1.00 91.50 578 MET A CA 1
ATOM 4518 C C . MET A 1 578 ? -22.368 -8.656 26.377 1.00 91.50 578 MET A C 1
ATOM 4520 O O . MET A 1 578 ? -21.436 -8.075 25.825 1.00 91.50 578 MET A O 1
ATOM 4524 N N . ALA A 1 579 ? -23.059 -8.085 27.368 1.00 90.00 579 ALA A N 1
ATOM 4525 C CA . ALA A 1 579 ? -22.768 -6.743 27.870 1.00 90.00 579 ALA A CA 1
ATOM 4526 C C . ALA A 1 579 ? -21.347 -6.639 28.449 1.00 90.00 579 ALA A C 1
ATOM 4528 O O . ALA A 1 579 ? -20.675 -5.625 28.254 1.00 90.00 579 ALA A O 1
ATOM 4529 N N . LEU A 1 580 ? -20.866 -7.697 29.111 1.00 89.56 580 LEU A N 1
ATOM 4530 C CA . LEU A 1 580 ? -19.482 -7.799 29.570 1.00 89.56 580 LEU A CA 1
ATOM 4531 C C . LEU A 1 580 ? -18.496 -7.786 28.395 1.00 89.56 580 LEU A C 1
ATOM 4533 O O . LEU A 1 580 ? -17.516 -7.045 28.441 1.00 89.56 580 LEU A O 1
ATOM 4537 N N . GLN A 1 581 ? -18.756 -8.559 27.338 1.00 86.50 581 GLN A N 1
ATOM 4538 C CA . GLN A 1 581 ? -17.893 -8.554 26.155 1.00 86.50 581 GLN A CA 1
ATOM 4539 C C . GLN A 1 581 ? -17.870 -7.188 25.463 1.00 86.50 581 GLN A C 1
ATOM 4541 O O . GLN A 1 581 ? -16.808 -6.760 25.023 1.00 86.50 581 GLN A O 1
ATOM 4546 N N . LEU A 1 582 ? -19.002 -6.477 25.412 1.00 85.56 582 LEU A N 1
ATOM 4547 C CA . LEU A 1 582 ? -19.093 -5.138 24.818 1.00 85.56 582 LEU A CA 1
ATOM 4548 C C . LEU A 1 582 ? -18.321 -4.064 25.592 1.00 85.56 582 LEU A C 1
ATOM 4550 O O . LEU A 1 582 ? -17.716 -3.185 24.979 1.00 85.56 582 LEU A O 1
ATOM 4554 N N . ASP A 1 583 ? -18.324 -4.139 26.920 1.00 84.81 583 ASP A N 1
ATOM 4555 C CA . ASP A 1 583 ? -17.505 -3.283 27.788 1.00 84.81 583 ASP A CA 1
ATOM 4556 C C . ASP A 1 583 ? -16.006 -3.547 27.551 1.00 84.81 583 ASP A C 1
ATOM 4558 O O . ASP A 1 583 ? -15.219 -2.624 27.329 1.00 84.81 583 ASP A O 1
ATOM 4562 N N . GLN A 1 584 ? -15.628 -4.826 27.447 1.00 81.94 584 GLN A N 1
ATOM 4563 C CA . GLN A 1 584 ? -14.246 -5.249 27.205 1.00 81.94 584 GLN A CA 1
ATOM 4564 C C . GLN A 1 584 ? -13.704 -4.889 25.809 1.00 81.94 584 GLN A C 1
ATOM 4566 O O . GLN A 1 584 ? -12.486 -4.894 25.630 1.00 81.94 584 GLN A O 1
ATOM 4571 N N . LEU A 1 585 ? -14.552 -4.526 24.833 1.00 72.81 585 LEU A N 1
ATOM 4572 C CA . LEU A 1 585 ? -14.101 -4.120 23.488 1.00 72.81 585 LEU A CA 1
ATOM 4573 C C . LEU A 1 585 ? -13.179 -2.902 23.497 1.00 72.81 585 LEU A C 1
ATOM 4575 O O . LEU A 1 585 ? -12.364 -2.750 22.594 1.00 72.81 585 LEU A O 1
ATOM 4579 N N . SER A 1 586 ? -13.306 -2.039 24.504 1.00 64.31 586 SER A N 1
ATOM 4580 C CA . SER A 1 586 ? -12.457 -0.856 24.686 1.00 64.31 586 SER A CA 1
ATOM 4581 C C . SER A 1 586 ? -11.050 -1.187 25.217 1.00 64.31 586 SER A C 1
ATOM 4583 O O . SER A 1 586 ? -10.248 -0.290 25.477 1.00 64.31 586 SER A O 1
ATOM 4585 N N . GLY A 1 587 ? -10.744 -2.472 25.436 1.00 64.94 587 GLY A N 1
ATOM 4586 C CA . GLY A 1 587 ? -9.485 -2.935 26.022 1.00 64.94 587 GLY A CA 1
ATOM 4587 C C . GLY A 1 587 ? -9.373 -2.690 27.532 1.00 64.94 587 GLY A C 1
ATOM 4588 O O . GLY A 1 587 ? -8.350 -3.023 28.136 1.00 64.94 587 GLY A O 1
ATOM 4589 N N . ARG A 1 588 ? -10.407 -2.121 28.165 1.00 66.38 588 ARG A N 1
ATOM 4590 C CA . ARG A 1 588 ? -10.494 -1.895 29.612 1.00 66.38 588 ARG A CA 1
ATOM 4591 C C . ARG A 1 588 ? -11.854 -2.347 30.121 1.00 66.38 588 ARG A C 1
ATOM 4593 O O . ARG A 1 588 ? -12.871 -2.118 29.485 1.00 66.38 588 ARG A O 1
ATOM 4600 N N . GLU A 1 589 ? -11.875 -2.964 31.296 1.00 74.88 589 GLU A N 1
ATOM 4601 C CA . GLU A 1 589 ? -13.126 -3.267 31.984 1.00 74.88 589 GLU A CA 1
ATOM 4602 C C . GLU A 1 589 ? -13.578 -2.010 32.737 1.00 74.88 589 GLU A C 1
ATOM 4604 O O . GLU A 1 589 ? -13.157 -1.757 33.867 1.00 74.88 589 GLU A O 1
ATOM 4609 N N . THR A 1 590 ? -14.370 -1.173 32.070 1.00 76.31 590 THR A N 1
ATOM 4610 C CA . THR A 1 590 ? -14.833 0.112 32.621 1.00 76.31 590 THR A CA 1
ATOM 4611 C C . THR A 1 590 ? -16.172 -0.015 33.346 1.00 76.31 590 THR A C 1
ATOM 4613 O O . THR A 1 590 ? -16.554 0.863 34.120 1.00 76.31 590 THR A O 1
ATOM 4616 N N . GLY A 1 591 ? -16.888 -1.120 33.119 1.00 82.19 591 GLY A N 1
ATOM 4617 C CA . GLY A 1 591 ? -18.272 -1.309 33.547 1.00 82.19 591 GLY A CA 1
ATOM 4618 C C . GLY A 1 591 ? -19.281 -0.584 32.652 1.00 82.19 591 GLY A C 1
ATOM 4619 O O . GLY A 1 591 ? -20.471 -0.568 32.980 1.00 82.19 591 GLY A O 1
ATOM 4620 N N . LYS A 1 592 ? -18.819 0.021 31.552 1.00 85.19 592 LYS A N 1
ATOM 4621 C CA . LYS A 1 592 ? -19.578 0.935 30.703 1.00 85.19 592 LYS A CA 1
ATOM 4622 C C . LYS A 1 592 ? -19.413 0.578 29.226 1.00 85.19 592 LYS A C 1
ATOM 4624 O O . LYS A 1 592 ? -18.342 0.208 28.765 1.00 85.19 592 LYS A O 1
ATOM 4629 N N . VAL A 1 593 ? -20.486 0.733 28.464 1.00 85.06 593 VAL A N 1
ATOM 4630 C CA . VAL A 1 593 ? -20.525 0.539 27.014 1.00 85.06 593 VAL A CA 1
ATOM 4631 C C . VAL A 1 593 ? -20.692 1.909 26.367 1.00 85.06 593 VAL A C 1
ATOM 4633 O O . VAL A 1 593 ? -21.680 2.602 26.608 1.00 85.06 593 VAL A O 1
ATOM 4636 N N . ASN A 1 594 ? -19.713 2.324 25.565 1.00 81.88 594 ASN A N 1
ATOM 4637 C CA . ASN A 1 594 ? -19.785 3.576 24.811 1.00 81.88 594 ASN A CA 1
ATOM 4638 C C . ASN A 1 594 ? -20.582 3.395 23.498 1.00 81.88 594 ASN A C 1
ATOM 4640 O O . ASN A 1 594 ? -20.909 2.272 23.097 1.00 81.88 594 ASN A O 1
ATOM 4644 N N . LEU A 1 595 ? -20.890 4.503 22.810 1.00 81.56 595 LEU A N 1
ATOM 4645 C CA . LEU A 1 595 ? -21.648 4.452 21.554 1.00 81.56 595 LEU A CA 1
ATOM 4646 C C . LEU A 1 595 ? -20.934 3.618 20.478 1.00 81.56 595 LEU A C 1
ATOM 4648 O O . LEU A 1 595 ? -21.600 2.910 19.728 1.00 81.56 595 LEU A O 1
ATOM 4652 N N . PHE A 1 596 ? -19.603 3.669 20.390 1.00 76.62 596 PHE A N 1
ATOM 4653 C CA . PHE A 1 596 ? -18.864 2.915 19.376 1.00 76.62 596 PHE A CA 1
ATOM 4654 C C . PHE A 1 596 ? -18.946 1.403 19.599 1.00 76.62 596 PHE A C 1
ATOM 4656 O O . PHE A 1 596 ? -19.220 0.691 18.636 1.00 76.62 596 PHE A O 1
ATOM 4663 N N . SER A 1 597 ? -18.825 0.926 20.844 1.00 82.88 597 SER A N 1
ATOM 4664 C CA . SER A 1 597 ? -19.063 -0.476 21.224 1.00 82.88 597 SER A CA 1
ATOM 4665 C C . SER A 1 597 ? -20.480 -0.908 20.892 1.00 82.88 597 SER A C 1
ATOM 4667 O O . SER A 1 597 ? -20.697 -2.003 20.375 1.00 82.88 597 SER A O 1
ATOM 4669 N N . PHE A 1 598 ? -21.457 -0.037 21.137 1.00 86.88 598 PHE A N 1
ATOM 4670 C CA . PHE A 1 598 ? -22.847 -0.319 20.804 1.00 86.88 598 PHE A CA 1
ATOM 4671 C C . PHE A 1 598 ? -23.077 -0.400 19.283 1.00 86.88 598 PHE A C 1
ATOM 4673 O O . PHE A 1 598 ? -23.709 -1.337 18.793 1.00 86.88 598 PHE A O 1
ATOM 4680 N N . LEU A 1 599 ? -22.543 0.549 18.511 1.00 83.69 599 LEU A N 1
ATOM 4681 C CA . LEU A 1 599 ? -22.649 0.553 17.050 1.00 83.69 599 LEU A CA 1
ATOM 4682 C C . LEU A 1 599 ? -21.890 -0.628 16.422 1.00 83.69 599 LEU A C 1
ATOM 4684 O O . LEU A 1 599 ? -22.431 -1.276 15.525 1.00 83.69 599 LEU A O 1
ATOM 4688 N N . GLU A 1 600 ? -20.688 -0.958 16.911 1.00 79.50 600 GLU A N 1
ATOM 4689 C CA . GLU A 1 600 ? -19.906 -2.123 16.462 1.00 79.50 600 GLU A CA 1
ATOM 4690 C C . GLU A 1 600 ? -20.705 -3.413 16.652 1.00 79.50 600 GLU A C 1
ATOM 4692 O O . GLU A 1 600 ? -20.715 -4.276 15.771 1.00 79.50 600 GLU A O 1
ATOM 4697 N N . ALA A 1 601 ? -21.415 -3.534 17.773 1.00 85.00 601 ALA A N 1
ATOM 4698 C CA . ALA A 1 601 ? -22.221 -4.700 18.085 1.00 85.00 601 ALA A CA 1
ATOM 4699 C C . ALA A 1 601 ? -23.428 -4.846 17.149 1.00 85.00 601 ALA A C 1
ATOM 4701 O O . ALA A 1 601 ? -23.623 -5.909 16.555 1.00 85.00 601 ALA A O 1
ATOM 4702 N N . PHE A 1 602 ? -24.228 -3.784 17.006 1.00 86.94 602 PHE A N 1
ATOM 4703 C CA . PHE A 1 602 ? -25.602 -3.885 16.499 1.00 86.94 602 PHE A CA 1
ATOM 4704 C C . PHE A 1 602 ? -25.822 -3.393 15.063 1.00 86.94 602 PHE A C 1
ATOM 4706 O O . PHE A 1 602 ? -26.934 -3.534 14.550 1.00 86.94 602 PHE A O 1
ATOM 4713 N N . ILE A 1 603 ? -24.809 -2.847 14.380 1.00 79.56 603 ILE A N 1
ATOM 4714 C CA . ILE A 1 603 ? -24.905 -2.588 12.934 1.00 79.56 603 ILE A CA 1
ATOM 4715 C C . ILE A 1 603 ? -25.030 -3.931 12.198 1.00 79.56 603 ILE A C 1
ATOM 4717 O O . ILE A 1 603 ? -24.162 -4.800 12.310 1.00 79.56 603 ILE A O 1
ATOM 4721 N N . VAL A 1 604 ? -26.132 -4.101 11.458 1.00 67.19 604 VAL A N 1
ATOM 4722 C CA . VAL A 1 604 ? -26.557 -5.405 10.916 1.00 67.19 604 VAL A CA 1
ATOM 4723 C C . VAL A 1 604 ? -26.065 -5.660 9.489 1.00 67.19 604 VAL A C 1
ATOM 4725 O O . VAL A 1 604 ? -25.950 -6.808 9.058 1.00 67.19 604 VAL A O 1
ATOM 4728 N N . GLU A 1 605 ? -25.766 -4.609 8.727 1.00 64.56 605 GLU A N 1
ATOM 4729 C CA . GLU A 1 605 ? -25.289 -4.750 7.350 1.00 64.56 605 GLU A CA 1
ATOM 4730 C C . GLU A 1 605 ? -23.756 -4.757 7.287 1.00 64.56 605 GLU A C 1
ATOM 4732 O O . GLU A 1 605 ? -23.082 -3.895 7.849 1.00 64.56 605 GLU A O 1
ATOM 4737 N N . ARG A 1 606 ? -23.197 -5.732 6.553 1.00 52.06 606 ARG A N 1
ATOM 4738 C CA . ARG A 1 606 ? -21.843 -5.595 6.010 1.00 52.06 606 ARG A CA 1
ATOM 4739 C C . ARG A 1 606 ? -21.922 -4.560 4.889 1.00 52.06 606 ARG A C 1
ATOM 4741 O O . ARG A 1 606 ? -22.760 -4.732 4.001 1.00 52.06 606 ARG A O 1
ATOM 4748 N N . PRO A 1 607 ? -21.052 -3.549 4.863 1.00 47.09 607 PRO A N 1
ATOM 4749 C CA . PRO A 1 607 ? -20.902 -2.745 3.664 1.00 47.09 607 PRO A CA 1
ATOM 4750 C C . PRO A 1 607 ? -20.506 -3.664 2.513 1.00 47.09 607 PRO A C 1
ATOM 4752 O O . PRO A 1 607 ? -19.797 -4.661 2.697 1.00 47.09 607 PRO A O 1
ATOM 4755 N N . SER A 1 608 ? -20.941 -3.317 1.306 1.00 47.28 608 SER A N 1
ATOM 4756 C CA . SER A 1 608 ? -20.256 -3.787 0.108 1.00 47.28 608 SER A CA 1
ATOM 4757 C C . SER A 1 608 ? -18.765 -3.479 0.264 1.00 47.28 608 SER A C 1
ATOM 4759 O O . SER A 1 608 ? -18.430 -2.344 0.585 1.00 47.28 608 SER A O 1
ATOM 4761 N N . GLY A 1 609 ? -17.880 -4.458 0.042 1.00 48.41 609 GLY A N 1
ATOM 4762 C CA . GLY A 1 609 ? -16.426 -4.318 0.262 1.00 48.41 609 GLY A CA 1
ATOM 4763 C C . GLY A 1 609 ? -15.765 -3.101 -0.407 1.00 48.41 609 GLY A C 1
ATOM 4764 O O . GLY A 1 609 ? -14.698 -2.687 0.017 1.00 48.41 609 GLY A O 1
ATOM 4765 N N . GLN A 1 610 ? -16.440 -2.466 -1.368 1.00 49.91 610 GLN A N 1
ATOM 4766 C CA . GLN A 1 610 ? -15.965 -1.296 -2.106 1.00 49.91 610 GLN A CA 1
ATOM 4767 C C . GLN A 1 610 ? -15.649 -0.059 -1.244 1.00 49.91 610 GLN A C 1
ATOM 4769 O O . GLN A 1 610 ? -14.679 0.626 -1.548 1.00 49.91 610 GLN A O 1
ATOM 4774 N N . ASP A 1 611 ? -16.416 0.238 -0.187 1.00 50.09 611 ASP A N 1
ATOM 4775 C CA . ASP A 1 611 ? -16.174 1.453 0.621 1.00 50.09 611 ASP A CA 1
ATOM 4776 C C . ASP A 1 611 ? -14.965 1.286 1.568 1.00 50.09 611 ASP A C 1
ATOM 4778 O O . ASP A 1 611 ? -14.283 2.252 1.908 1.00 50.09 611 ASP A O 1
ATOM 4782 N N . PHE A 1 612 ? -14.676 0.043 1.964 1.00 55.50 612 PHE A N 1
ATOM 4783 C CA . PHE A 1 612 ? -13.521 -0.323 2.787 1.00 55.50 612 PHE A CA 1
ATOM 4784 C C . PHE A 1 612 ? -12.229 -0.329 1.984 1.00 55.50 612 PHE A C 1
ATOM 4786 O O . PHE A 1 612 ? -11.240 0.261 2.421 1.00 55.50 612 PHE A O 1
ATOM 4793 N N . ASP A 1 613 ? -12.276 -0.952 0.800 1.00 59.28 613 ASP A N 1
ATOM 4794 C CA . ASP A 1 613 ? -11.133 -1.060 -0.101 1.00 59.28 613 ASP A CA 1
ATOM 4795 C C . ASP A 1 613 ? -10.544 0.331 -0.368 1.00 59.28 613 ASP A C 1
ATOM 4797 O O . ASP A 1 613 ? -9.333 0.502 -0.297 1.00 59.28 613 ASP A O 1
ATOM 4801 N N . ALA A 1 614 ? -11.390 1.353 -0.549 1.00 61.28 614 ALA A N 1
ATOM 4802 C CA . ALA A 1 614 ? -10.943 2.726 -0.756 1.00 61.28 614 ALA A CA 1
ATOM 4803 C C . ALA A 1 614 ? -10.183 3.302 0.456 1.00 61.28 614 ALA A C 1
ATOM 4805 O O . ALA A 1 614 ? -9.058 3.774 0.307 1.00 61.28 614 ALA A O 1
ATOM 4806 N N . ALA A 1 615 ? -10.756 3.268 1.666 1.00 60.97 615 ALA A N 1
ATOM 4807 C CA . ALA A 1 615 ? -10.111 3.841 2.854 1.00 60.97 615 ALA A CA 1
ATOM 4808 C C . ALA A 1 615 ? -8.818 3.097 3.244 1.00 60.97 615 ALA A C 1
ATOM 4810 O O . ALA A 1 615 ? -7.831 3.733 3.628 1.00 60.97 615 ALA A O 1
ATOM 4811 N N . GLU A 1 616 ? -8.807 1.767 3.114 1.00 66.25 616 GLU A N 1
ATOM 4812 C CA . GLU A 1 616 ? -7.608 0.945 3.303 1.00 66.25 616 GLU A CA 1
ATOM 4813 C C . GLU A 1 616 ? -6.539 1.260 2.245 1.00 66.25 616 GLU A C 1
ATOM 4815 O O . GLU A 1 616 ? -5.364 1.449 2.588 1.00 66.25 616 GLU A O 1
ATOM 4820 N N . GLU A 1 617 ? -6.929 1.355 0.969 1.00 66.88 617 GLU A N 1
ATOM 4821 C CA . GLU A 1 617 ? -6.022 1.703 -0.124 1.00 66.88 617 GLU A CA 1
ATOM 4822 C C . GLU A 1 617 ? -5.403 3.087 0.101 1.00 66.88 617 GLU A C 1
ATOM 4824 O O . GLU A 1 617 ? -4.178 3.185 0.062 1.00 66.88 617 GLU A O 1
ATOM 4829 N N . PHE A 1 618 ? -6.183 4.115 0.460 1.00 66.44 618 PHE A N 1
ATOM 4830 C CA . PHE A 1 618 ? -5.675 5.476 0.694 1.00 66.44 618 PHE A CA 1
ATOM 4831 C C . PHE A 1 618 ? -4.716 5.588 1.892 1.00 66.44 618 PHE A C 1
ATOM 4833 O O . PHE A 1 618 ? -3.704 6.292 1.815 1.00 66.44 618 PHE A O 1
ATOM 4840 N N . MET A 1 619 ? -4.984 4.897 3.008 1.00 67.31 619 MET A N 1
ATOM 4841 C CA . MET A 1 619 ? -4.081 4.913 4.173 1.00 67.31 619 MET A CA 1
ATOM 4842 C C . MET A 1 619 ? -2.740 4.242 3.856 1.00 67.31 619 MET A C 1
ATOM 4844 O O . MET A 1 619 ? -1.667 4.745 4.213 1.00 67.31 619 MET A O 1
ATOM 4848 N N . CYS A 1 620 ? -2.797 3.114 3.149 1.00 74.06 620 CYS A N 1
ATOM 4849 C CA . CYS A 1 620 ? -1.620 2.320 2.819 1.00 74.06 620 CYS A CA 1
ATOM 4850 C C . CYS A 1 620 ? -0.848 2.877 1.621 1.00 74.06 620 CYS A C 1
ATOM 4852 O O . CYS A 1 620 ? 0.350 2.612 1.493 1.00 74.06 620 CYS A O 1
ATOM 4854 N N . GLU A 1 621 ? -1.499 3.672 0.771 1.00 77.19 621 GLU A N 1
ATOM 4855 C CA . GLU A 1 621 ? -0.909 4.287 -0.414 1.00 77.19 621 GLU A CA 1
ATOM 4856 C C . GLU A 1 621 ? 0.334 5.106 -0.066 1.00 77.19 621 GLU A C 1
ATOM 4858 O O . GLU A 1 621 ? 1.336 5.015 -0.772 1.00 77.19 621 GLU A O 1
ATOM 4863 N N . HIS A 1 622 ? 0.326 5.855 1.040 1.00 75.56 622 HIS A N 1
ATOM 4864 C CA . HIS A 1 622 ? 1.491 6.636 1.469 1.00 75.56 622 HIS A CA 1
ATOM 4865 C C . HIS A 1 622 ? 2.695 5.757 1.803 1.00 75.56 622 HIS A C 1
ATOM 4867 O O . HIS A 1 622 ? 3.814 6.054 1.381 1.00 75.56 622 HIS A O 1
ATOM 4873 N N . ILE A 1 623 ? 2.463 4.6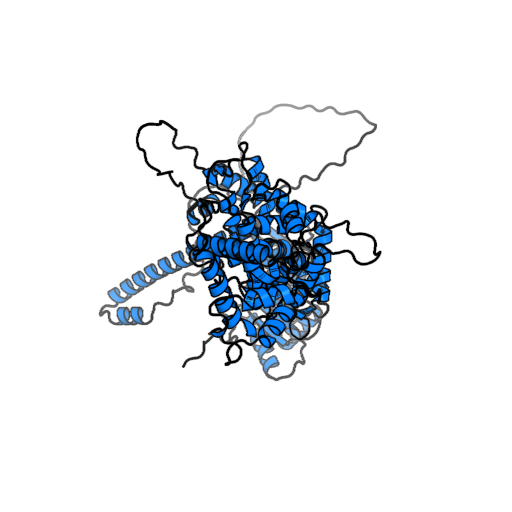65 2.534 1.00 81.50 623 ILE A N 1
ATOM 4874 C CA . ILE A 1 623 ? 3.513 3.725 2.935 1.00 81.50 623 ILE A CA 1
ATOM 4875 C C . ILE A 1 623 ? 4.062 3.010 1.704 1.00 81.50 623 ILE A C 1
ATOM 4877 O O . ILE A 1 623 ? 5.273 2.974 1.489 1.00 81.50 623 ILE A O 1
ATOM 4881 N N . LEU A 1 624 ? 3.176 2.507 0.847 1.00 86.31 624 LEU A N 1
ATOM 4882 C CA . LEU A 1 624 ? 3.555 1.810 -0.376 1.00 86.31 624 LEU A CA 1
ATOM 4883 C C . LEU A 1 624 ? 4.274 2.729 -1.365 1.00 86.31 624 LEU A C 1
ATOM 4885 O O . LEU A 1 624 ? 5.301 2.343 -1.923 1.00 86.31 624 LEU A O 1
ATOM 4889 N N . SER A 1 625 ? 3.798 3.961 -1.528 1.00 83.94 625 SER A N 1
ATOM 4890 C CA . SER A 1 625 ? 4.439 4.971 -2.372 1.00 83.94 625 SER A CA 1
ATOM 4891 C C . SER A 1 625 ? 5.814 5.350 -1.841 1.00 83.94 625 SER A C 1
ATOM 4893 O O . SER A 1 625 ? 6.754 5.446 -2.626 1.00 83.94 625 SER A O 1
ATOM 4895 N N . PHE A 1 626 ? 5.977 5.498 -0.522 1.00 86.25 626 PHE A N 1
ATOM 4896 C CA . PHE A 1 626 ? 7.286 5.746 0.080 1.00 86.25 626 PHE A CA 1
ATOM 4897 C C . PHE A 1 626 ? 8.245 4.578 -0.161 1.00 86.25 626 PHE A C 1
ATOM 4899 O O . PHE A 1 626 ? 9.352 4.789 -0.661 1.00 86.25 626 PHE A O 1
ATOM 4906 N N . LEU A 1 627 ? 7.825 3.344 0.143 1.00 89.62 627 LEU A N 1
ATOM 4907 C CA . LEU A 1 627 ? 8.653 2.154 -0.061 1.00 89.62 627 LEU A CA 1
ATOM 4908 C C . LEU A 1 627 ? 9.039 1.998 -1.533 1.00 89.62 627 LEU A C 1
ATOM 4910 O O . LEU A 1 627 ? 10.184 1.677 -1.838 1.00 89.62 627 LEU A O 1
ATOM 4914 N N . TYR A 1 628 ? 8.114 2.276 -2.452 1.00 91.00 628 TYR A N 1
ATOM 4915 C CA . TYR A 1 628 ? 8.368 2.216 -3.885 1.00 91.00 628 TYR A CA 1
ATOM 4916 C C . TYR A 1 628 ? 9.319 3.321 -4.355 1.00 91.00 628 TYR A C 1
ATOM 4918 O O . TYR A 1 628 ? 10.298 3.038 -5.054 1.00 91.00 628 TYR A O 1
ATOM 4926 N N . ARG A 1 629 ? 9.081 4.574 -3.949 1.00 89.00 629 ARG A N 1
ATOM 4927 C CA . ARG A 1 629 ? 9.917 5.741 -4.277 1.00 89.00 629 ARG A CA 1
ATOM 4928 C C . ARG A 1 629 ? 11.344 5.563 -3.768 1.00 89.00 629 ARG A C 1
ATOM 4930 O O . ARG A 1 629 ? 12.298 5.841 -4.490 1.00 89.00 629 ARG A O 1
ATOM 4937 N N . HIS A 1 630 ? 11.497 5.023 -2.563 1.00 90.56 630 HIS A N 1
ATOM 4938 C CA . HIS A 1 630 ? 12.788 4.840 -1.903 1.00 90.56 630 HIS A CA 1
ATOM 4939 C C . HIS A 1 630 ? 13.312 3.399 -1.963 1.00 90.56 630 HIS A C 1
ATOM 4941 O O . HIS A 1 630 ? 14.277 3.075 -1.272 1.00 90.56 630 HIS A O 1
ATOM 4947 N N . ARG A 1 631 ? 12.761 2.546 -2.840 1.00 91.88 631 ARG A N 1
ATOM 4948 C CA . ARG A 1 631 ? 13.093 1.109 -2.941 1.00 91.88 631 ARG A CA 1
ATOM 4949 C C . ARG A 1 631 ? 14.586 0.816 -3.054 1.00 91.88 631 ARG A C 1
ATOM 4951 O O . ARG A 1 631 ? 15.060 -0.165 -2.496 1.00 91.88 631 ARG A O 1
ATOM 4958 N N . HIS A 1 632 ? 15.344 1.671 -3.743 1.00 90.75 632 HIS A N 1
ATOM 4959 C CA . HIS A 1 632 ? 16.795 1.517 -3.855 1.00 90.75 632 HIS A CA 1
ATOM 4960 C C . HIS A 1 632 ? 17.503 1.800 -2.525 1.00 90.75 632 HIS A C 1
ATOM 4962 O O . HIS A 1 632 ? 18.353 1.022 -2.112 1.00 90.75 632 HIS A O 1
ATOM 4968 N N . ALA A 1 633 ? 17.135 2.881 -1.831 1.00 93.38 633 ALA A N 1
ATOM 4969 C CA . ALA A 1 633 ? 17.697 3.211 -0.523 1.00 93.38 633 ALA A CA 1
ATOM 4970 C C . ALA A 1 633 ? 17.337 2.144 0.520 1.00 93.38 633 ALA A C 1
ATOM 4972 O O . ALA A 1 633 ? 18.211 1.698 1.257 1.00 93.38 633 ALA A O 1
ATOM 4973 N N . VAL A 1 634 ? 16.083 1.674 0.513 1.00 94.38 634 VAL A N 1
ATOM 4974 C CA . VAL A 1 634 ? 15.627 0.553 1.349 1.00 94.38 634 VAL A CA 1
ATOM 4975 C C . VAL A 1 634 ? 16.440 -0.702 1.042 1.00 94.38 634 VAL A C 1
ATOM 4977 O O . VAL A 1 634 ? 16.954 -1.329 1.962 1.00 94.38 634 VAL A O 1
ATOM 4980 N N . CYS A 1 635 ? 16.630 -1.042 -0.238 1.00 94.56 635 CYS A N 1
ATOM 4981 C CA . CYS A 1 635 ? 17.436 -2.192 -0.642 1.00 94.56 635 CYS A CA 1
ATOM 4982 C C . CYS A 1 635 ? 18.888 -2.078 -0.166 1.00 94.56 635 CYS A C 1
ATOM 4984 O O . CYS A 1 635 ? 19.418 -3.049 0.363 1.00 94.56 635 CYS A O 1
ATOM 4986 N N . CYS A 1 636 ? 19.530 -0.919 -0.337 1.00 94.12 636 CYS A N 1
ATOM 4987 C CA . CYS A 1 636 ? 20.901 -0.694 0.120 1.00 94.12 636 CYS A CA 1
ATOM 4988 C C . CYS A 1 636 ? 21.013 -0.803 1.643 1.00 94.12 636 CYS A C 1
ATOM 4990 O O . CYS A 1 636 ? 21.879 -1.523 2.124 1.00 94.12 636 CYS A O 1
ATOM 4992 N N . GLY A 1 637 ? 20.108 -0.168 2.392 1.00 95.56 637 GLY A N 1
ATOM 4993 C CA . GLY A 1 637 ? 20.101 -0.261 3.852 1.00 95.56 637 GLY A CA 1
ATOM 4994 C C . GLY A 1 637 ? 19.868 -1.692 4.344 1.00 95.56 637 GLY A C 1
ATOM 4995 O O . GLY A 1 637 ? 20.568 -2.161 5.236 1.00 95.56 637 GLY A O 1
ATOM 4996 N N . CYS A 1 638 ? 18.953 -2.432 3.707 1.00 95.81 638 CYS A N 1
ATOM 4997 C CA . CYS A 1 638 ? 18.744 -3.847 4.017 1.00 95.81 638 CYS A CA 1
ATOM 4998 C C . CYS A 1 638 ? 19.979 -4.691 3.690 1.00 95.81 638 CYS A C 1
ATOM 5000 O O . CYS A 1 638 ? 20.326 -5.584 4.453 1.00 95.81 638 CYS A O 1
ATOM 5002 N N . HIS A 1 639 ? 20.649 -4.406 2.573 1.00 94.00 639 HIS A N 1
ATOM 5003 C CA . HIS A 1 639 ? 21.861 -5.105 2.160 1.00 94.00 639 HIS A CA 1
ATOM 5004 C C . HIS A 1 639 ? 23.025 -4.875 3.130 1.00 94.00 639 HIS A C 1
ATOM 5006 O O . HIS A 1 639 ? 23.767 -5.805 3.426 1.00 94.00 639 HIS A O 1
ATOM 5012 N N . GLU A 1 640 ? 23.171 -3.656 3.652 1.00 94.19 640 GLU A N 1
ATOM 5013 C CA . GLU A 1 640 ? 24.172 -3.339 4.676 1.00 94.19 640 GLU A CA 1
ATOM 5014 C C . GLU A 1 640 ? 23.868 -4.024 6.017 1.00 94.19 640 GLU A C 1
ATOM 5016 O O . GLU A 1 640 ? 24.788 -4.472 6.703 1.00 94.19 640 GLU A O 1
ATOM 5021 N N . ALA A 1 641 ? 22.588 -4.150 6.376 1.00 93.19 641 ALA A N 1
ATOM 5022 C CA . ALA A 1 641 ? 22.153 -4.855 7.581 1.00 93.19 641 ALA A CA 1
ATOM 5023 C C . ALA A 1 641 ? 22.214 -6.396 7.446 1.00 93.19 641 ALA A C 1
ATOM 5025 O O . ALA A 1 641 ? 22.420 -7.100 8.436 1.00 93.19 641 ALA A O 1
ATOM 5026 N N . ASP A 1 642 ? 22.091 -6.936 6.231 1.00 95.06 642 ASP A N 1
ATOM 5027 C CA . ASP A 1 642 ? 22.217 -8.362 5.898 1.00 95.06 642 ASP A CA 1
ATOM 5028 C C . ASP A 1 642 ? 23.693 -8.765 5.729 1.00 95.06 642 ASP A C 1
ATOM 5030 O O . ASP A 1 642 ? 24.166 -9.099 4.644 1.00 95.06 642 ASP A O 1
ATOM 5034 N N . VAL A 1 643 ? 24.440 -8.768 6.838 1.00 90.81 643 VAL A N 1
ATOM 5035 C CA . VAL A 1 643 ? 25.882 -9.104 6.873 1.00 90.81 643 VAL A CA 1
ATOM 5036 C C . VAL A 1 643 ? 26.184 -10.480 6.257 1.00 90.81 643 VAL A C 1
ATOM 5038 O O . VAL A 1 643 ? 27.268 -10.709 5.716 1.00 90.81 643 VAL A O 1
ATOM 5041 N N . ALA A 1 644 ? 25.231 -11.411 6.337 1.00 89.69 644 ALA A N 1
ATOM 5042 C CA . ALA A 1 644 ? 25.359 -12.760 5.798 1.00 89.69 644 ALA A CA 1
ATOM 5043 C C . ALA A 1 644 ? 25.025 -12.860 4.294 1.00 89.69 644 ALA A C 1
ATOM 5045 O O . ALA A 1 644 ? 25.238 -13.923 3.706 1.00 89.69 644 ALA A O 1
ATOM 5046 N N . LEU A 1 645 ? 24.552 -11.772 3.670 1.00 90.44 645 LEU A N 1
ATOM 5047 C CA . LEU A 1 645 ? 24.163 -11.681 2.258 1.00 90.44 645 LEU A CA 1
ATOM 5048 C C . LEU A 1 645 ? 23.147 -12.756 1.855 1.00 90.44 645 LEU A C 1
ATOM 5050 O O . LEU A 1 645 ? 23.225 -13.358 0.780 1.00 90.44 645 LEU A O 1
ATOM 5054 N N . THR A 1 646 ? 22.209 -13.033 2.752 1.00 92.69 646 THR A N 1
ATOM 5055 C CA . THR A 1 646 ? 21.190 -14.073 2.582 1.00 92.69 646 THR A CA 1
ATOM 5056 C C . THR A 1 646 ? 20.016 -13.616 1.722 1.00 92.69 646 THR A C 1
ATOM 5058 O O . THR A 1 646 ? 19.242 -14.444 1.243 1.00 92.69 646 THR A O 1
ATOM 5061 N N . GLY A 1 647 ? 19.867 -12.305 1.522 1.00 93.00 647 GLY A N 1
ATOM 5062 C CA . GLY A 1 647 ? 18.668 -11.694 0.962 1.00 93.00 647 GLY A CA 1
ATOM 5063 C C . GLY A 1 647 ? 17.499 -11.642 1.948 1.00 93.00 647 GLY A C 1
ATOM 5064 O O . GLY A 1 647 ? 16.359 -11.442 1.514 1.00 93.00 647 GLY A O 1
ATOM 5065 N N . ARG A 1 648 ? 17.770 -11.852 3.245 1.00 95.50 648 ARG A N 1
ATOM 5066 C CA . ARG A 1 648 ? 16.804 -11.812 4.348 1.00 95.50 648 ARG A CA 1
ATOM 5067 C C . ARG A 1 648 ? 17.284 -10.873 5.452 1.00 95.50 648 ARG A C 1
ATOM 5069 O O . ARG A 1 648 ? 18.481 -10.695 5.649 1.00 95.50 648 ARG A O 1
ATOM 5076 N N . ILE A 1 649 ? 16.338 -10.275 6.163 1.00 96.56 649 ILE A N 1
ATOM 5077 C CA . ILE A 1 649 ? 16.591 -9.354 7.274 1.00 96.56 649 ILE A CA 1
ATOM 5078 C C . ILE A 1 649 ? 15.565 -9.600 8.383 1.00 96.56 649 ILE A C 1
ATOM 5080 O O . ILE A 1 649 ? 14.445 -10.021 8.094 1.00 96.56 649 ILE A O 1
ATOM 5084 N N . SER A 1 650 ? 15.947 -9.386 9.644 1.00 95.94 650 SER A N 1
ATOM 5085 C CA . SER A 1 650 ? 15.003 -9.448 10.765 1.00 95.94 650 SER A CA 1
ATOM 5086 C C . SER A 1 650 ? 14.081 -8.227 10.771 1.00 95.94 650 SER A C 1
ATOM 5088 O O . SER A 1 650 ? 14.489 -7.146 10.336 1.00 95.94 650 SER A O 1
ATOM 5090 N N . SER A 1 651 ? 12.871 -8.365 11.320 1.00 93.62 651 SER A N 1
ATOM 5091 C CA . SER A 1 651 ? 11.927 -7.245 11.460 1.00 93.62 651 SER A CA 1
ATOM 5092 C C . SER A 1 651 ? 12.573 -6.044 12.160 1.00 93.62 651 SER A C 1
ATOM 5094 O O . SER A 1 651 ? 12.557 -4.934 11.637 1.00 93.62 651 SER A O 1
ATOM 5096 N N . GLY A 1 652 ? 13.267 -6.264 13.280 1.00 93.94 652 GLY A N 1
ATOM 5097 C CA . GLY A 1 652 ? 13.932 -5.176 14.005 1.00 93.94 652 GLY A CA 1
ATOM 5098 C C . GLY A 1 652 ? 15.013 -4.454 13.188 1.00 93.94 652 GLY A C 1
ATOM 5099 O O . GLY A 1 652 ? 15.094 -3.230 13.219 1.00 93.94 652 GLY A O 1
ATOM 5100 N N . ALA A 1 653 ? 15.818 -5.180 12.404 1.00 94.81 653 ALA A N 1
ATOM 5101 C CA . ALA A 1 653 ? 16.829 -4.545 11.558 1.00 94.81 653 ALA A CA 1
ATOM 5102 C C . ALA A 1 653 ? 16.197 -3.780 10.383 1.00 94.81 653 ALA A C 1
ATOM 5104 O O . ALA A 1 653 ? 16.693 -2.723 9.998 1.00 94.81 653 ALA A O 1
ATOM 5105 N N . PHE A 1 654 ? 15.078 -4.268 9.842 1.00 95.50 654 PHE A N 1
ATOM 5106 C CA . PHE A 1 654 ? 14.319 -3.537 8.832 1.00 95.50 654 PHE A CA 1
ATOM 5107 C C . PHE A 1 654 ? 13.714 -2.238 9.379 1.00 95.50 654 PHE A C 1
ATOM 5109 O O . PHE A 1 654 ? 13.793 -1.205 8.713 1.00 95.50 654 PHE A O 1
ATOM 5116 N N . ALA A 1 655 ? 13.182 -2.262 10.605 1.00 93.75 655 ALA A N 1
ATOM 5117 C CA . ALA A 1 655 ? 12.683 -1.069 11.283 1.00 93.75 655 ALA A CA 1
ATOM 5118 C C . ALA A 1 655 ? 13.779 0.007 11.412 1.00 93.75 655 ALA A 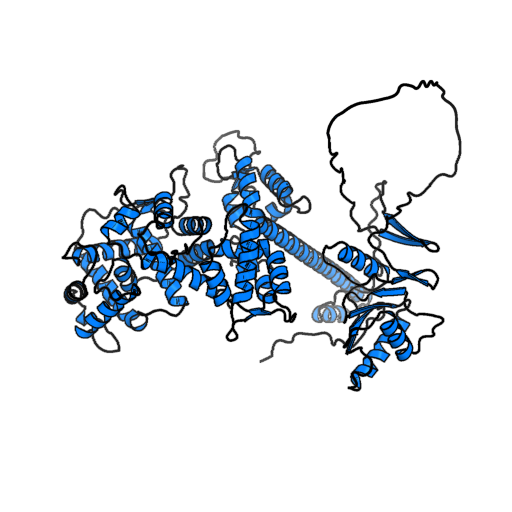C 1
ATOM 5120 O O . ALA A 1 655 ? 13.558 1.167 11.063 1.00 93.75 655 ALA A O 1
ATOM 5121 N N . GLU A 1 656 ? 14.996 -0.379 11.810 1.00 95.06 656 GLU A N 1
ATOM 5122 C CA . GLU A 1 656 ? 16.144 0.539 11.877 1.00 95.06 656 GLU A CA 1
ATOM 5123 C C . GLU A 1 656 ? 16.516 1.135 10.512 1.00 95.06 656 GLU A C 1
ATOM 5125 O O . GLU A 1 656 ? 16.789 2.334 10.409 1.00 95.06 656 GLU A O 1
ATOM 5130 N N . VAL A 1 657 ? 16.475 0.332 9.442 1.00 95.00 657 VAL A N 1
ATOM 5131 C CA . VAL A 1 657 ? 16.708 0.820 8.073 1.00 95.00 657 VAL A CA 1
ATOM 5132 C C . VAL A 1 657 ? 15.665 1.868 7.687 1.00 95.00 657 VAL A C 1
ATOM 5134 O O . VAL A 1 657 ? 16.023 2.943 7.200 1.00 95.00 657 VAL A O 1
ATOM 5137 N N . LEU A 1 658 ? 14.380 1.593 7.928 1.00 93.00 658 LEU A N 1
ATOM 5138 C CA . LEU A 1 658 ? 13.305 2.538 7.625 1.00 93.00 658 LEU A CA 1
ATOM 5139 C C . LEU A 1 658 ? 13.423 3.827 8.442 1.00 93.00 658 LEU A C 1
ATOM 5141 O O . LEU A 1 658 ? 13.286 4.905 7.865 1.00 93.00 658 LEU A O 1
ATOM 5145 N N . ARG A 1 659 ? 13.755 3.744 9.737 1.00 91.50 659 ARG A N 1
ATOM 5146 C CA . ARG A 1 659 ? 14.029 4.923 10.578 1.00 91.50 659 ARG A CA 1
ATOM 5147 C C . ARG A 1 659 ? 15.183 5.747 10.029 1.00 91.50 659 ARG A C 1
ATOM 5149 O O . ARG A 1 659 ? 15.071 6.965 9.929 1.00 91.50 659 ARG A O 1
ATOM 5156 N N . GLY A 1 660 ? 16.285 5.100 9.651 1.00 91.38 660 GLY A N 1
ATOM 5157 C CA . GLY A 1 660 ? 17.451 5.777 9.086 1.00 91.38 660 GLY A CA 1
ATOM 5158 C C . GLY A 1 660 ? 17.115 6.543 7.803 1.00 91.38 660 GLY A C 1
ATOM 5159 O O . GLY A 1 660 ? 17.542 7.690 7.626 1.00 91.38 660 GLY A O 1
ATOM 5160 N N . ILE A 1 661 ? 16.301 5.941 6.933 1.00 90.62 661 ILE A N 1
ATOM 5161 C CA . ILE A 1 661 ? 15.835 6.575 5.696 1.00 90.62 661 ILE A CA 1
ATOM 5162 C C . ILE A 1 661 ? 14.860 7.717 6.009 1.00 90.62 661 ILE A C 1
ATOM 5164 O O . ILE A 1 661 ? 15.064 8.820 5.503 1.00 90.62 661 ILE A O 1
ATOM 5168 N N . ASP A 1 662 ? 13.857 7.503 6.866 1.00 86.25 662 ASP A N 1
ATOM 5169 C CA . ASP A 1 662 ? 12.880 8.540 7.226 1.00 86.25 662 ASP A CA 1
ATOM 5170 C C . ASP A 1 662 ? 13.563 9.747 7.885 1.00 86.25 662 ASP A C 1
ATOM 5172 O O . ASP A 1 662 ? 13.339 10.876 7.462 1.00 86.25 662 ASP A O 1
ATOM 5176 N N . ILE A 1 663 ? 14.504 9.538 8.815 1.00 86.25 663 ILE A N 1
ATOM 5177 C CA . ILE A 1 663 ? 15.307 10.615 9.426 1.00 86.25 663 ILE A CA 1
ATOM 5178 C C . ILE A 1 663 ? 16.116 11.381 8.371 1.00 86.25 663 ILE A C 1
ATOM 5180 O O . ILE A 1 663 ? 16.207 12.611 8.426 1.00 86.25 663 ILE A O 1
ATOM 5184 N N . SER A 1 664 ? 16.699 10.678 7.399 1.00 84.44 664 SER A N 1
ATOM 5185 C CA . SER A 1 664 ? 17.493 11.304 6.334 1.00 84.44 664 SER A CA 1
ATOM 5186 C C . SER A 1 664 ? 16.633 12.170 5.405 1.00 84.44 664 SER A C 1
ATOM 5188 O O . SER A 1 664 ? 17.102 13.197 4.904 1.00 84.44 664 SER A O 1
ATOM 5190 N N . LEU A 1 665 ? 15.370 11.783 5.213 1.00 79.88 665 LEU A N 1
ATOM 5191 C CA . LEU A 1 665 ? 14.375 12.493 4.404 1.00 79.88 665 LEU A CA 1
ATOM 5192 C C . LEU A 1 665 ? 13.601 13.560 5.203 1.00 79.88 665 LEU A C 1
ATOM 5194 O O . LEU A 1 665 ? 13.101 14.525 4.620 1.00 79.88 665 LEU A O 1
ATOM 5198 N N . ALA A 1 666 ? 13.579 13.462 6.537 1.00 64.25 666 ALA A N 1
ATOM 5199 C CA . ALA A 1 666 ? 12.811 14.315 7.450 1.00 64.25 666 ALA A CA 1
ATOM 5200 C C . ALA A 1 666 ? 13.180 15.806 7.409 1.00 64.25 666 ALA A C 1
ATOM 5202 O O . ALA A 1 666 ? 12.482 16.623 8.008 1.00 64.25 666 ALA A O 1
ATOM 5203 N N . LYS A 1 667 ? 14.216 16.202 6.654 1.00 59.41 667 LYS A N 1
ATOM 5204 C CA . LYS A 1 667 ? 14.450 17.611 6.293 1.00 59.41 667 LYS A CA 1
ATOM 5205 C C . LYS A 1 667 ? 13.231 18.259 5.614 1.00 59.41 667 LYS A C 1
ATOM 5207 O O . LYS A 1 667 ? 13.154 19.483 5.613 1.00 59.41 667 LYS A O 1
ATOM 5212 N N . GLN A 1 668 ? 12.304 17.471 5.055 1.00 54.31 668 GLN A N 1
ATOM 5213 C CA . GLN A 1 668 ? 11.090 17.968 4.395 1.00 54.31 668 GLN A CA 1
ATOM 5214 C C . GLN A 1 668 ? 9.782 17.691 5.166 1.00 54.31 668 GLN A C 1
ATOM 5216 O O . GLN A 1 668 ? 8.904 18.549 5.126 1.00 54.31 668 GLN A O 1
ATOM 5221 N N . ARG A 1 669 ? 9.654 16.559 5.880 1.00 59.19 669 ARG A N 1
ATOM 5222 C CA . ARG A 1 669 ? 8.619 16.179 6.883 1.00 59.19 669 ARG A CA 1
ATOM 5223 C C . ARG A 1 669 ? 8.849 14.702 7.254 1.00 59.19 669 ARG A C 1
ATOM 5225 O O . ARG A 1 669 ? 9.330 13.961 6.403 1.00 59.19 669 ARG A O 1
ATOM 5232 N N . ARG A 1 670 ? 8.520 14.259 8.478 1.00 63.16 670 ARG A N 1
ATOM 5233 C CA . ARG A 1 670 ? 8.498 12.811 8.788 1.00 63.16 670 ARG A CA 1
ATOM 5234 C C . ARG A 1 670 ? 7.364 12.143 8.019 1.00 63.16 670 ARG A C 1
ATOM 5236 O O . ARG A 1 670 ? 6.246 12.661 8.031 1.00 63.16 670 ARG A O 1
ATOM 5243 N N . THR A 1 671 ? 7.654 11.017 7.377 1.00 70.12 671 THR A N 1
ATOM 5244 C CA . THR A 1 671 ? 6.665 10.269 6.587 1.00 70.12 671 THR A CA 1
ATOM 5245 C C . THR A 1 671 ? 5.942 9.241 7.448 1.00 70.12 671 THR A C 1
ATOM 5247 O O . THR A 1 671 ? 4.739 9.036 7.276 1.00 70.12 671 THR A O 1
ATOM 5250 N N . PHE A 1 672 ? 6.661 8.650 8.406 1.00 73.06 672 PHE A N 1
ATOM 5251 C CA . PHE A 1 672 ? 6.156 7.608 9.293 1.00 73.06 672 PHE A CA 1
ATOM 5252 C C . PHE A 1 672 ? 6.282 7.986 10.765 1.00 73.06 672 PHE A C 1
ATOM 5254 O O . PHE A 1 672 ? 7.175 8.739 11.165 1.00 73.06 672 PHE A O 1
ATOM 5261 N N . SER A 1 673 ? 5.393 7.431 11.586 1.00 75.44 673 SER A N 1
ATOM 5262 C CA . SER A 1 673 ? 5.627 7.348 13.025 1.00 75.44 673 SER A CA 1
ATOM 5263 C C . SER A 1 673 ? 6.455 6.110 13.373 1.00 75.44 673 SER A C 1
ATOM 5265 O O . SER A 1 673 ? 6.510 5.145 12.610 1.00 75.44 673 SER A O 1
ATOM 5267 N N . ASP A 1 674 ? 7.096 6.119 14.544 1.00 79.00 674 ASP A N 1
ATOM 5268 C CA . ASP A 1 674 ? 7.901 4.976 14.990 1.00 79.00 674 ASP A CA 1
ATOM 5269 C C . ASP A 1 674 ? 7.038 3.709 15.146 1.00 79.00 674 ASP A C 1
ATOM 5271 O O . ASP A 1 674 ? 7.466 2.631 14.747 1.00 79.00 674 ASP A O 1
ATOM 5275 N N . VAL A 1 675 ? 5.785 3.864 15.597 1.00 74.06 675 VAL A N 1
ATOM 5276 C CA . VAL A 1 675 ? 4.807 2.766 15.726 1.00 74.06 675 VAL A CA 1
ATOM 5277 C C . VAL A 1 675 ? 4.482 2.149 14.370 1.00 74.06 675 VAL A C 1
ATOM 5279 O O . VAL A 1 675 ? 4.349 0.938 14.264 1.00 74.06 675 VAL A O 1
ATOM 5282 N N . GLN A 1 676 ? 4.396 2.956 13.314 1.00 76.31 676 GLN A N 1
ATOM 5283 C CA . GLN A 1 676 ? 4.135 2.442 11.970 1.00 76.31 676 GLN A CA 1
ATOM 5284 C C . GLN A 1 676 ? 5.314 1.678 11.400 1.00 76.31 676 GLN A C 1
ATOM 5286 O O . GLN A 1 676 ? 5.118 0.683 10.710 1.00 76.31 676 GLN A O 1
ATOM 5291 N N . ILE A 1 677 ? 6.532 2.153 11.665 1.00 85.69 677 ILE A N 1
ATOM 5292 C CA . ILE A 1 677 ? 7.742 1.457 11.239 1.00 85.69 677 ILE A CA 1
ATOM 5293 C C . ILE A 1 677 ? 7.833 0.104 11.948 1.00 85.69 677 ILE A C 1
ATOM 5295 O O . ILE A 1 677 ? 8.094 -0.898 11.286 1.00 85.69 677 ILE A O 1
ATOM 5299 N N . ASP A 1 678 ? 7.576 0.073 13.257 1.00 83.94 678 ASP A N 1
ATOM 5300 C CA . ASP A 1 678 ? 7.561 -1.165 14.037 1.00 83.94 678 ASP A CA 1
ATOM 5301 C C . ASP A 1 678 ? 6.450 -2.107 13.574 1.00 83.94 678 ASP A C 1
ATOM 5303 O O . ASP A 1 678 ? 6.739 -3.237 13.187 1.00 83.94 678 ASP A O 1
ATOM 5307 N N . GLY A 1 679 ? 5.208 -1.625 13.490 1.00 78.38 679 GLY A N 1
ATOM 5308 C CA . GLY A 1 679 ? 4.064 -2.419 13.043 1.00 78.38 679 GLY A CA 1
ATOM 5309 C C . GLY A 1 679 ? 4.249 -2.974 11.629 1.00 78.38 679 GLY A C 1
ATOM 5310 O O . GLY A 1 679 ? 3.995 -4.154 11.387 1.00 78.38 679 GLY A O 1
ATOM 5311 N N . LEU A 1 680 ? 4.770 -2.169 10.693 1.00 84.12 680 LEU A N 1
ATOM 5312 C CA . LEU A 1 680 ? 5.120 -2.628 9.346 1.00 84.12 680 LEU A CA 1
ATOM 5313 C C . LEU A 1 680 ? 6.227 -3.685 9.383 1.00 84.12 680 LEU A C 1
ATOM 5315 O O . LEU A 1 680 ? 6.146 -4.685 8.682 1.00 84.12 680 LEU A O 1
ATOM 5319 N N . ALA A 1 681 ? 7.284 -3.479 10.163 1.00 88.19 681 ALA A N 1
ATOM 5320 C CA . ALA A 1 681 ? 8.398 -4.411 10.190 1.00 88.19 681 ALA A CA 1
ATOM 5321 C C . ALA A 1 681 ? 8.027 -5.750 10.845 1.00 88.19 681 ALA A C 1
ATOM 5323 O O . ALA A 1 681 ? 8.409 -6.807 10.339 1.00 88.19 681 ALA A O 1
ATOM 5324 N N . GLU A 1 682 ? 7.282 -5.717 11.949 1.00 85.50 682 GLU A N 1
ATOM 5325 C CA . GLU A 1 682 ? 6.816 -6.904 12.671 1.00 85.50 682 GLU A CA 1
ATOM 5326 C C . GLU A 1 682 ? 5.875 -7.747 11.813 1.00 85.50 682 GLU A C 1
ATOM 5328 O O . GLU A 1 682 ? 6.084 -8.947 11.662 1.00 85.50 682 GLU A O 1
ATOM 5333 N N . SER A 1 683 ? 4.900 -7.111 11.170 1.00 82.12 683 SER A N 1
ATOM 5334 C CA . SER A 1 683 ? 3.915 -7.786 10.315 1.00 82.12 683 SER A CA 1
ATOM 5335 C C . SER A 1 683 ? 4.487 -8.400 9.032 1.00 82.12 683 SER A C 1
ATOM 5337 O O . SER A 1 683 ? 3.846 -9.257 8.423 1.00 82.12 683 SER A O 1
ATOM 5339 N N . LEU A 1 684 ? 5.684 -7.985 8.606 1.00 85.44 684 LEU A N 1
ATOM 5340 C CA . LEU A 1 684 ? 6.409 -8.614 7.500 1.00 85.44 684 LEU A CA 1
ATOM 5341 C C . LEU A 1 684 ? 7.189 -9.863 7.934 1.00 85.44 684 LEU A C 1
ATOM 5343 O O . LEU A 1 684 ? 7.583 -10.643 7.068 1.00 85.44 684 LEU A O 1
ATOM 5347 N N . GLY A 1 685 ? 7.444 -10.043 9.234 1.00 84.00 685 GLY A N 1
ATOM 5348 C CA . GLY A 1 685 ? 8.224 -11.160 9.758 1.00 84.00 685 GLY A CA 1
ATOM 5349 C C . GLY A 1 685 ? 7.526 -12.506 9.555 1.00 84.00 685 GLY A C 1
ATOM 5350 O O . GLY A 1 685 ? 6.337 -12.655 9.824 1.00 84.00 685 GLY A O 1
ATOM 5351 N N . GLU A 1 686 ? 8.274 -13.506 9.087 1.00 86.75 686 GLU A N 1
ATOM 5352 C CA . GLU A 1 686 ? 7.830 -14.904 9.095 1.00 86.75 686 GLU A CA 1
ATOM 5353 C C . GLU A 1 686 ? 7.972 -15.494 10.521 1.00 86.75 686 GLU A C 1
ATOM 5355 O O . GLU A 1 686 ? 8.352 -14.795 11.460 1.00 86.75 686 GLU A O 1
ATOM 5360 N N . GLU A 1 687 ? 7.697 -16.790 10.717 1.00 83.69 687 GLU A N 1
ATOM 5361 C CA . GLU A 1 687 ? 7.797 -17.446 12.041 1.00 83.69 687 GLU A CA 1
ATOM 5362 C C . GLU A 1 687 ? 9.184 -17.303 12.702 1.00 83.69 687 GLU A C 1
ATOM 5364 O O . GLU A 1 687 ? 9.308 -17.367 13.924 1.00 83.69 687 GLU A O 1
ATOM 5369 N N . ASP A 1 688 ? 10.232 -17.100 11.899 1.00 86.44 688 ASP A N 1
ATOM 5370 C CA . ASP A 1 688 ? 11.607 -16.887 12.356 1.00 86.44 688 ASP A CA 1
ATOM 5371 C C . ASP A 1 688 ? 11.939 -15.413 12.675 1.00 86.44 688 ASP A C 1
ATOM 5373 O O . ASP A 1 688 ? 13.077 -15.099 13.031 1.00 86.44 688 ASP A O 1
ATOM 5377 N N . GLY A 1 689 ? 10.965 -14.503 12.550 1.00 88.38 689 GLY A N 1
ATOM 5378 C CA . GLY A 1 689 ? 11.138 -13.063 12.744 1.00 88.38 689 GLY A CA 1
ATOM 5379 C C . GLY A 1 689 ? 11.939 -12.375 11.632 1.00 88.38 689 GLY A C 1
ATOM 5380 O O . GLY A 1 689 ? 12.447 -11.268 11.835 1.00 88.38 689 GLY A O 1
ATOM 5381 N N . SER A 1 690 ? 12.104 -13.027 10.476 1.00 92.62 690 SER A N 1
ATOM 5382 C CA . SER A 1 690 ? 12.812 -12.501 9.308 1.00 92.62 690 SER A CA 1
ATOM 5383 C C . SER A 1 690 ? 11.984 -12.612 8.033 1.00 92.62 690 SER A C 1
ATOM 5385 O O . SER A 1 690 ? 11.006 -13.350 7.963 1.00 92.62 690 SER A O 1
ATOM 5387 N N . PHE A 1 691 ? 12.377 -11.874 6.997 1.00 92.69 691 PHE A N 1
ATOM 5388 C CA . PHE A 1 691 ? 11.714 -11.930 5.698 1.00 92.69 691 PHE A CA 1
ATOM 5389 C C . PHE A 1 691 ? 12.655 -11.538 4.558 1.00 92.69 691 PHE A C 1
ATOM 5391 O O . PHE A 1 691 ? 13.714 -10.941 4.773 1.00 92.69 691 PHE A O 1
ATOM 5398 N N . SER A 1 692 ? 12.287 -11.876 3.316 1.00 94.19 692 SER A N 1
ATOM 5399 C CA . SER A 1 692 ? 13.083 -11.498 2.142 1.00 94.19 692 SER A CA 1
ATOM 5400 C C . SER A 1 692 ? 12.767 -10.080 1.663 1.00 94.19 692 SER A C 1
ATOM 5402 O O . SER A 1 692 ? 11.725 -9.835 1.049 1.00 94.19 692 SER A O 1
ATOM 5404 N N . TYR A 1 693 ? 13.711 -9.156 1.865 1.00 93.50 693 TYR A N 1
ATOM 5405 C CA . TYR A 1 693 ? 13.575 -7.772 1.402 1.00 93.50 693 TYR A CA 1
ATOM 5406 C C . TYR A 1 693 ? 13.575 -7.661 -0.132 1.00 93.50 693 TYR A C 1
ATOM 5408 O O . TYR A 1 693 ? 12.899 -6.795 -0.683 1.00 93.50 693 TYR A O 1
ATOM 5416 N N . PHE A 1 694 ? 14.249 -8.569 -0.851 1.00 91.75 694 PHE A N 1
ATOM 5417 C CA . PHE A 1 694 ? 14.167 -8.622 -2.317 1.00 91.75 694 PHE A CA 1
ATOM 5418 C C . PHE A 1 694 ? 12.760 -8.977 -2.797 1.00 91.75 694 PHE A C 1
ATOM 5420 O O . PHE A 1 694 ? 12.245 -8.341 -3.716 1.00 91.75 694 PHE A O 1
ATOM 5427 N N . GLU A 1 695 ? 12.125 -9.974 -2.178 1.00 91.44 695 GLU A N 1
ATOM 5428 C CA . GLU A 1 695 ? 10.769 -10.364 -2.558 1.00 91.44 695 GLU A CA 1
ATOM 5429 C C . GLU A 1 695 ? 9.725 -9.305 -2.218 1.00 91.44 695 GLU A C 1
ATOM 5431 O O . GLU A 1 695 ? 8.751 -9.188 -2.961 1.00 91.44 695 GLU A O 1
ATOM 5436 N N . LEU A 1 696 ? 9.907 -8.575 -1.114 1.00 90.44 696 LEU A N 1
ATOM 5437 C CA . LEU A 1 696 ? 9.055 -7.448 -0.741 1.00 90.44 696 LEU A CA 1
ATOM 5438 C C . LEU A 1 696 ? 9.145 -6.340 -1.793 1.00 90.44 696 LEU A C 1
ATOM 5440 O O . LEU A 1 696 ? 8.131 -5.932 -2.353 1.00 90.44 696 LEU A O 1
ATOM 5444 N N . LEU A 1 697 ? 10.361 -5.890 -2.115 1.00 91.00 697 LEU A N 1
ATOM 5445 C CA . LEU A 1 697 ? 10.568 -4.790 -3.059 1.00 91.00 697 LEU A CA 1
ATOM 5446 C C . LEU A 1 697 ? 10.152 -5.152 -4.491 1.00 91.00 697 LEU A C 1
ATOM 5448 O O . LEU A 1 697 ? 9.691 -4.284 -5.224 1.00 91.00 697 LEU A O 1
ATOM 5452 N N . GLN A 1 698 ? 10.264 -6.425 -4.886 1.00 89.31 698 GLN A N 1
ATOM 5453 C CA . GLN A 1 698 ? 9.732 -6.920 -6.163 1.00 89.31 698 GLN A CA 1
ATOM 5454 C C . GLN A 1 698 ? 8.205 -7.052 -6.174 1.00 89.31 698 GLN A C 1
ATOM 5456 O O . GLN A 1 698 ? 7.610 -7.116 -7.249 1.00 89.31 698 GLN A O 1
ATOM 5461 N N . ALA A 1 699 ? 7.574 -7.145 -5.003 1.00 88.50 699 ALA A N 1
ATOM 5462 C CA . ALA A 1 699 ? 6.125 -7.245 -4.903 1.00 88.50 699 ALA A CA 1
ATOM 5463 C C . ALA A 1 699 ? 5.426 -5.882 -5.031 1.00 88.50 699 ALA A C 1
ATOM 5465 O O . ALA A 1 699 ? 4.235 -5.847 -5.346 1.00 88.50 699 ALA A O 1
ATOM 5466 N N . LEU A 1 700 ? 6.158 -4.780 -4.821 1.00 89.06 700 LEU A N 1
ATOM 5467 C CA . LEU A 1 700 ? 5.674 -3.418 -5.035 1.00 89.06 700 LEU A CA 1
ATOM 5468 C C . LEU A 1 700 ? 5.514 -3.156 -6.535 1.00 89.06 700 LEU A C 1
ATOM 5470 O O . LEU A 1 700 ? 6.494 -3.106 -7.281 1.00 89.06 700 LEU A O 1
ATOM 5474 N N . MET A 1 701 ? 4.273 -2.979 -6.974 1.00 88.56 701 MET A N 1
ATOM 5475 C CA . MET A 1 701 ? 3.934 -2.774 -8.378 1.00 88.56 701 MET A CA 1
ATOM 5476 C C . MET A 1 701 ? 2.956 -1.619 -8.540 1.00 88.56 701 MET A C 1
ATOM 5478 O O . MET A 1 701 ? 2.082 -1.407 -7.702 1.00 88.56 701 MET A O 1
ATOM 5482 N N . VAL A 1 702 ? 3.080 -0.908 -9.658 1.00 89.62 702 VAL A N 1
ATOM 5483 C CA . VAL A 1 702 ? 2.142 0.155 -10.018 1.00 89.62 702 VAL A CA 1
ATOM 5484 C C . VAL A 1 702 ? 0.867 -0.465 -10.585 1.00 89.62 702 VAL A C 1
ATOM 5486 O O . VAL A 1 702 ? 0.915 -1.349 -11.450 1.00 89.62 702 VAL A O 1
ATOM 5489 N N . ARG A 1 703 ? -0.272 -0.002 -10.088 1.00 87.19 703 ARG A N 1
ATOM 5490 C CA . ARG A 1 703 ? -1.612 -0.336 -10.568 1.00 87.19 703 ARG A CA 1
ATOM 5491 C C . ARG A 1 703 ? -2.178 0.861 -11.332 1.00 87.19 703 ARG A C 1
ATOM 5493 O O . ARG A 1 703 ? -1.743 1.993 -11.156 1.00 87.19 703 ARG A O 1
ATOM 5500 N N . ASP A 1 704 ? -3.077 0.570 -12.266 1.00 86.88 704 ASP A N 1
ATOM 5501 C CA . ASP A 1 704 ? -3.841 1.567 -13.019 1.00 86.88 704 ASP A CA 1
ATOM 5502 C C . ASP A 1 704 ? -5.317 1.370 -12.658 1.00 86.88 704 ASP A C 1
ATOM 5504 O O . ASP A 1 704 ? -5.932 0.390 -13.092 1.00 86.88 704 ASP A O 1
ATOM 5508 N N . SER A 1 705 ? -5.860 2.265 -11.830 1.00 78.12 705 SER A N 1
ATOM 5509 C CA . SER A 1 705 ? -7.216 2.163 -11.279 1.00 78.12 705 SER A CA 1
ATOM 5510 C C . SER A 1 705 ? -8.314 2.371 -12.328 1.00 78.12 705 SER A C 1
ATOM 5512 O O . SER A 1 705 ? -9.437 1.903 -12.148 1.00 78.12 705 SER A O 1
ATOM 5514 N N . GLU A 1 706 ? -7.998 2.988 -13.473 1.00 76.25 706 GLU A N 1
ATOM 5515 C CA . GLU A 1 706 ? -8.962 3.226 -14.557 1.00 76.25 706 GLU A CA 1
ATOM 5516 C C . GLU A 1 706 ? -9.089 2.048 -15.538 1.00 76.25 706 GLU A C 1
ATOM 5518 O O . GLU A 1 706 ? -10.006 2.016 -16.363 1.00 76.25 706 GLU A O 1
ATOM 5523 N N . ARG A 1 707 ? -8.202 1.045 -15.469 1.00 71.69 707 ARG A N 1
ATOM 5524 C CA . ARG A 1 707 ? -8.326 -0.174 -16.282 1.00 71.69 707 ARG A CA 1
ATOM 5525 C C . ARG A 1 707 ? -9.189 -1.209 -15.568 1.00 71.69 707 ARG A C 1
ATOM 5527 O O . ARG A 1 707 ? -8.921 -1.592 -14.433 1.00 71.69 707 ARG A O 1
ATOM 5534 N N . SER A 1 708 ? -10.207 -1.713 -16.270 1.00 45.31 708 SER A N 1
ATOM 5535 C CA . SER A 1 708 ? -11.149 -2.713 -15.755 1.00 45.31 708 SER A CA 1
ATOM 5536 C C . SER A 1 708 ? -10.412 -3.910 -15.130 1.00 45.31 708 SER A C 1
ATOM 5538 O O . SER A 1 708 ? -9.762 -4.683 -15.835 1.00 45.31 708 SER A O 1
ATOM 5540 N N . GLY A 1 709 ? -10.526 -4.058 -13.806 1.00 48.59 709 GLY A N 1
ATOM 5541 C CA . GLY A 1 709 ? -9.963 -5.174 -13.038 1.00 48.59 709 GLY A CA 1
ATOM 5542 C C . GLY A 1 709 ? -8.717 -4.873 -12.197 1.00 48.59 709 GLY A C 1
ATOM 5543 O O . GLY A 1 709 ? -8.059 -5.835 -11.808 1.00 48.59 709 GLY A O 1
ATOM 5544 N N . SER A 1 710 ? -8.377 -3.601 -11.938 1.00 51.19 710 SER A N 1
ATOM 5545 C CA . SER A 1 710 ? -7.251 -3.170 -11.078 1.00 51.19 710 SER A CA 1
ATOM 5546 C C . SER A 1 710 ? -5.981 -4.001 -11.293 1.00 51.19 710 SER A C 1
ATOM 5548 O O . SER A 1 710 ? -5.343 -4.475 -10.344 1.00 51.19 710 SER A O 1
ATOM 5550 N N . GLN A 1 711 ? -5.663 -4.255 -12.564 1.00 59.25 711 GLN A N 1
ATOM 5551 C CA . GLN A 1 711 ? -4.574 -5.142 -12.940 1.00 59.25 711 GLN A CA 1
ATOM 5552 C C . GLN A 1 711 ? -3.246 -4.422 -12.734 1.00 59.25 711 GLN A C 1
ATOM 5554 O O . GLN A 1 711 ? -3.043 -3.307 -13.217 1.00 59.25 711 GLN A O 1
ATOM 5559 N N . PHE A 1 712 ? -2.326 -5.086 -12.041 1.00 60.84 712 PHE A N 1
ATOM 5560 C CA . PHE A 1 712 ? -0.935 -4.661 -11.986 1.00 60.84 712 PHE A CA 1
ATOM 5561 C C . PHE A 1 712 ? -0.381 -4.533 -13.404 1.00 60.84 712 PHE A C 1
ATOM 5563 O O . PHE A 1 712 ? -0.579 -5.420 -14.240 1.00 60.84 712 PHE A O 1
ATOM 5570 N N . LEU A 1 713 ? 0.319 -3.434 -13.671 1.00 58.09 713 LEU A N 1
ATOM 5571 C CA . LEU A 1 713 ? 0.991 -3.230 -14.946 1.00 58.09 713 LEU A CA 1
ATOM 5572 C C . LEU A 1 713 ? 2.161 -4.231 -15.041 1.00 58.09 713 LEU A C 1
ATOM 5574 O O . LEU A 1 713 ? 3.193 -4.035 -14.407 1.00 58.09 713 LEU A O 1
ATOM 5578 N N . GLN A 1 714 ? 1.965 -5.337 -15.773 1.00 51.47 714 GLN A N 1
ATOM 5579 C CA . GLN A 1 714 ? 2.984 -6.368 -16.038 1.00 51.47 714 GLN A CA 1
ATOM 5580 C C . GLN A 1 714 ? 3.802 -6.094 -17.298 1.00 51.47 714 GLN A C 1
ATOM 5582 O O . GLN A 1 714 ? 3.197 -5.745 -18.343 1.00 51.47 714 GLN A O 1
#

InterPro domains:
  IPR002048 EF-hand domain [PS50222] (525-560)
  IPR002048 EF-hand domain [SM00054] (284-312)
  IPR002048 EF-hand domain [SM00054] (389-417)
  IPR002048 EF-hand domain [SM00054] (529-557)
  IPR011992 EF-hand domain pair [SSF47473] (282-602)
  IPR018247 EF-Hand 1, calcium-binding site [PS00018] (538-550)

Sequence (714 aa):
MPTSGKFTRPETCLSEDATTLLFKLTEKLSEHDFLNKIQQLCGFSRSTLPYDFVHLPWQKLAVVNFTSSEDCRRCFEVVRSLGSTGGSTHGICDVREAAQQGLAANLAFFWEKSSQPGHSATTPFVRINDEMVPLNPAGPLQVYPHMADGAPAASQGSHQYPLRPGDLNPLTGGGQSSDLRGPVPNLWDLVVEVRGSTIVFALGIGCAEISTIPERPGKEHYAPALEQGKLKEISQLPDIGARRAALEEAGAARASEDIQKVGQRQERAILHRMAGKVVELRPELWEDFRKCDDKRTGSVTFSSWCDILTSVCGENFPWSMGGELWGITEADSEEGNAEQTDLPKGKRRVDYRRFLHRFDVGVNKEKWVGWKTILMKDAYEALYCRDTDLKATLALFDPEHTGKVSVHNFLKVLQSDVEVDDSPGQRTSHVLSTSQLQSLAHGLFPAEEEDDDAPPELGVHEFFERFTVIYRQAKAMTGDDALAEWRDALNHIGHLLLKRDRISNQPGITRVKTGASVHSRKTVFQAQRLAHQFEKSDESGDGHLTRGELVDYLKGLEGIEDVMHKGHTISETDLEEMALQLDQLSGRETGKVNLFSFLEAFIVERPSGQDFDAAEEFMCEHILSFLYRHRHAVCCGCHEADVALTGRISSGAFAEVLRGIDISLAKQRRTFSDVQIDGLAESLGEEDGSFSYFELLQALMVRDSERSGSQFLQ

Secondary structure (DSSP, 8-state):
-------PPPTT---TT--EEEEEESS---HHHHHHHHHHHHT--TT--SEEEEEEEETTEEEEEESSHHHHHHHHHHHHHHHTTT--TTSEEEEEE-SS-SHHHHHHHHHHHHTSTT--S---EEEETTEEEE--TTS----PPP-----------------------------PPPP--PPPPP-TTEEEEEETTEEEEEE---------PPPPS-TTS------HHHHHHHHT-S-HHHHHHHHHHHHHHHHHHHHHHHHHHHHHHHHHHHHHHHHHTHHHHHHHHHHH-TT--SEEEHHHHHHHHHHHH-TTS-HHHHHHHTT--------S--S-----S---EEEHHHHHHHEEEEESSGGGTHHHHHHHHHHHHHHHT----HHHHHHHH-TT-SSEEEHHHHHHHHH--------TT-----SS-HHHHHHHHHHHSPPP-SS--PPPEEEHHHHHHHHHHHHHHHHHHHT--TTTTTHHHHHHHHHHHHHHGGG---TT---------HHHHHHHHHHHHHHHHHHHH-SS-SSSEEHHHHHHHHHTSTTGGG-EETTEEPPHHHHHHHHHHHHHTTSS--SEE-HHHHHHHH--PPPPTHHHHHHHHHHHHHHHHHHHHTHHHHHHHHHHH-TT-SS-EEHHHHHHHHHHHHHHHTTS---S-HHHHHHHHHHH--TTSEE-HHHHHHHEEEEETTSTT--B--

Radius of gyration: 36.24 Å; chains: 1; bounding box: 96×83×90 Å

Foldseek 3Di:
DDDDDPPDPPQPDDDQFAQKKKWFFPFQDDPVLVQVLLCVQLVPDPQDDQWFKWDDQDRGMIMTGGVGSVSVVSSQVSVVVVLVVVDSPRRTNDMHGDPFGDDVRVVVVVLVVVPDPPRDDDFMWGAAPNDTDGDDSPDDQPADDDDDDDDDDDDDDDDDDDDDDDDDDDDDDDDDDDDDDDDDDDDPQWDWDRDHPDTHTYDDDDDDDDDDDDDDPDPPDDQPDDPPVQLVVLVPDPDPVSSVVSSVVSSVVVVVVVVVVVVVVVVLVLLQVLLLLLLLCVVVLVVQVCVQPPVNPQKDAPVSNQVSSCVRSHVPHPVVVSCVVLVVDQDDPPDDDPDDDPDDPPGRIDRVVVVSVQKFKDFQDPLQLLLLLVLLLVLLLVVLLPPDFPVRVCCQQCVVPPQKGFLVSQLCSLVVPDPDDDDPPDDPFSSADSQLSVLLSPLQFDDDPDDDPDGGMDRPLLSLLLSLLLNLVSCVSVVNCLCPQVQQLLLVLLVLLVVVCVVPPDPPPPQDPDPDDPQSSVLSVSSVSLVVLQCVLPPVNRRWHALVSQLVSSVPGDCQQVRDGPRHGDDSVNSSVVSQSLCCVSVDNPSIHHSSSSSNRNRNDNPDCVSNCSSSSSSCRLVLSVCSSCVVQLVVQQCVQPPVNPLKDALVSSLVSVVVVQVVVPVPHRSGTSNSSSSSSQSQQDPVRMHRSVSRNVSTFMFRNPDPPRDTSD

Organism: Symbiodinium microadriaticum (NCBI:txid2951)